Protein AF-A0A7C5HJ88-F1 (afdb_monomer_lite)

Structure (mmCIF, N/CA/C/O backbone):
data_AF-A0A7C5HJ88-F1
#
_entry.id   AF-A0A7C5HJ88-F1
#
loop_
_atom_site.group_PDB
_atom_site.id
_atom_site.type_symbol
_atom_site.label_atom_id
_atom_site.label_alt_id
_atom_site.label_comp_id
_atom_site.label_asym_id
_atom_site.label_entity_id
_atom_site.label_seq_id
_atom_site.pdbx_PDB_ins_code
_atom_site.Cartn_x
_atom_site.Cartn_y
_atom_site.Cartn_z
_atom_site.occupancy
_atom_site.B_iso_or_equiv
_atom_site.auth_seq_id
_atom_site.auth_comp_id
_atom_site.auth_asym_id
_atom_site.auth_atom_id
_atom_site.pdbx_PDB_model_num
ATOM 1 N N . THR A 1 1 ? 49.756 -18.445 -57.996 1.00 42.69 1 THR A N 1
ATOM 2 C CA . THR A 1 1 ? 48.305 -18.191 -57.983 1.00 42.69 1 THR A CA 1
ATOM 3 C C . THR A 1 1 ? 47.811 -18.483 -56.587 1.00 42.69 1 THR A C 1
ATOM 5 O O . THR A 1 1 ? 47.583 -19.640 -56.261 1.00 42.69 1 THR A O 1
ATOM 8 N N . TYR A 1 2 ? 47.780 -17.463 -55.731 1.00 41.66 2 TYR A N 1
ATOM 9 C CA . TYR A 1 2 ? 47.032 -17.558 -54.481 1.00 41.66 2 TYR A CA 1
ATOM 10 C C . TYR A 1 2 ? 45.557 -17.489 -54.871 1.00 41.66 2 TYR A C 1
ATOM 12 O O . TYR A 1 2 ? 45.174 -16.610 -55.636 1.00 41.66 2 TYR A O 1
ATOM 20 N N . ALA A 1 3 ? 44.790 -18.505 -54.487 1.00 47.38 3 ALA A N 1
ATOM 21 C CA . ALA A 1 3 ? 43.349 -18.475 -54.638 1.00 47.38 3 ALA A CA 1
ATOM 22 C C . ALA A 1 3 ? 42.826 -17.505 -53.580 1.00 47.38 3 ALA A C 1
ATOM 24 O O . ALA A 1 3 ? 43.001 -17.764 -52.389 1.00 47.38 3 ALA A O 1
ATOM 25 N N . ASP A 1 4 ? 42.251 -16.389 -54.019 1.00 48.22 4 ASP A N 1
ATOM 26 C CA . ASP A 1 4 ? 41.485 -15.516 -53.141 1.00 48.22 4 ASP A CA 1
ATOM 27 C C . ASP A 1 4 ? 40.337 -16.347 -52.564 1.00 48.22 4 ASP A C 1
ATOM 29 O O . ASP A 1 4 ? 39.472 -16.845 -53.290 1.00 48.22 4 ASP A O 1
ATOM 33 N N . ILE A 1 5 ? 40.377 -16.570 -51.252 1.00 50.59 5 ILE A N 1
ATOM 34 C CA . ILE A 1 5 ? 39.249 -17.129 -50.517 1.00 50.59 5 ILE A CA 1
ATOM 35 C C . ILE A 1 5 ? 38.226 -15.999 -50.448 1.00 50.59 5 ILE A C 1
ATOM 37 O O . ILE A 1 5 ? 38.322 -15.113 -49.605 1.00 50.59 5 ILE A O 1
ATOM 41 N N . VAL A 1 6 ? 37.278 -16.000 -51.383 1.00 57.31 6 VAL A N 1
ATOM 42 C CA . VAL A 1 6 ? 36.135 -15.085 -51.367 1.00 57.31 6 VAL A CA 1
ATOM 43 C C . VAL A 1 6 ? 35.109 -15.664 -50.396 1.00 57.31 6 VAL A C 1
ATOM 45 O O . VAL A 1 6 ? 34.227 -16.427 -50.783 1.00 57.31 6 VAL A O 1
ATOM 48 N N . GLY A 1 7 ? 35.292 -15.387 -49.109 1.00 61.25 7 GLY A N 1
ATOM 49 C CA . GLY A 1 7 ? 34.280 -15.609 -48.083 1.00 61.25 7 GLY A CA 1
ATOM 50 C C . GLY A 1 7 ? 33.864 -14.259 -47.523 1.00 61.25 7 GLY A C 1
ATOM 51 O O . GLY A 1 7 ? 34.720 -13.522 -47.043 1.00 61.25 7 GLY A O 1
ATOM 52 N N . SER A 1 8 ? 32.578 -13.922 -47.601 1.00 67.62 8 SER A N 1
ATOM 53 C CA . SER A 1 8 ? 32.044 -12.785 -46.849 1.00 67.62 8 SER A CA 1
ATOM 54 C C . SER A 1 8 ? 32.028 -13.161 -45.363 1.00 67.62 8 SER A C 1
ATOM 56 O O . SER A 1 8 ? 31.491 -14.225 -45.037 1.00 67.62 8 SER A O 1
ATOM 58 N N . PRO A 1 9 ? 32.636 -12.364 -44.466 1.00 72.75 9 PRO A N 1
ATOM 59 C CA . PRO A 1 9 ? 32.555 -12.624 -43.035 1.00 72.75 9 PRO A CA 1
ATOM 60 C C . PRO A 1 9 ? 31.099 -12.506 -42.565 1.00 72.75 9 PRO A C 1
ATOM 62 O O . PRO A 1 9 ? 30.356 -11.650 -43.037 1.00 72.75 9 PRO A O 1
ATOM 65 N N . CYS A 1 10 ? 30.698 -13.382 -41.644 1.00 76.31 10 CYS A N 1
ATOM 66 C CA . CYS A 1 10 ? 29.481 -13.200 -40.859 1.00 76.31 10 CYS A CA 1
ATOM 67 C C . CYS A 1 10 ? 29.865 -12.312 -39.673 1.00 76.31 10 CYS A C 1
ATOM 69 O O . CYS A 1 10 ? 30.674 -12.736 -38.850 1.00 76.31 10 CYS A O 1
ATOM 71 N N . VAL A 1 11 ? 29.355 -11.083 -39.644 1.00 81.44 11 VAL A N 1
ATOM 72 C CA . VAL A 1 11 ? 29.638 -10.088 -38.602 1.00 81.44 11 VAL A CA 1
ATOM 73 C C . VAL A 1 11 ? 28.361 -9.873 -37.800 1.00 81.44 11 VAL A C 1
ATOM 75 O O . VAL A 1 11 ? 27.284 -9.771 -38.386 1.00 81.44 11 VAL A O 1
ATOM 78 N N . THR A 1 12 ? 28.489 -9.833 -36.481 1.00 83.50 12 THR A N 1
ATOM 79 C CA . THR A 1 12 ? 27.421 -9.553 -35.513 1.00 83.50 12 THR A CA 1
ATOM 80 C C . THR A 1 12 ? 27.977 -8.589 -34.470 1.00 83.50 12 THR A C 1
ATOM 82 O O . THR A 1 12 ? 29.169 -8.686 -34.168 1.00 83.50 12 THR A O 1
ATOM 85 N N . TYR A 1 13 ? 27.134 -7.708 -33.924 1.00 84.12 13 TYR A N 1
ATOM 86 C CA . TYR A 1 13 ? 27.511 -6.704 -32.918 1.00 84.12 13 TYR A CA 1
ATOM 87 C C . TYR A 1 13 ? 28.647 -5.775 -33.386 1.00 84.12 13 TYR A C 1
ATOM 89 O O . TYR A 1 13 ? 29.728 -5.725 -32.801 1.00 84.12 13 TYR A O 1
ATOM 97 N N . SER A 1 14 ? 28.424 -5.086 -34.510 1.00 85.12 14 SER A N 1
ATOM 98 C CA . SER A 1 14 ? 29.393 -4.181 -35.143 1.00 85.12 14 SER A CA 1
ATOM 99 C C . SER A 1 14 ? 28.765 -2.849 -35.549 1.00 85.12 14 SER A C 1
ATOM 101 O O . SER A 1 14 ? 27.718 -2.851 -36.187 1.00 85.12 14 SER A O 1
ATOM 103 N N . CYS A 1 15 ? 29.486 -1.749 -35.308 1.00 85.50 15 CYS A N 1
ATOM 104 C CA . CYS A 1 15 ? 29.158 -0.391 -35.751 1.00 85.50 15 CYS A CA 1
ATOM 105 C C . CYS A 1 15 ? 30.255 0.121 -36.703 1.00 85.50 15 CYS A C 1
ATOM 107 O O . CYS A 1 15 ? 31.157 0.861 -36.307 1.00 85.50 15 CYS A O 1
ATOM 109 N N . ILE A 1 16 ? 30.269 -0.383 -37.943 1.00 80.62 16 ILE A N 1
ATOM 110 C CA . ILE A 1 16 ? 31.296 -0.061 -38.955 1.00 80.62 16 ILE A CA 1
ATOM 111 C C . ILE A 1 16 ? 30.629 0.647 -40.135 1.00 80.62 16 ILE A C 1
ATOM 113 O O . ILE A 1 16 ? 29.628 0.158 -40.647 1.00 80.62 16 ILE A O 1
ATOM 117 N N . GLU A 1 17 ? 31.245 1.742 -40.592 1.00 68.50 17 GLU A N 1
ATOM 118 C CA . GLU A 1 17 ? 30.860 2.507 -41.789 1.00 68.50 17 GLU A CA 1
ATOM 119 C C . GLU A 1 17 ? 30.677 1.594 -43.022 1.00 68.50 17 GLU A C 1
ATOM 121 O O . GLU A 1 17 ? 31.483 0.691 -43.256 1.00 68.50 17 GLU A O 1
ATOM 126 N N . ASP A 1 18 ? 29.624 1.844 -43.809 1.00 71.06 18 ASP A N 1
ATOM 127 C CA . ASP A 1 18 ? 29.118 1.022 -44.929 1.00 71.06 18 ASP A CA 1
ATOM 128 C C . ASP A 1 18 ? 28.396 -0.288 -44.530 1.00 71.06 18 ASP A C 1
ATOM 130 O O . ASP A 1 18 ? 27.930 -1.009 -45.420 1.00 71.06 18 ASP A O 1
ATOM 134 N N . GLY A 1 19 ? 28.268 -0.567 -43.225 1.00 69.25 19 GLY A N 1
ATOM 135 C CA . GLY A 1 19 ? 27.373 -1.559 -42.627 1.00 69.25 19 GLY A CA 1
ATOM 136 C C . GLY A 1 19 ? 27.679 -3.034 -42.933 1.00 69.25 19 GLY A C 1
ATOM 137 O O . GLY A 1 19 ? 27.986 -3.447 -44.053 1.00 69.25 19 GLY A O 1
ATOM 138 N N . TYR A 1 20 ? 27.510 -3.904 -41.934 1.00 78.25 20 TYR A N 1
ATOM 139 C CA . TYR A 1 20 ? 27.379 -5.347 -42.168 1.00 78.25 20 TYR A CA 1
ATOM 140 C C . TYR A 1 20 ? 25.936 -5.778 -41.930 1.00 78.25 20 TYR A C 1
ATOM 142 O O . TYR A 1 20 ? 25.373 -5.540 -40.868 1.00 78.25 20 TYR A O 1
ATOM 150 N N . ALA A 1 21 ? 25.341 -6.495 -42.884 1.00 77.38 21 ALA A N 1
ATOM 151 C CA . ALA A 1 21 ? 24.053 -7.138 -42.645 1.00 77.38 21 ALA A CA 1
ATOM 152 C C . ALA A 1 21 ? 24.216 -8.251 -41.598 1.00 77.38 21 ALA A C 1
ATOM 154 O O . ALA A 1 21 ? 25.069 -9.128 -41.748 1.00 77.38 21 ALA A O 1
ATOM 155 N N . GLY A 1 22 ? 23.391 -8.233 -40.556 1.00 75.62 22 GLY A N 1
ATOM 156 C CA . GLY A 1 22 ? 23.445 -9.218 -39.482 1.00 75.62 22 GLY A CA 1
ATOM 157 C C . GLY A 1 22 ? 22.682 -8.746 -38.252 1.00 75.62 22 GLY A C 1
ATOM 158 O O . GLY A 1 22 ? 22.394 -7.562 -38.109 1.00 75.62 22 GLY A O 1
ATOM 159 N N . THR A 1 23 ? 22.334 -9.684 -37.378 1.00 79.81 23 THR A N 1
ATOM 160 C CA . THR A 1 23 ? 21.707 -9.373 -36.090 1.00 79.81 23 THR A CA 1
ATOM 161 C C . THR A 1 23 ? 22.685 -8.597 -35.206 1.00 79.81 23 THR A C 1
ATOM 163 O O . THR A 1 23 ? 23.856 -8.970 -35.113 1.00 79.81 23 THR A O 1
ATOM 166 N N . GLY A 1 24 ? 22.200 -7.524 -34.576 1.00 80.56 24 GLY A N 1
ATOM 167 C CA . GLY A 1 24 ? 22.977 -6.688 -33.659 1.00 80.56 24 GLY A CA 1
ATOM 168 C C . GLY A 1 24 ? 23.985 -5.751 -34.328 1.00 80.56 24 GLY A C 1
ATOM 169 O O . GLY A 1 24 ? 24.726 -5.091 -33.622 1.00 80.56 24 GLY A O 1
ATOM 170 N N . ASN A 1 25 ? 24.070 -5.686 -35.661 1.00 86.69 25 ASN A N 1
ATOM 171 C CA . ASN A 1 25 ? 24.914 -4.682 -36.314 1.00 86.69 25 ASN A CA 1
ATOM 172 C C . ASN A 1 25 ? 24.175 -3.349 -36.427 1.00 86.69 25 ASN A C 1
ATOM 174 O O . ASN A 1 25 ? 22.986 -3.326 -36.745 1.00 86.69 25 ASN A O 1
ATOM 178 N N . ILE A 1 26 ? 24.920 -2.268 -36.233 1.00 87.00 26 ILE A N 1
ATOM 179 C CA . ILE A 1 26 ? 24.456 -0.886 -36.295 1.00 87.00 26 ILE A CA 1
ATOM 180 C C . ILE A 1 26 ? 25.155 -0.213 -37.482 1.00 87.00 26 ILE A C 1
ATOM 182 O O . ILE A 1 26 ? 26.345 -0.429 -37.721 1.00 87.00 26 ILE A O 1
ATOM 186 N N . ASP A 1 27 ? 24.401 0.563 -38.256 1.00 87.25 27 ASP A N 1
ATOM 187 C CA . ASP A 1 27 ? 24.892 1.336 -39.408 1.00 87.25 27 ASP A CA 1
ATOM 188 C C . ASP A 1 27 ? 24.575 2.824 -39.197 1.00 87.25 27 ASP A C 1
ATOM 190 O O . ASP A 1 27 ? 23.965 3.479 -40.038 1.00 87.25 27 ASP A O 1
ATOM 194 N N . ASP A 1 28 ? 24.956 3.320 -38.019 1.00 86.00 28 ASP A N 1
ATOM 195 C CA . ASP A 1 28 ? 24.787 4.700 -37.568 1.00 86.00 28 ASP A CA 1
ATOM 196 C C . ASP A 1 28 ? 26.120 5.242 -37.023 1.00 86.00 28 ASP A C 1
ATOM 198 O O . ASP A 1 28 ? 27.077 4.498 -36.794 1.00 86.00 28 ASP A O 1
ATOM 202 N N . ASP A 1 29 ? 26.210 6.560 -36.847 1.00 86.44 29 ASP A N 1
ATOM 203 C CA . ASP A 1 29 ? 27.373 7.191 -36.218 1.00 86.44 29 ASP A CA 1
ATOM 204 C C . ASP A 1 29 ? 27.413 6.822 -34.718 1.00 86.44 29 ASP A C 1
ATOM 206 O O . ASP A 1 29 ? 26.423 7.072 -34.025 1.00 86.44 29 ASP A O 1
ATOM 210 N N . PRO A 1 30 ? 28.530 6.266 -34.199 1.00 88.31 30 PRO A N 1
ATOM 211 C CA . PRO A 1 30 ? 28.675 5.910 -32.788 1.00 88.31 30 PRO A CA 1
ATOM 212 C C . PRO A 1 30 ? 28.487 7.055 -31.788 1.00 88.31 30 PRO A C 1
ATOM 214 O O . PRO A 1 30 ? 28.396 6.767 -30.603 1.00 88.31 30 PRO A O 1
ATOM 217 N N . GLN A 1 31 ? 28.491 8.325 -32.209 1.0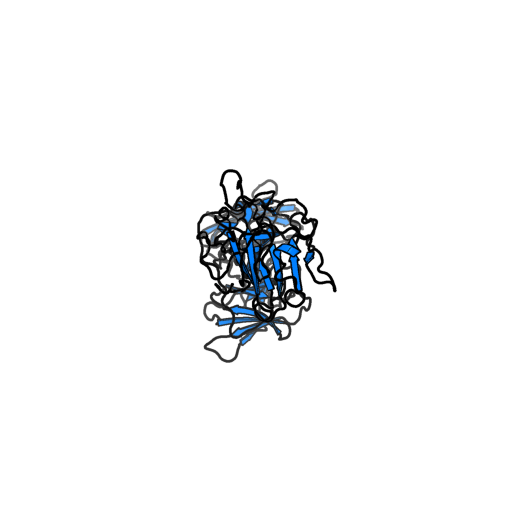0 88.81 31 GLN A N 1
ATOM 218 C CA . GLN A 1 31 ? 28.375 9.494 -31.320 1.00 88.81 31 GLN A CA 1
ATOM 219 C C . GLN A 1 31 ? 29.406 9.482 -30.179 1.00 88.81 31 GLN A C 1
ATOM 221 O O . GLN A 1 31 ? 29.086 9.292 -29.010 1.00 88.81 31 GLN A O 1
ATOM 226 N N . PHE A 1 32 ? 30.683 9.664 -30.517 1.00 90.06 32 PHE A N 1
ATOM 227 C CA . PHE A 1 32 ? 31.738 9.817 -29.509 1.00 90.06 32 PHE A CA 1
ATOM 228 C C . PHE A 1 32 ? 31.807 11.247 -28.959 1.00 90.06 32 PHE A C 1
ATOM 230 O O . PHE A 1 32 ? 31.622 12.209 -29.707 1.00 90.06 32 PHE A O 1
ATOM 237 N N . GLU A 1 33 ? 32.213 11.392 -27.696 1.00 88.44 33 GLU A N 1
ATOM 238 C CA . GLU A 1 33 ? 32.352 12.689 -27.018 1.00 88.44 33 GLU A CA 1
ATOM 239 C C . GLU A 1 33 ? 33.226 13.701 -27.780 1.00 88.44 33 GLU A C 1
ATOM 241 O O . GLU A 1 33 ? 32.788 14.815 -28.076 1.00 88.44 33 GLU A O 1
ATOM 246 N N . ASP A 1 34 ? 34.449 13.319 -28.165 1.00 89.25 34 ASP A N 1
ATOM 247 C CA . ASP A 1 34 ? 35.358 14.175 -28.938 1.00 89.25 34 ASP A CA 1
ATOM 248 C C . ASP A 1 34 ? 36.374 13.339 -29.732 1.00 89.25 34 ASP A C 1
ATOM 250 O O . ASP A 1 34 ? 37.594 13.366 -29.509 1.00 89.25 34 ASP A O 1
ATOM 254 N N . ALA A 1 35 ? 35.868 12.588 -30.716 1.00 88.88 35 ALA A N 1
ATOM 255 C CA . ALA A 1 35 ? 36.697 11.729 -31.565 1.00 88.88 35 ALA A CA 1
ATOM 256 C C . ALA A 1 35 ? 37.823 12.501 -32.281 1.00 88.88 35 ALA A C 1
ATOM 258 O O . ALA A 1 35 ? 38.890 11.943 -32.556 1.00 88.88 35 ALA A O 1
ATOM 259 N N . ALA A 1 36 ? 37.618 13.794 -32.563 1.00 91.44 36 ALA A N 1
ATOM 260 C CA . ALA A 1 36 ? 38.605 14.647 -33.221 1.00 91.44 36 ALA A CA 1
ATOM 261 C C . ALA A 1 36 ? 39.844 14.894 -32.346 1.00 91.44 36 ALA A C 1
ATOM 263 O O . ALA A 1 36 ? 40.956 14.989 -32.877 1.00 91.44 36 ALA A O 1
ATOM 264 N N . ASN A 1 37 ? 39.669 14.961 -31.023 1.00 92.81 37 ASN A N 1
ATOM 265 C CA . ASN A 1 37 ? 40.763 15.101 -30.060 1.00 92.81 37 ASN A CA 1
ATOM 266 C C . ASN A 1 37 ? 41.149 13.779 -29.373 1.00 92.81 37 ASN A C 1
ATOM 268 O O . ASN A 1 37 ? 42.068 13.758 -28.550 1.00 92.81 37 ASN A O 1
ATOM 272 N N . GLY A 1 38 ? 40.538 12.666 -29.787 1.00 89.19 38 GLY A N 1
ATOM 273 C CA . GLY A 1 38 ? 40.873 11.313 -29.348 1.00 89.19 38 GLY A CA 1
ATOM 274 C C . GLY A 1 38 ? 40.101 10.832 -28.122 1.00 89.19 38 GLY A C 1
ATOM 275 O O . GLY A 1 38 ? 40.517 9.837 -27.523 1.00 89.19 38 GLY A O 1
ATOM 276 N N . ASP A 1 39 ? 39.018 11.519 -27.763 1.00 89.12 39 ASP A N 1
ATOM 277 C CA . ASP A 1 39 ? 38.052 11.045 -26.781 1.00 89.12 39 ASP A CA 1
ATOM 278 C C . ASP A 1 39 ? 37.000 10.172 -27.478 1.00 89.12 39 ASP A C 1
ATOM 280 O O . ASP A 1 39 ? 36.247 10.639 -28.329 1.00 89.12 39 ASP A O 1
ATOM 284 N N . PHE A 1 40 ? 37.013 8.879 -27.166 1.00 89.56 40 PHE A N 1
ATOM 285 C CA . PHE A 1 40 ? 36.158 7.869 -27.796 1.00 89.56 40 PHE A CA 1
ATOM 286 C C . PHE A 1 40 ? 35.176 7.244 -26.800 1.00 89.56 40 PHE A C 1
ATOM 288 O O . PHE A 1 40 ? 34.743 6.117 -27.035 1.00 89.56 40 PHE A O 1
ATOM 295 N N . HIS A 1 41 ? 34.889 7.914 -25.678 1.00 90.38 41 HIS A N 1
ATOM 296 C CA . HIS A 1 41 ? 33.740 7.534 -24.855 1.00 90.38 41 HIS A CA 1
ATOM 297 C C . HIS A 1 41 ? 32.463 7.773 -25.662 1.00 90.38 41 HIS A C 1
ATOM 299 O O . HIS A 1 41 ? 32.392 8.727 -26.446 1.00 90.38 41 HIS A O 1
ATOM 305 N N . LEU A 1 42 ? 31.501 6.866 -25.514 1.00 89.38 42 LEU A N 1
ATOM 306 C CA . LEU A 1 42 ? 30.175 7.017 -26.101 1.00 89.38 42 LEU A CA 1
ATOM 307 C C . LEU A 1 42 ? 29.454 8.168 -25.400 1.00 89.38 42 LEU A C 1
ATOM 309 O O . LEU A 1 42 ? 29.475 8.248 -24.171 1.00 89.38 42 LEU A O 1
ATOM 313 N N . ARG A 1 43 ? 28.856 9.062 -26.186 1.00 86.25 43 ARG A N 1
ATOM 314 C CA . ARG A 1 43 ? 28.120 10.217 -25.678 1.00 86.25 43 ARG A CA 1
ATOM 315 C C . ARG A 1 43 ? 26.756 9.778 -25.155 1.00 86.25 43 ARG A C 1
ATOM 317 O O . ARG A 1 43 ? 26.024 9.056 -25.837 1.00 86.25 43 ARG A O 1
ATOM 324 N N . TRP A 1 44 ? 26.436 10.244 -23.954 1.00 84.19 44 TRP A N 1
ATOM 325 C CA . TRP A 1 44 ? 25.107 10.171 -23.356 1.00 84.19 44 TRP A CA 1
ATOM 326 C C . TRP A 1 44 ? 24.835 11.497 -22.652 1.00 84.19 44 TRP A C 1
ATOM 328 O O . TRP A 1 44 ? 25.127 11.678 -21.470 1.00 84.19 44 TRP A O 1
ATOM 338 N N . ASP A 1 45 ? 24.328 12.461 -23.412 1.00 74.62 45 ASP A N 1
ATOM 339 C CA . ASP A 1 45 ? 24.054 13.808 -22.927 1.00 74.62 45 ASP A CA 1
ATOM 340 C C . ASP A 1 45 ? 22.664 14.291 -23.344 1.00 74.62 45 ASP A C 1
ATOM 342 O O . ASP A 1 45 ? 21.899 13.577 -23.994 1.00 74.62 45 ASP A O 1
ATOM 346 N N . THR A 1 46 ? 22.324 15.520 -22.942 1.00 64.19 46 THR A N 1
ATOM 347 C CA . THR A 1 46 ? 20.999 16.092 -23.195 1.00 64.19 46 THR A CA 1
ATOM 348 C C . THR A 1 46 ? 20.630 16.171 -24.667 1.00 64.19 46 THR A C 1
ATOM 350 O O . THR A 1 46 ? 19.463 16.415 -24.944 1.00 64.19 46 THR A O 1
ATOM 353 N N . ASP A 1 47 ? 21.591 16.044 -25.582 1.00 66.00 47 ASP A N 1
ATOM 354 C CA . ASP A 1 47 ? 21.433 16.180 -27.022 1.00 66.00 47 ASP A CA 1
ATOM 355 C C . ASP A 1 47 ? 21.661 14.862 -27.800 1.00 66.00 47 ASP A C 1
ATOM 357 O O . ASP A 1 47 ? 21.170 14.717 -28.922 1.00 66.00 47 ASP A O 1
ATOM 361 N N . GLU A 1 48 ? 22.367 13.876 -27.259 1.00 73.25 48 GLU A N 1
ATOM 362 C CA . GLU A 1 48 ? 22.692 12.648 -27.991 1.00 73.25 48 GLU A CA 1
ATOM 363 C C . GLU A 1 48 ? 22.844 11.441 -27.049 1.00 73.25 48 GLU A C 1
ATOM 365 O O . GLU A 1 48 ? 23.630 11.466 -26.103 1.00 73.25 48 GLU A O 1
ATOM 370 N N . LEU A 1 49 ? 22.117 10.359 -27.358 1.00 81.75 49 LEU A N 1
ATOM 371 C CA . LEU A 1 49 ? 22.355 9.012 -26.836 1.00 81.75 49 LEU A CA 1
ATOM 372 C C . LEU A 1 49 ? 23.012 8.192 -27.945 1.00 81.75 49 LEU A C 1
ATOM 374 O O . LEU A 1 49 ? 22.434 8.016 -29.022 1.00 81.75 49 LEU A O 1
ATOM 378 N N . SER A 1 50 ? 24.221 7.703 -27.692 1.00 87.19 50 SER A N 1
ATOM 379 C CA . SER A 1 50 ? 24.921 6.845 -28.639 1.00 87.19 50 SER A CA 1
ATOM 380 C C . SER A 1 50 ? 24.141 5.546 -28.904 1.00 87.19 50 SER A C 1
ATOM 382 O O . SER A 1 50 ? 23.771 4.855 -27.954 1.00 87.19 50 SER A O 1
ATOM 384 N N . PRO A 1 51 ? 23.961 5.131 -30.177 1.00 86.00 51 PRO A N 1
ATOM 385 C CA . PRO A 1 51 ? 23.317 3.855 -30.508 1.00 86.00 51 PRO A CA 1
ATOM 386 C C . PRO A 1 51 ? 24.156 2.641 -30.076 1.00 86.00 51 PRO A C 1
ATOM 388 O O . PRO A 1 51 ? 23.678 1.508 -30.079 1.00 86.00 51 PRO A O 1
ATOM 391 N N . CYS A 1 52 ? 25.423 2.864 -29.725 1.00 89.44 52 CYS A N 1
ATOM 392 C CA . CYS A 1 52 ? 26.352 1.828 -29.309 1.00 89.44 52 CYS A CA 1
ATOM 393 C C . CYS A 1 52 ? 26.245 1.459 -27.823 1.00 89.44 52 CYS A C 1
ATOM 395 O O . CYS A 1 52 ? 26.912 0.512 -27.412 1.00 89.44 52 CYS A O 1
ATOM 397 N N . ILE A 1 53 ? 25.476 2.200 -27.025 1.00 88.38 53 ILE A N 1
ATOM 398 C CA . ILE A 1 53 ? 25.342 1.931 -25.589 1.00 88.38 53 ILE A CA 1
ATOM 399 C C . ILE A 1 53 ? 24.472 0.693 -25.379 1.00 88.38 53 ILE A C 1
ATOM 401 O O . ILE A 1 53 ? 23.437 0.565 -26.027 1.00 88.38 53 ILE A O 1
ATOM 405 N N . ASP A 1 54 ? 24.913 -0.229 -24.524 1.00 87.81 54 ASP A N 1
ATOM 406 C CA . ASP A 1 54 ? 24.249 -1.498 -24.185 1.00 87.81 54 ASP A CA 1
ATOM 407 C C . ASP A 1 54 ? 23.980 -2.459 -25.368 1.00 87.81 54 ASP A C 1
ATOM 409 O O . ASP A 1 54 ? 23.203 -3.411 -25.251 1.00 87.81 54 ASP A O 1
ATOM 413 N N . THR A 1 55 ? 24.607 -2.249 -26.533 1.00 88.44 55 THR A N 1
ATOM 414 C CA . THR A 1 55 ? 24.292 -2.992 -27.772 1.00 88.44 55 THR A CA 1
ATOM 415 C C . THR A 1 55 ? 25.378 -3.955 -28.255 1.00 88.44 55 THR A C 1
ATOM 417 O O . THR A 1 55 ? 25.230 -4.547 -29.333 1.00 88.44 55 THR A O 1
ATOM 420 N N . ALA A 1 56 ? 26.470 -4.161 -27.509 1.00 87.62 56 ALA A N 1
ATOM 421 C CA . ALA A 1 56 ? 27.476 -5.153 -27.894 1.00 87.62 56 ALA A CA 1
ATOM 422 C C . ALA A 1 56 ? 26.988 -6.599 -27.702 1.00 87.62 56 ALA A C 1
ATOM 424 O O . ALA A 1 56 ? 25.831 -6.871 -27.390 1.00 87.62 56 ALA A O 1
ATOM 425 N N . ASP A 1 57 ? 27.879 -7.560 -27.956 1.00 89.12 57 ASP A N 1
ATOM 426 C CA . ASP A 1 57 ? 27.567 -8.980 -27.815 1.00 89.12 57 ASP A CA 1
ATOM 427 C C . ASP A 1 57 ? 27.176 -9.290 -26.357 1.00 89.12 57 ASP A C 1
ATOM 429 O O . ASP A 1 57 ? 28.037 -9.264 -25.478 1.00 89.12 57 ASP A O 1
ATOM 433 N N . PRO A 1 58 ? 25.914 -9.657 -26.070 1.00 86.50 58 PRO A N 1
ATOM 434 C CA . PRO A 1 58 ? 25.446 -9.862 -24.700 1.00 86.50 58 PRO A CA 1
ATOM 435 C C . PRO A 1 58 ? 26.097 -11.080 -24.024 1.00 86.50 58 PRO A C 1
ATOM 437 O O . PRO A 1 58 ? 25.895 -11.312 -22.833 1.00 86.50 58 PRO A O 1
ATOM 440 N N . SER A 1 59 ? 26.856 -11.896 -24.768 1.00 87.62 59 SER A N 1
ATOM 441 C CA . SER A 1 59 ? 27.644 -12.998 -24.214 1.00 87.62 59 SER A CA 1
ATOM 442 C C . SER A 1 59 ? 29.016 -12.578 -23.675 1.00 87.62 59 SER A C 1
ATOM 444 O O . SER A 1 59 ? 29.718 -13.419 -23.099 1.00 87.62 59 SER A O 1
ATOM 446 N N . THR A 1 60 ? 29.419 -11.315 -23.849 1.00 86.75 60 THR A N 1
ATOM 447 C CA . THR A 1 60 ? 30.682 -10.795 -23.310 1.00 86.75 60 THR A CA 1
ATOM 448 C C . THR A 1 60 ? 30.559 -10.349 -21.855 1.00 86.75 60 THR A C 1
ATOM 450 O O . THR A 1 60 ? 29.482 -10.332 -21.264 1.00 86.75 60 THR A O 1
ATOM 453 N N . GLU A 1 61 ? 31.705 -10.039 -21.243 1.00 87.62 61 GLU A N 1
ATOM 454 C CA . GLU A 1 61 ? 31.732 -9.457 -19.902 1.00 87.62 61 GLU A CA 1
ATOM 455 C C . GLU A 1 61 ? 31.047 -8.086 -19.916 1.00 87.62 61 GLU A C 1
ATOM 457 O O . GLU A 1 61 ? 31.192 -7.338 -20.879 1.00 87.62 61 GLU A O 1
ATOM 462 N N . TRP A 1 62 ? 30.308 -7.796 -18.847 1.00 89.44 62 TRP A N 1
ATOM 463 C CA . TRP A 1 62 ? 29.674 -6.503 -18.598 1.00 89.44 62 TRP A CA 1
ATOM 464 C C . TRP A 1 62 ? 30.741 -5.417 -18.429 1.00 89.44 62 TRP A C 1
ATOM 466 O O . TRP A 1 62 ? 31.887 -5.719 -18.074 1.00 89.44 62 TRP A O 1
ATOM 476 N N . ASP A 1 63 ? 30.362 -4.152 -18.592 1.00 84.62 63 ASP A N 1
ATOM 477 C CA . ASP A 1 63 ? 31.302 -3.025 -18.664 1.00 84.62 63 ASP A CA 1
ATOM 478 C C . ASP A 1 63 ? 31.983 -2.656 -17.326 1.00 84.62 63 ASP A C 1
ATOM 480 O O . ASP A 1 63 ? 32.811 -1.740 -17.231 1.00 84.62 63 ASP A O 1
ATOM 484 N N . GLY A 1 64 ? 31.744 -3.452 -16.279 1.00 80.00 64 GLY A N 1
ATOM 485 C CA . GLY A 1 64 ? 32.395 -3.365 -14.968 1.00 80.00 64 GLY A CA 1
ATOM 486 C C . GLY A 1 64 ? 31.759 -2.351 -14.014 1.00 80.00 64 GLY A C 1
ATOM 487 O O . GLY A 1 64 ? 32.262 -2.155 -12.908 1.00 80.00 64 GLY A O 1
ATOM 488 N N . ASP A 1 65 ? 30.680 -1.713 -14.443 1.00 76.56 65 ASP A N 1
ATOM 489 C CA . ASP A 1 65 ? 29.763 -0.834 -13.711 1.00 76.56 65 ASP A CA 1
ATOM 490 C C . ASP A 1 65 ? 28.353 -1.424 -13.599 1.00 76.56 65 ASP A C 1
ATOM 492 O O . ASP A 1 65 ? 27.411 -0.697 -13.312 1.00 76.56 65 ASP A O 1
ATOM 496 N N . ASP A 1 66 ? 28.244 -2.746 -13.755 1.00 83.56 66 ASP A N 1
ATOM 497 C CA . ASP A 1 66 ? 26.987 -3.491 -13.687 1.00 83.56 66 ASP A CA 1
ATOM 498 C C . ASP A 1 66 ? 25.965 -3.039 -14.750 1.00 83.56 66 ASP A C 1
ATOM 500 O O . ASP A 1 66 ? 24.761 -3.109 -14.527 1.00 83.56 66 ASP A O 1
ATOM 504 N N . THR A 1 67 ? 26.457 -2.652 -15.933 1.00 88.06 67 THR A N 1
ATOM 505 C CA . THR A 1 67 ? 25.660 -2.404 -17.145 1.00 88.06 67 THR A CA 1
ATOM 506 C C . THR A 1 67 ? 26.034 -3.389 -18.267 1.00 88.06 67 THR A C 1
ATOM 508 O O . THR A 1 67 ? 27.144 -3.952 -18.250 1.00 88.06 67 THR A O 1
ATOM 511 N N . PRO A 1 68 ? 25.120 -3.661 -19.219 1.00 89.62 68 PRO A N 1
ATOM 512 C CA . PRO A 1 68 ? 25.419 -4.429 -20.424 1.00 89.62 68 PRO A CA 1
ATOM 513 C C . PRO A 1 68 ? 26.647 -3.894 -21.184 1.00 89.62 68 PRO A C 1
ATOM 515 O O . PRO A 1 68 ? 27.068 -2.761 -20.977 1.00 89.62 68 PRO A O 1
ATOM 518 N N . PRO A 1 69 ? 27.278 -4.722 -22.034 1.00 90.25 69 PRO A N 1
ATOM 519 C CA . PRO A 1 69 ? 28.462 -4.297 -22.764 1.00 90.25 69 PRO A CA 1
ATOM 520 C C . PRO A 1 69 ? 28.125 -3.313 -23.896 1.00 90.25 69 PRO A C 1
ATOM 522 O O . PRO A 1 69 ? 27.251 -3.573 -24.730 1.00 90.25 69 PRO A O 1
ATOM 525 N N . ASP A 1 70 ? 28.910 -2.245 -23.987 1.00 90.75 70 ASP A N 1
ATOM 526 C CA . ASP A 1 70 ? 28.846 -1.236 -25.040 1.00 90.75 70 ASP A CA 1
ATOM 527 C C . ASP A 1 70 ? 29.604 -1.630 -26.315 1.00 90.75 70 ASP A C 1
ATOM 529 O O . ASP A 1 70 ? 30.686 -2.235 -26.309 1.00 90.75 70 ASP A O 1
ATOM 533 N N . MET A 1 71 ? 29.086 -1.203 -27.465 1.00 88.81 71 MET A N 1
ATOM 534 C CA . MET A 1 71 ? 29.717 -1.394 -28.766 1.00 88.81 71 MET A CA 1
ATOM 535 C C . MET A 1 71 ? 30.699 -0.262 -29.086 1.00 88.81 71 MET A C 1
ATOM 537 O O . MET A 1 71 ? 30.433 0.650 -29.865 1.00 88.81 71 MET A O 1
ATOM 541 N N . GLY A 1 72 ? 31.900 -0.324 -28.523 1.00 78.44 72 GLY A N 1
ATOM 542 C CA . GLY A 1 72 ? 32.871 0.752 -28.700 1.00 78.44 72 GLY A CA 1
ATOM 543 C C . GLY A 1 72 ? 34.273 0.399 -28.241 1.00 78.44 72 GLY A C 1
ATOM 544 O O . GLY A 1 72 ? 34.579 -0.722 -27.842 1.00 78.44 72 GLY A O 1
ATOM 545 N N . ARG A 1 73 ? 35.180 1.377 -28.332 1.00 76.44 73 ARG A N 1
ATOM 546 C CA . ARG A 1 73 ? 36.529 1.238 -27.766 1.00 76.44 73 ARG A CA 1
ATOM 547 C C . ARG A 1 73 ? 36.549 1.571 -26.276 1.00 76.44 73 ARG A C 1
ATOM 549 O O . ARG A 1 73 ? 37.325 0.964 -25.538 1.00 76.44 73 ARG A O 1
ATOM 556 N N . LEU A 1 74 ? 35.798 2.595 -25.889 1.00 82.38 74 LEU A N 1
ATOM 557 C CA . LEU A 1 74 ? 35.609 3.037 -24.516 1.00 82.38 74 LEU A CA 1
ATOM 558 C C . LEU A 1 74 ? 34.102 3.045 -24.271 1.00 82.38 74 LEU A C 1
ATOM 560 O O . LEU A 1 74 ? 33.359 3.496 -25.141 1.00 82.38 74 LEU A O 1
ATOM 564 N N . LYS A 1 75 ? 33.698 2.521 -23.118 1.00 81.31 75 LYS A N 1
ATOM 565 C CA . LYS A 1 75 ? 32.314 2.521 -22.656 1.00 81.31 75 LYS A CA 1
ATOM 566 C C . LYS A 1 75 ? 31.797 3.934 -22.373 1.00 81.31 75 LYS A C 1
ATOM 568 O O . LYS A 1 75 ? 32.601 4.872 -22.285 1.00 81.31 75 LYS A O 1
ATOM 573 N N . ALA A 1 76 ? 30.490 4.078 -22.231 1.00 80.38 76 ALA A N 1
ATOM 574 C CA . ALA A 1 76 ? 29.837 5.298 -21.785 1.00 80.38 76 ALA A CA 1
ATOM 575 C C . ALA A 1 76 ? 30.253 5.693 -20.357 1.00 80.38 76 ALA A C 1
ATOM 577 O O . ALA A 1 76 ? 30.909 4.944 -19.620 1.00 80.38 76 ALA A O 1
ATOM 578 N N . GLU A 1 77 ? 29.880 6.910 -19.957 1.00 78.50 77 GLU A N 1
ATOM 579 C CA . GLU A 1 77 ? 29.921 7.280 -18.545 1.00 78.50 77 GLU A CA 1
ATOM 580 C C . GLU A 1 77 ? 29.004 6.366 -17.711 1.00 78.50 77 GLU A C 1
ATOM 582 O O . GLU A 1 77 ? 28.066 5.750 -18.218 1.00 78.50 77 GLU A O 1
ATOM 587 N N . LYS A 1 78 ? 29.298 6.265 -16.406 1.00 80.38 78 LYS A N 1
ATOM 588 C CA . LYS A 1 78 ? 28.567 5.374 -15.499 1.00 80.38 78 LYS A CA 1
ATOM 589 C C . LYS A 1 78 ? 27.077 5.737 -15.486 1.00 80.38 78 LYS A C 1
ATOM 591 O O . LYS A 1 78 ? 26.718 6.829 -15.044 1.00 80.38 78 LYS A O 1
ATOM 596 N N . HIS A 1 79 ? 26.247 4.769 -15.842 1.00 85.75 79 HIS A N 1
ATOM 597 C CA . HIS A 1 79 ? 24.792 4.825 -15.780 1.00 85.75 79 HIS A CA 1
ATOM 598 C C . HIS A 1 79 ? 24.257 3.637 -14.960 1.00 85.75 79 HIS A C 1
ATOM 600 O O . HIS A 1 79 ? 25.028 2.927 -14.306 1.00 85.75 79 HIS A O 1
ATOM 606 N N . TRP A 1 80 ? 22.939 3.474 -14.923 1.00 89.81 80 TRP A N 1
ATOM 607 C CA . TRP A 1 80 ? 22.248 2.377 -14.252 1.00 89.81 80 TRP A CA 1
ATOM 608 C C . TRP A 1 80 ? 21.473 1.534 -15.255 1.00 89.81 80 TRP A C 1
ATOM 610 O O . TRP A 1 80 ? 20.958 2.058 -16.241 1.00 89.81 80 TRP A O 1
ATOM 620 N N . TYR A 1 81 ? 21.350 0.247 -14.947 1.00 90.69 81 TYR A N 1
ATOM 621 C CA . TYR A 1 81 ? 20.610 -0.724 -15.736 1.00 90.69 81 TYR A CA 1
ATOM 622 C C . TYR A 1 81 ? 19.696 -1.542 -14.823 1.00 90.69 81 TYR A C 1
ATOM 624 O O . TYR A 1 81 ? 20.168 -2.254 -13.934 1.00 90.69 81 TYR A O 1
ATOM 632 N N . ASP A 1 82 ? 18.393 -1.462 -15.068 1.00 93.06 82 ASP A N 1
ATOM 633 C CA . ASP A 1 82 ? 17.389 -2.311 -14.442 1.00 93.06 82 ASP A CA 1
ATOM 634 C C . ASP A 1 82 ? 16.860 -3.328 -15.453 1.00 93.06 82 ASP A C 1
ATOM 636 O O . ASP A 1 82 ? 16.659 -3.024 -16.625 1.00 93.06 82 ASP A O 1
ATOM 640 N N . ASN A 1 83 ? 16.569 -4.544 -14.990 1.00 92.62 83 ASN A N 1
ATOM 641 C CA . ASN A 1 83 ? 15.884 -5.546 -15.799 1.00 92.62 83 ASN A CA 1
ATOM 642 C C . ASN A 1 83 ? 14.666 -6.080 -15.049 1.00 92.62 83 ASN A C 1
ATOM 644 O O . ASN A 1 83 ? 14.769 -6.957 -14.185 1.00 92.62 83 ASN A O 1
ATOM 648 N N . TRP A 1 84 ? 13.508 -5.505 -15.348 1.00 94.69 84 TRP A N 1
ATOM 649 C CA . TRP A 1 84 ? 12.290 -5.711 -14.583 1.00 94.69 84 TRP A CA 1
ATOM 650 C C . TRP A 1 84 ? 11.586 -7.004 -14.978 1.00 94.69 84 TRP A C 1
ATOM 652 O O . TRP A 1 84 ? 11.098 -7.142 -16.093 1.00 94.69 84 TRP A O 1
ATOM 662 N N . GLU A 1 85 ? 11.444 -7.919 -14.023 1.00 94.44 85 GLU A N 1
ATOM 663 C CA . GLU A 1 85 ? 10.657 -9.143 -14.198 1.00 94.44 85 GLU A CA 1
ATOM 664 C C . GLU A 1 85 ? 9.151 -8.828 -14.205 1.00 94.44 85 GLU A C 1
ATOM 666 O O . GLU A 1 85 ? 8.607 -8.358 -13.202 1.00 94.44 85 GLU A O 1
ATOM 671 N N . MET A 1 86 ? 8.480 -9.044 -15.330 1.00 94.25 86 MET A N 1
ATOM 672 C CA . MET A 1 86 ? 7.039 -8.879 -15.515 1.00 94.25 86 MET A CA 1
ATOM 673 C C . MET A 1 86 ? 6.339 -10.236 -15.344 1.00 94.25 86 MET A C 1
ATOM 675 O O . MET A 1 86 ? 6.697 -11.190 -16.041 1.00 94.25 86 MET A O 1
ATOM 679 N N . PRO A 1 87 ? 5.369 -10.353 -14.418 1.00 92.81 87 PRO A N 1
ATOM 680 C CA . PRO A 1 87 ? 4.766 -11.635 -14.073 1.00 92.81 87 PRO A CA 1
ATOM 681 C C . PRO A 1 87 ? 3.932 -12.201 -15.223 1.00 92.81 87 PRO A C 1
ATOM 683 O O . PRO A 1 87 ? 3.296 -11.459 -15.970 1.00 92.81 87 PRO A O 1
ATOM 686 N N . ASP A 1 88 ? 3.892 -13.528 -15.317 1.00 90.69 88 ASP A N 1
ATOM 687 C CA . ASP A 1 88 ? 2.985 -14.231 -16.220 1.00 90.69 88 ASP A CA 1
ATOM 688 C C . ASP A 1 88 ? 1.536 -14.214 -15.698 1.00 90.69 88 ASP A C 1
ATOM 690 O O . ASP A 1 88 ? 1.276 -13.969 -14.522 1.00 90.69 88 ASP A O 1
ATOM 694 N N . ILE A 1 89 ? 0.563 -14.549 -16.542 1.00 87.88 89 ILE A N 1
ATOM 695 C CA . ILE A 1 89 ? -0.871 -14.522 -16.212 1.00 87.88 89 ILE A CA 1
ATOM 696 C C . ILE A 1 89 ? -1.286 -15.504 -15.098 1.00 87.88 89 ILE A C 1
ATOM 698 O O . ILE A 1 89 ? -2.380 -15.389 -14.536 1.00 87.88 89 ILE A O 1
ATOM 702 N N . ASN A 1 90 ? -0.464 -16.497 -14.763 1.00 85.50 90 ASN A N 1
ATOM 703 C CA . ASN A 1 90 ? -0.707 -17.422 -13.655 1.00 85.50 90 ASN A CA 1
ATOM 704 C C . ASN A 1 90 ? -0.098 -16.926 -12.335 1.00 85.50 90 ASN A C 1
ATOM 706 O O . ASN A 1 90 ? -0.519 -17.402 -11.278 1.00 85.50 90 ASN A O 1
ATOM 710 N N . THR A 1 91 ? 0.826 -15.966 -12.387 1.00 83.00 91 THR A N 1
ATOM 711 C CA . THR A 1 91 ? 1.454 -15.316 -11.231 1.00 83.00 91 THR A CA 1
ATOM 712 C C . THR A 1 91 ? 0.821 -13.944 -11.024 1.00 83.00 91 THR A C 1
ATOM 714 O O . THR A 1 91 ? 0.883 -13.088 -11.896 1.00 83.00 91 THR A O 1
ATOM 717 N N . ASP A 1 92 ? 0.140 -13.723 -9.897 1.00 79.88 92 ASP A N 1
ATOM 718 C CA . ASP A 1 92 ? -0.548 -12.451 -9.601 1.00 79.88 92 ASP A CA 1
ATOM 719 C C . ASP A 1 92 ? -1.494 -11.968 -10.734 1.00 79.88 92 ASP A C 1
ATOM 721 O O . ASP A 1 92 ? -1.807 -10.787 -10.846 1.00 79.88 92 ASP A O 1
ATOM 725 N N . ARG A 1 93 ? -1.975 -12.878 -11.600 1.00 83.56 93 ARG A N 1
ATOM 726 C CA . ARG A 1 93 ? -2.783 -12.559 -12.798 1.00 83.56 93 ARG A CA 1
ATOM 727 C C . ARG A 1 93 ? -2.118 -11.573 -13.761 1.00 83.56 93 ARG A C 1
ATOM 729 O O . ARG A 1 93 ? -2.815 -10.826 -14.445 1.00 83.56 93 ARG A O 1
ATOM 736 N N . GLY A 1 94 ? -0.789 -11.584 -13.805 1.00 90.19 94 GLY A N 1
ATOM 737 C CA . GLY A 1 94 ? -0.014 -10.639 -14.593 1.00 90.19 94 GLY A CA 1
ATOM 738 C C . GLY A 1 94 ? -0.011 -9.221 -14.016 1.00 90.19 94 GLY A C 1
ATOM 739 O O . GLY A 1 94 ? 0.489 -8.316 -14.677 1.00 90.19 94 GLY A O 1
ATOM 740 N N . TRP A 1 95 ? -0.558 -8.985 -12.816 1.00 95.44 95 TRP A N 1
ATOM 741 C CA . TRP A 1 95 ? -0.539 -7.657 -12.207 1.00 95.44 95 TRP A CA 1
ATOM 742 C C . TRP A 1 95 ? 0.818 -7.338 -11.592 1.00 95.44 95 TRP A C 1
ATOM 744 O O . TRP A 1 95 ? 1.342 -8.086 -10.765 1.00 95.44 95 TRP A O 1
ATOM 754 N N . LYS A 1 96 ? 1.345 -6.158 -11.917 1.00 96.00 96 LYS A N 1
ATOM 755 C CA . LYS A 1 96 ? 2.548 -5.610 -11.287 1.00 96.00 96 LYS A CA 1
ATOM 756 C C . LYS A 1 96 ? 2.396 -4.124 -11.020 1.00 96.00 96 LYS A C 1
ATOM 758 O O . LYS A 1 96 ? 2.082 -3.362 -11.928 1.00 96.00 96 LYS A O 1
ATOM 763 N N . TRP A 1 97 ? 2.611 -3.707 -9.778 1.00 97.38 97 TRP A N 1
ATOM 764 C CA . TRP A 1 97 ? 2.559 -2.301 -9.384 1.00 97.38 97 TRP A CA 1
ATOM 765 C C . TRP A 1 97 ? 3.984 -1.815 -9.154 1.00 97.38 97 TRP A C 1
ATOM 767 O O . TRP A 1 97 ? 4.661 -2.300 -8.248 1.00 97.38 97 TRP A O 1
ATOM 777 N N . MET A 1 98 ? 4.451 -0.878 -9.969 1.00 96.88 98 MET A N 1
ATOM 778 C CA . MET A 1 98 ? 5.848 -0.454 -9.933 1.00 96.88 98 MET A CA 1
ATOM 779 C C . MET A 1 98 ? 6.045 0.986 -10.400 1.00 96.88 98 MET A C 1
ATOM 781 O O . MET A 1 98 ? 5.164 1.585 -11.014 1.00 96.88 98 MET A O 1
ATOM 785 N N . CYS A 1 99 ? 7.226 1.531 -10.146 1.00 96.38 99 CYS A N 1
ATOM 786 C CA . CYS A 1 99 ? 7.757 2.697 -10.839 1.00 96.38 99 CYS A CA 1
ATOM 787 C C . CYS A 1 99 ? 9.062 2.341 -11.561 1.00 96.38 99 CYS A C 1
ATOM 789 O O . CYS A 1 99 ? 9.521 1.201 -11.511 1.00 96.38 99 CYS A O 1
ATOM 791 N N . PHE A 1 100 ? 9.656 3.333 -12.221 1.00 95.06 100 PHE A N 1
ATOM 792 C CA . PHE A 1 100 ? 10.969 3.224 -12.854 1.00 95.06 100 PHE A CA 1
ATOM 793 C C . PHE A 1 100 ? 11.945 4.167 -12.143 1.00 95.06 100 PHE A C 1
ATOM 795 O O . PHE A 1 100 ? 11.994 5.343 -12.487 1.00 95.06 100 PHE A O 1
ATOM 802 N N . PRO A 1 101 ? 12.685 3.713 -11.119 1.00 95.19 101 PRO A N 1
ATOM 803 C CA . PRO A 1 101 ? 13.673 4.541 -10.430 1.00 95.19 101 PRO A CA 1
ATOM 804 C C . PRO A 1 101 ? 14.760 5.075 -11.366 1.00 95.19 101 PRO A C 1
ATOM 806 O O . PRO A 1 101 ? 15.150 6.240 -11.260 1.00 95.19 101 PRO A O 1
ATOM 809 N N . VAL A 1 102 ? 15.189 4.228 -12.303 1.00 90.88 102 VAL A N 1
ATOM 810 C CA . VAL A 1 102 ? 16.144 4.533 -13.365 1.00 90.88 102 VAL A CA 1
ATOM 811 C C . VAL A 1 102 ? 15.378 4.848 -14.639 1.00 90.88 102 VAL A C 1
ATOM 813 O O . VAL A 1 102 ? 14.609 4.025 -15.134 1.00 90.88 102 VAL A O 1
ATOM 816 N N . ILE A 1 103 ? 15.590 6.049 -15.167 1.00 85.94 103 ILE A N 1
ATOM 817 C CA . ILE A 1 103 ? 15.056 6.472 -16.462 1.00 85.94 103 ILE A CA 1
ATOM 818 C C . ILE A 1 103 ? 16.147 7.235 -17.194 1.00 85.94 103 ILE A C 1
ATOM 820 O O . ILE A 1 103 ? 16.909 8.001 -16.593 1.00 85.94 103 ILE A O 1
ATOM 824 N N . ASP A 1 104 ? 16.198 7.072 -18.509 1.00 78.50 104 ASP A N 1
ATOM 825 C CA . ASP A 1 104 ? 16.954 7.969 -19.365 1.00 78.50 104 ASP A CA 1
ATOM 826 C C . ASP A 1 104 ? 16.288 9.355 -19.417 1.00 78.50 104 ASP A C 1
ATOM 828 O O . ASP A 1 104 ? 15.492 9.694 -20.292 1.00 78.50 104 ASP A O 1
ATOM 832 N N . THR A 1 105 ? 16.581 10.170 -18.407 1.00 65.12 105 THR A N 1
ATOM 833 C CA . THR A 1 105 ? 16.126 11.567 -18.327 1.00 65.12 105 THR A CA 1
ATOM 834 C C . THR A 1 105 ? 16.976 12.506 -19.184 1.00 65.12 105 THR A C 1
ATOM 836 O O . THR A 1 105 ? 16.656 13.690 -19.314 1.00 65.12 105 THR A O 1
ATOM 839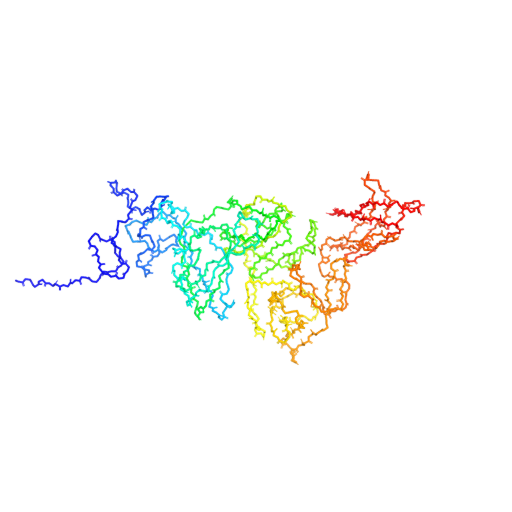 N N . VAL A 1 106 ? 18.057 11.979 -19.762 1.00 59.34 106 VAL A N 1
ATOM 840 C CA . VAL A 1 106 ? 19.070 12.713 -20.512 1.00 59.34 106 VAL A CA 1
ATOM 841 C C . VAL A 1 106 ? 18.780 12.646 -22.015 1.00 59.34 106 VAL A C 1
ATOM 843 O O . VAL A 1 106 ? 19.257 13.492 -22.756 1.00 59.34 106 VAL A O 1
ATOM 846 N N . THR A 1 107 ? 17.855 11.805 -22.484 1.00 53.03 107 THR A N 1
ATOM 847 C CA . THR A 1 107 ? 17.362 11.883 -23.869 1.00 53.03 107 THR A CA 1
ATOM 848 C C . THR A 1 107 ? 16.441 13.075 -24.130 1.00 53.03 107 THR A C 1
ATOM 850 O O . THR A 1 107 ? 15.215 13.021 -24.100 1.00 53.03 107 THR A O 1
ATOM 853 N N . ASN A 1 108 ? 17.082 14.194 -24.413 1.00 44.97 108 ASN A N 1
ATOM 854 C CA . ASN A 1 108 ? 16.815 15.068 -25.532 1.00 44.97 108 ASN A CA 1
ATOM 855 C C . ASN A 1 108 ? 15.373 15.249 -26.039 1.00 44.97 108 ASN A C 1
ATOM 857 O O . ASN A 1 108 ? 14.858 14.537 -26.901 1.00 44.97 108 ASN A O 1
ATOM 861 N N . SER A 1 109 ? 14.823 16.408 -25.691 1.00 44.72 109 SER A N 1
ATOM 862 C CA . SER A 1 109 ? 13.761 17.126 -26.407 1.00 44.72 109 SER A CA 1
ATOM 863 C C . SER A 1 109 ? 13.981 17.349 -27.927 1.00 44.72 109 SER A C 1
ATOM 865 O O . SER A 1 109 ? 13.224 18.103 -28.546 1.00 44.72 109 SER A O 1
ATOM 867 N N . GLN A 1 110 ? 14.938 16.680 -28.579 1.00 42.69 110 GLN A N 1
ATOM 868 C CA . GLN A 1 110 ? 14.918 16.432 -30.019 1.00 42.69 110 GLN A CA 1
ATOM 869 C C . GLN A 1 110 ? 13.952 15.287 -30.347 1.00 42.69 110 GLN A C 1
ATOM 871 O O . GLN A 1 110 ? 14.317 14.196 -30.752 1.00 42.69 110 GLN A O 1
ATOM 876 N N . THR A 1 111 ? 12.666 15.615 -30.326 1.00 41.12 111 THR A N 1
ATOM 877 C CA . THR A 1 111 ? 11.696 14.973 -31.220 1.00 41.12 111 THR A CA 1
ATOM 878 C C . THR A 1 111 ? 11.440 13.465 -31.034 1.00 41.12 111 THR A C 1
ATOM 880 O O . THR A 1 111 ? 11.187 12.792 -32.026 1.00 41.12 111 THR A O 1
ATOM 883 N N . TYR A 1 112 ? 11.294 12.945 -29.813 1.00 47.22 112 TYR A N 1
ATOM 884 C CA . TYR A 1 112 ? 10.212 11.965 -29.609 1.00 47.22 112 TYR A CA 1
ATOM 885 C C . TYR A 1 112 ? 8.922 12.768 -29.444 1.00 47.22 112 TYR A C 1
ATOM 887 O O . TYR A 1 112 ? 8.460 13.035 -28.337 1.00 47.22 112 TYR A O 1
ATOM 895 N N . VAL A 1 113 ? 8.388 13.293 -30.554 1.00 39.28 113 VAL A N 1
ATOM 896 C CA . VAL A 1 113 ? 7.103 14.009 -30.548 1.00 39.28 113 VAL A CA 1
ATOM 897 C C . VAL A 1 113 ? 6.015 12.971 -30.322 1.00 39.28 113 VAL A C 1
ATOM 899 O O . VAL A 1 113 ? 5.367 12.529 -31.258 1.00 39.28 113 VAL A O 1
ATOM 902 N N . GLY A 1 114 ? 5.830 12.625 -29.053 1.00 48.25 114 GLY A N 1
ATOM 903 C CA . GLY A 1 114 ? 4.648 11.958 -28.559 1.00 48.25 114 GLY A CA 1
ATOM 904 C C . GLY A 1 114 ? 4.680 10.441 -28.508 1.00 48.25 114 GLY A C 1
ATOM 905 O O . GLY A 1 114 ? 3.601 9.908 -28.659 1.00 48.25 114 GLY A O 1
ATOM 906 N N . ASP A 1 115 ? 5.805 9.769 -28.221 1.00 59.12 115 ASP A N 1
ATOM 907 C CA . ASP A 1 115 ? 5.815 8.296 -28.079 1.00 59.12 115 ASP A CA 1
ATOM 908 C C . ASP A 1 115 ? 6.873 7.748 -27.068 1.00 59.12 115 ASP A C 1
ATOM 910 O O . ASP A 1 115 ? 7.480 6.706 -27.293 1.00 59.12 115 ASP A O 1
ATOM 914 N N . MET A 1 116 ? 7.157 8.426 -25.936 1.00 72.56 116 MET A N 1
ATOM 915 C CA . MET A 1 116 ? 8.159 7.926 -24.954 1.00 72.56 116 MET A CA 1
ATOM 916 C C . MET A 1 116 ? 7.771 6.564 -24.357 1.00 72.56 116 MET A C 1
ATOM 918 O O . MET A 1 116 ? 8.643 5.730 -24.111 1.00 72.56 116 MET A O 1
ATOM 922 N N . ALA A 1 117 ? 6.475 6.309 -24.162 1.00 83.00 117 ALA A N 1
ATOM 923 C CA . ALA A 1 117 ? 6.008 4.990 -23.760 1.00 83.00 117 ALA A CA 1
ATOM 924 C C . ALA A 1 117 ? 6.258 3.936 -24.845 1.00 83.00 117 ALA A C 1
ATOM 926 O O . ALA A 1 117 ? 6.563 2.801 -24.501 1.00 83.00 117 ALA A O 1
ATOM 927 N N . GLU A 1 118 ? 6.163 4.300 -26.132 1.00 83.56 118 GLU A N 1
ATOM 928 C CA . GLU A 1 118 ? 6.462 3.380 -27.239 1.00 83.56 118 GLU A CA 1
ATOM 929 C C . GLU A 1 118 ? 7.908 2.896 -27.181 1.00 83.56 118 GLU A C 1
ATOM 931 O O . GLU A 1 118 ? 8.165 1.710 -27.353 1.00 83.56 118 GLU A O 1
ATOM 936 N N . TYR A 1 119 ? 8.836 3.804 -26.876 1.00 80.06 119 TYR A N 1
ATOM 937 C CA . TYR A 1 119 ? 10.243 3.468 -26.703 1.00 80.06 119 TYR A CA 1
ATOM 938 C C . TYR A 1 119 ? 10.482 2.631 -25.444 1.00 80.06 119 TYR A C 1
ATOM 940 O O . TYR A 1 119 ? 11.009 1.525 -25.532 1.00 80.06 119 TYR A O 1
ATOM 948 N N . MET A 1 120 ? 10.072 3.128 -24.270 1.00 85.06 120 MET A N 1
ATOM 949 C CA . MET A 1 120 ? 10.387 2.444 -23.012 1.00 85.06 120 MET A CA 1
ATOM 950 C C . MET A 1 120 ? 9.703 1.087 -22.872 1.00 85.06 120 MET A C 1
ATOM 952 O O . MET A 1 120 ? 10.208 0.230 -22.159 1.00 85.06 120 MET A O 1
ATOM 956 N N . LEU A 1 121 ? 8.542 0.902 -23.498 1.00 91.19 121 LEU A N 1
ATOM 957 C CA . LEU A 1 121 ? 7.768 -0.333 -23.415 1.00 91.19 121 LEU A CA 1
ATOM 958 C C . LEU A 1 121 ? 7.837 -1.149 -24.712 1.00 91.19 121 LEU A C 1
ATOM 960 O O . LEU A 1 121 ? 7.027 -2.057 -24.883 1.00 91.19 121 LEU A O 1
ATOM 964 N N . ALA A 1 122 ? 8.771 -0.850 -25.622 1.00 87.81 122 ALA A N 1
ATOM 965 C CA . ALA A 1 122 ? 8.848 -1.469 -26.949 1.00 87.81 122 ALA A CA 1
ATOM 966 C C . ALA A 1 122 ? 8.827 -3.007 -26.902 1.00 87.81 122 ALA A C 1
ATOM 968 O O . ALA A 1 122 ? 8.160 -3.642 -27.718 1.00 87.81 122 ALA A O 1
ATOM 969 N N . ASP A 1 123 ? 9.498 -3.598 -25.909 1.00 89.12 123 ASP A N 1
ATOM 970 C CA . ASP A 1 123 ? 9.587 -5.051 -25.729 1.00 89.12 123 ASP A CA 1
ATOM 971 C C . ASP A 1 123 ? 8.274 -5.700 -25.263 1.00 89.12 123 ASP A C 1
ATOM 973 O O . ASP A 1 123 ? 8.110 -6.915 -25.384 1.00 89.12 123 ASP A O 1
ATOM 977 N N . ILE A 1 124 ? 7.333 -4.909 -24.735 1.00 93.44 124 ILE A N 1
ATOM 978 C CA . ILE A 1 124 ? 6.077 -5.409 -24.162 1.00 93.44 124 ILE A CA 1
ATOM 979 C C . ILE A 1 124 ? 4.811 -4.795 -24.770 1.00 93.44 124 ILE A C 1
ATOM 981 O O . ILE A 1 124 ? 3.724 -5.268 -24.447 1.00 93.44 124 ILE A O 1
ATOM 985 N N . LEU A 1 125 ? 4.901 -3.800 -25.662 1.00 93.00 125 LEU A N 1
ATOM 986 C CA . LEU A 1 125 ? 3.758 -3.235 -26.404 1.00 93.00 125 LEU A CA 1
ATOM 987 C C . LEU A 1 125 ? 3.248 -4.180 -27.505 1.00 93.00 125 LEU A C 1
ATOM 989 O O . LEU A 1 125 ? 3.116 -3.832 -28.682 1.00 93.00 125 LEU A O 1
ATOM 993 N N . ASP A 1 126 ? 2.899 -5.391 -27.099 1.00 93.94 126 ASP A N 1
ATOM 994 C CA . ASP A 1 126 ? 2.295 -6.439 -27.905 1.00 93.94 126 ASP A CA 1
ATOM 995 C C . ASP A 1 126 ? 0.941 -6.811 -27.270 1.00 93.94 126 ASP A C 1
ATOM 997 O O . ASP A 1 126 ? 0.910 -7.155 -26.086 1.00 93.94 126 ASP A O 1
ATOM 1001 N N . PRO A 1 127 ? -0.186 -6.765 -28.010 1.00 94.81 127 PRO A N 1
ATOM 1002 C CA . PRO A 1 127 ? -1.512 -7.094 -27.474 1.00 94.81 127 PRO A CA 1
ATOM 1003 C C . PRO A 1 127 ? -1.672 -8.559 -27.030 1.00 94.81 127 PRO A C 1
ATOM 1005 O O . PRO A 1 127 ? -2.724 -8.939 -26.514 1.00 94.81 127 PRO A O 1
ATOM 1008 N N . TYR A 1 128 ? -0.672 -9.411 -27.265 1.00 93.31 128 TYR A N 1
ATOM 1009 C CA . TYR A 1 128 ? -0.589 -10.759 -26.709 1.00 93.31 128 TYR A CA 1
ATOM 1010 C C . TYR A 1 128 ? 0.218 -10.831 -25.403 1.00 93.31 128 TYR A C 1
ATOM 1012 O O . TYR A 1 128 ? 0.076 -11.820 -24.686 1.00 93.31 128 TYR A O 1
ATOM 1020 N N . LEU A 1 129 ? 1.034 -9.817 -25.092 1.00 95.19 129 LEU A N 1
ATOM 1021 C CA . LEU A 1 129 ? 1.876 -9.756 -23.891 1.00 95.19 129 LEU A CA 1
ATOM 1022 C C . LEU A 1 129 ? 1.313 -8.818 -22.822 1.00 95.19 129 LEU A C 1
ATOM 1024 O O . LEU A 1 129 ? 1.340 -9.161 -21.642 1.00 95.19 129 LEU A O 1
ATOM 1028 N N . LEU A 1 130 ? 0.791 -7.660 -23.220 1.00 96.19 130 LEU A N 1
ATOM 1029 C CA . LEU A 1 130 ? 0.321 -6.597 -22.337 1.00 96.19 130 LEU A CA 1
ATOM 1030 C C . LEU A 1 130 ? -1.152 -6.299 -22.628 1.00 96.19 130 LEU A C 1
ATOM 1032 O O . LEU A 1 130 ? -1.533 -6.108 -23.780 1.00 96.19 130 LEU A O 1
ATOM 1036 N N . ASP A 1 131 ? -1.973 -6.248 -21.581 1.00 96.06 131 ASP A N 1
ATOM 1037 C CA . ASP A 1 131 ? -3.353 -5.770 -21.685 1.00 96.06 131 ASP A CA 1
ATOM 1038 C C . ASP A 1 131 ? -3.357 -4.241 -21.674 1.00 96.06 131 ASP A C 1
ATOM 1040 O O . ASP A 1 131 ? -3.741 -3.596 -22.652 1.00 96.06 131 ASP A O 1
ATOM 1044 N N . HIS A 1 132 ? -2.862 -3.659 -20.578 1.00 97.12 132 HIS A N 1
ATOM 1045 C CA . HIS A 1 132 ? -2.748 -2.218 -20.417 1.00 97.12 132 HIS A CA 1
ATOM 1046 C C . HIS A 1 132 ? -1.786 -1.813 -19.286 1.00 97.12 132 HIS A C 1
ATOM 1048 O O . HIS A 1 132 ? -1.382 -2.629 -18.449 1.00 97.12 132 HIS A O 1
ATOM 1054 N N . VAL A 1 133 ? -1.446 -0.521 -19.255 1.00 97.62 133 VAL A N 1
ATOM 1055 C CA . VAL A 1 133 ? -0.730 0.149 -18.156 1.00 97.62 133 VAL A CA 1
ATOM 1056 C C . VAL A 1 133 ? -1.588 1.280 -17.605 1.00 97.62 133 VAL A C 1
ATOM 1058 O O . VAL A 1 133 ? -1.950 2.173 -18.365 1.00 97.62 133 VAL A O 1
ATOM 1061 N N . GLU A 1 134 ? -1.868 1.277 -16.305 1.00 97.50 134 GLU A N 1
ATOM 1062 C CA . GLU A 1 134 ? -2.646 2.302 -15.599 1.00 97.50 134 GLU A CA 1
ATOM 1063 C C . GLU A 1 134 ? -1.736 3.309 -14.876 1.00 97.50 134 GLU A C 1
ATOM 1065 O O . GLU A 1 134 ? -0.754 2.921 -14.230 1.00 97.50 134 GLU A O 1
ATOM 1070 N N . TRP A 1 135 ? -2.106 4.594 -14.887 1.00 95.44 135 TRP A N 1
ATOM 1071 C CA . TRP A 1 135 ? -1.559 5.609 -13.975 1.00 95.44 135 TRP A CA 1
ATOM 1072 C C . TRP A 1 135 ? -2.553 6.739 -13.683 1.00 95.44 135 TRP A C 1
ATOM 1074 O O . TRP A 1 135 ? -3.529 6.951 -14.404 1.00 95.44 135 TRP A O 1
ATOM 1084 N N . ILE A 1 136 ? -2.267 7.507 -12.629 1.00 93.12 136 ILE A N 1
ATOM 1085 C CA . ILE A 1 136 ? -2.938 8.775 -12.318 1.00 93.12 136 ILE A CA 1
ATOM 1086 C C . ILE A 1 136 ? -1.911 9.900 -12.490 1.00 93.12 136 ILE A C 1
ATOM 1088 O O . ILE A 1 136 ? -0.873 9.835 -11.831 1.00 93.12 136 ILE A O 1
ATOM 1092 N N . PRO A 1 137 ? -2.159 10.927 -13.330 1.00 88.12 137 PRO A N 1
ATOM 1093 C CA . PRO A 1 137 ? -1.199 12.013 -13.524 1.00 88.12 137 PRO A CA 1
ATOM 1094 C C . PRO A 1 137 ? -0.900 12.762 -12.221 1.00 88.12 137 PRO A C 1
ATOM 1096 O O . PRO A 1 137 ? -1.829 13.151 -11.523 1.00 88.12 137 PRO A O 1
ATOM 1099 N N . ILE A 1 138 ? 0.376 13.035 -11.936 1.00 79.62 138 ILE A N 1
ATOM 1100 C CA . ILE A 1 138 ? 0.807 13.698 -10.685 1.00 79.62 138 ILE A CA 1
ATOM 1101 C C . ILE A 1 138 ? 0.177 15.087 -10.498 1.00 79.62 138 ILE A C 1
ATOM 1103 O O . ILE A 1 138 ? -0.251 15.425 -9.403 1.00 79.62 138 ILE A O 1
ATOM 1107 N N . GLU A 1 139 ? 0.078 15.895 -11.558 1.00 76.06 139 GLU A N 1
ATOM 1108 C CA . GLU A 1 139 ? -0.457 17.269 -11.494 1.00 76.06 139 GLU A CA 1
ATOM 1109 C C . GLU A 1 139 ? -1.953 17.352 -11.868 1.00 76.06 139 GLU A C 1
ATOM 1111 O O . GLU A 1 139 ? -2.402 18.288 -12.538 1.00 76.06 139 GLU A O 1
ATOM 1116 N N . THR A 1 140 ? -2.740 16.338 -11.503 1.00 76.44 140 THR A N 1
ATOM 1117 C CA . THR A 1 140 ? -4.186 16.302 -11.770 1.00 76.44 140 THR A CA 1
ATOM 1118 C C . THR A 1 140 ? -5.004 16.923 -10.634 1.00 76.44 140 THR A C 1
ATOM 1120 O O . THR A 1 140 ? -4.492 17.308 -9.595 1.00 76.44 140 THR A O 1
ATOM 1123 N N . THR A 1 141 ? -6.310 17.057 -10.858 1.00 73.81 141 THR A N 1
ATOM 1124 C CA . THR A 1 141 ? -7.309 17.393 -9.817 1.00 73.81 141 THR A CA 1
ATOM 1125 C C . THR A 1 141 ? -8.391 16.314 -9.731 1.00 73.81 141 THR A C 1
ATOM 1127 O O . THR A 1 141 ? -9.485 16.529 -9.215 1.00 73.81 141 THR A O 1
ATOM 1130 N N . SER A 1 142 ? -8.139 15.149 -10.332 1.00 79.50 142 SER A N 1
ATOM 1131 C CA . SER A 1 142 ? -9.109 14.062 -10.422 1.00 79.50 142 SER A CA 1
ATOM 1132 C C . SER A 1 142 ? -8.433 12.707 -10.309 1.00 79.50 142 SER A C 1
ATOM 1134 O O . SER A 1 142 ? -7.400 12.487 -10.931 1.00 79.50 142 SER A O 1
ATOM 1136 N N . ASN A 1 143 ? -9.108 11.770 -9.649 1.00 81.75 143 ASN A N 1
ATOM 1137 C CA . ASN A 1 143 ? -8.752 10.349 -9.570 1.00 81.75 143 ASN A CA 1
ATOM 1138 C C . ASN A 1 143 ? -8.994 9.571 -10.884 1.00 81.75 143 ASN A C 1
ATOM 1140 O O . ASN A 1 143 ? -9.353 8.396 -10.872 1.00 81.75 143 ASN A O 1
ATOM 1144 N N . ASN A 1 144 ? -8.875 10.235 -12.034 1.00 89.50 144 ASN A N 1
ATOM 1145 C CA . ASN A 1 144 ? -9.077 9.585 -13.321 1.00 89.50 144 ASN A CA 1
ATOM 1146 C C . ASN A 1 144 ? -7.828 8.785 -13.680 1.00 89.50 144 ASN A C 1
ATOM 1148 O O . ASN A 1 144 ? -6.773 9.364 -13.938 1.00 89.50 144 ASN A O 1
ATOM 1152 N N . ILE A 1 145 ? -7.991 7.467 -13.725 1.00 92.81 145 ILE A N 1
ATOM 1153 C CA . ILE A 1 145 ? -6.995 6.554 -14.273 1.00 92.81 145 ILE A CA 1
ATOM 1154 C C . ILE A 1 145 ? -6.918 6.770 -15.789 1.00 92.81 145 ILE A C 1
ATOM 1156 O O . ILE A 1 145 ? -7.948 6.872 -16.464 1.00 92.81 145 ILE A O 1
ATOM 1160 N N . ILE A 1 146 ? -5.696 6.871 -16.302 1.00 94.56 146 ILE A N 1
ATOM 1161 C CA . ILE A 1 146 ? -5.374 6.875 -17.730 1.00 94.56 146 ILE A CA 1
ATOM 1162 C C . ILE A 1 146 ? -4.674 5.557 -18.050 1.00 94.56 146 ILE A C 1
ATOM 1164 O O . ILE A 1 146 ? -3.893 5.067 -17.234 1.00 94.56 146 ILE A O 1
ATOM 1168 N N . ASN A 1 147 ? -4.960 5.013 -19.235 1.00 96.12 147 ASN A N 1
ATOM 1169 C CA . ASN A 1 147 ? -4.410 3.745 -19.693 1.00 96.12 147 ASN A CA 1
ATOM 1170 C C . ASN A 1 147 ? -3.577 3.914 -20.961 1.00 96.12 147 ASN A C 1
ATOM 1172 O O . ASN A 1 147 ? -3.979 4.643 -21.868 1.00 96.12 147 ASN A O 1
ATOM 1176 N N . ILE A 1 148 ? -2.467 3.190 -21.055 1.00 95.81 148 ILE A N 1
ATOM 1177 C CA . ILE A 1 148 ? -1.888 2.780 -22.337 1.00 95.81 148 ILE A CA 1
ATOM 1178 C C . ILE A 1 148 ? -2.509 1.422 -22.629 1.00 95.81 148 ILE A C 1
ATOM 1180 O O . ILE A 1 148 ? -2.273 0.482 -21.877 1.00 95.81 148 ILE A O 1
ATOM 1184 N N . GLU A 1 149 ? -3.330 1.327 -23.670 1.00 96.44 149 GLU A N 1
ATOM 1185 C CA . GLU A 1 149 ? -4.052 0.100 -24.025 1.00 96.44 149 GLU A CA 1
ATOM 1186 C C . GLU A 1 149 ? -4.135 -0.077 -25.543 1.00 96.44 149 GLU A C 1
ATOM 1188 O O . GLU A 1 149 ? -4.031 0.891 -26.308 1.00 96.44 149 GLU A O 1
ATOM 1193 N N . PHE A 1 150 ? -4.313 -1.320 -25.988 1.00 95.62 150 PHE A N 1
ATOM 1194 C CA . PHE A 1 150 ? -4.453 -1.629 -27.405 1.00 95.62 150 PHE A CA 1
ATOM 1195 C C . PHE A 1 150 ? -5.909 -1.480 -27.868 1.00 95.62 150 PHE A C 1
ATOM 1197 O O . PHE A 1 150 ? -6.771 -2.321 -27.604 1.00 95.62 150 PHE A O 1
ATOM 1204 N N . GLU A 1 151 ? -6.175 -0.433 -28.642 1.00 95.31 151 GLU A N 1
ATOM 1205 C CA . GLU A 1 151 ? -7.414 -0.242 -29.388 1.00 95.31 151 GLU A CA 1
ATOM 1206 C C . GLU A 1 151 ? -7.184 -0.601 -30.863 1.00 95.31 151 GLU A C 1
ATOM 1208 O O . GLU A 1 151 ? -6.744 0.236 -31.652 1.00 95.31 151 GLU A O 1
ATOM 1213 N N . ASP A 1 152 ? -7.489 -1.850 -31.243 1.00 90.69 152 ASP A N 1
ATOM 1214 C CA . ASP A 1 152 ? -7.222 -2.400 -32.585 1.00 90.69 152 ASP A CA 1
ATOM 1215 C C . ASP A 1 152 ? -7.450 -1.371 -33.721 1.00 90.69 152 ASP A C 1
ATOM 1217 O O . ASP A 1 152 ? -8.589 -0.920 -33.924 1.00 90.69 152 ASP A O 1
ATOM 1221 N N . PRO A 1 153 ? -6.402 -0.988 -34.486 1.00 92.94 153 PRO A N 1
ATOM 1222 C CA . PRO A 1 153 ? -5.070 -1.609 -34.579 1.00 92.94 153 PRO A CA 1
ATOM 1223 C C . PRO A 1 153 ? -3.929 -0.829 -33.896 1.00 92.94 153 PRO A C 1
ATOM 1225 O O . PRO A 1 153 ? -2.775 -0.999 -34.293 1.00 92.94 153 PRO A O 1
ATOM 1228 N N . ILE A 1 154 ? -4.221 0.080 -32.965 1.00 93.19 154 ILE A N 1
ATOM 1229 C CA . ILE A 1 154 ? -3.237 1.009 -32.389 1.00 93.19 154 ILE A CA 1
ATOM 1230 C C . ILE A 1 154 ? -3.148 0.890 -30.869 1.00 93.19 154 ILE A C 1
ATOM 1232 O O . ILE A 1 154 ? -4.126 0.584 -30.201 1.00 93.19 154 ILE A O 1
ATOM 1236 N N . TRP A 1 155 ? -1.983 1.211 -30.318 1.00 94.44 155 TRP A N 1
ATOM 1237 C CA . TRP A 1 155 ? -1.860 1.539 -28.902 1.00 94.44 155 TRP A CA 1
ATOM 1238 C C . TRP A 1 155 ? -2.254 2.999 -28.669 1.00 94.44 155 TRP A C 1
ATOM 1240 O O . TRP A 1 155 ? -1.969 3.869 -29.497 1.00 94.44 155 TRP A O 1
ATOM 1250 N N . THR A 1 156 ? -2.939 3.273 -27.564 1.00 94.50 156 THR A N 1
ATOM 1251 C CA . THR A 1 156 ? -3.345 4.627 -27.170 1.00 94.50 156 THR A CA 1
ATOM 1252 C C . THR A 1 156 ? -2.438 5.182 -26.073 1.00 94.50 156 THR A C 1
ATOM 1254 O O . THR A 1 156 ? -1.774 4.438 -25.358 1.00 94.50 156 THR A O 1
ATOM 1257 N N . ASN A 1 157 ? -2.391 6.516 -25.954 1.00 91.88 157 ASN A N 1
ATOM 1258 C CA . ASN A 1 157 ? -1.614 7.250 -24.942 1.00 91.88 157 ASN A CA 1
ATOM 1259 C C . ASN A 1 157 ? -0.116 6.888 -24.871 1.00 91.88 157 ASN A C 1
ATOM 1261 O O . ASN A 1 157 ? 0.535 7.106 -23.849 1.00 91.88 157 ASN A O 1
ATOM 1265 N N . THR A 1 158 ? 0.459 6.408 -25.978 1.00 88.88 158 THR A N 1
ATOM 1266 C CA . THR A 1 158 ? 1.893 6.100 -26.111 1.00 88.88 158 THR A CA 1
ATOM 1267 C C . THR A 1 158 ? 2.784 7.340 -25.977 1.00 88.88 158 THR A C 1
ATOM 1269 O O . THR A 1 158 ? 3.975 7.243 -25.686 1.00 88.88 158 THR A O 1
ATOM 1272 N N . ASN A 1 159 ? 2.186 8.527 -26.078 1.00 84.69 159 ASN A N 1
ATOM 1273 C CA . ASN A 1 159 ? 2.820 9.816 -25.835 1.00 84.69 159 ASN A CA 1
ATOM 1274 C C . ASN A 1 159 ? 3.105 10.145 -24.372 1.00 84.69 159 ASN A C 1
ATOM 1276 O O . ASN A 1 159 ? 3.679 11.205 -24.106 1.00 84.69 159 ASN A O 1
ATOM 1280 N N . HIS A 1 160 ? 2.686 9.291 -23.437 1.00 87.94 160 HIS A N 1
ATOM 1281 C CA . HIS A 1 160 ? 2.982 9.467 -22.023 1.00 87.94 160 HIS A CA 1
ATOM 1282 C C . HIS A 1 160 ? 4.494 9.483 -21.767 1.00 87.94 160 HIS A C 1
ATOM 1284 O O . HIS A 1 160 ? 5.242 8.684 -22.327 1.00 87.94 160 HIS A O 1
ATOM 1290 N N . ILE A 1 161 ? 4.929 10.408 -20.911 1.00 85.62 161 ILE A N 1
ATOM 1291 C CA . ILE A 1 161 ? 6.327 10.584 -20.512 1.00 85.62 161 ILE A CA 1
ATOM 1292 C C . ILE A 1 161 ? 6.499 9.934 -19.146 1.00 85.62 161 ILE A C 1
ATOM 1294 O O . ILE A 1 161 ? 5.939 10.402 -18.150 1.00 85.62 161 ILE A O 1
ATOM 1298 N N . PHE A 1 162 ? 7.285 8.865 -19.096 1.00 88.19 162 PHE A N 1
ATOM 1299 C CA . PHE A 1 162 ? 7.603 8.208 -17.840 1.00 88.19 162 PHE A CA 1
ATOM 1300 C C . PHE A 1 162 ? 8.567 9.052 -17.003 1.00 88.19 162 PHE A C 1
ATOM 1302 O O . PHE A 1 162 ? 9.480 9.694 -17.514 1.00 88.19 162 PHE A O 1
ATOM 1309 N N . THR A 1 163 ? 8.351 9.046 -15.690 1.00 90.50 163 THR A N 1
ATOM 1310 C CA . THR A 1 163 ? 9.199 9.716 -14.698 1.00 90.50 163 THR A CA 1
ATOM 1311 C C . THR A 1 163 ? 9.326 8.819 -13.471 1.00 90.50 163 THR A C 1
ATOM 1313 O O . THR A 1 163 ? 8.392 8.071 -13.170 1.00 90.50 163 THR A O 1
ATOM 1316 N N . SER A 1 164 ? 10.439 8.916 -12.742 1.00 93.38 164 SER A N 1
ATOM 1317 C CA . SER A 1 164 ? 10.698 8.059 -11.577 1.00 93.38 164 SER A CA 1
ATOM 1318 C C . SER A 1 164 ? 9.766 8.337 -10.399 1.00 93.38 164 SER A C 1
ATOM 1320 O O . SER A 1 164 ? 9.524 7.464 -9.569 1.00 93.38 164 SER A O 1
ATOM 1322 N N . ILE A 1 165 ? 9.198 9.546 -10.349 1.00 93.56 165 ILE A N 1
ATOM 1323 C CA . ILE A 1 165 ? 8.245 9.965 -9.317 1.00 93.56 165 ILE A CA 1
ATOM 1324 C C . ILE A 1 165 ? 6.836 9.390 -9.521 1.00 93.56 165 ILE A C 1
ATOM 1326 O O . ILE A 1 165 ? 6.054 9.376 -8.574 1.00 93.56 165 ILE A O 1
ATOM 1330 N N . GLN A 1 166 ? 6.500 8.910 -10.722 1.00 94.44 166 GLN A N 1
ATOM 1331 C CA . GLN A 1 166 ? 5.189 8.342 -11.046 1.00 94.44 166 GLN A CA 1
ATOM 1332 C C . GLN A 1 166 ? 5.206 6.825 -10.841 1.00 94.44 166 GLN A C 1
ATOM 1334 O O . GLN A 1 166 ? 6.117 6.140 -11.306 1.00 94.44 166 GLN A O 1
ATOM 1339 N N . GLY A 1 167 ? 4.172 6.292 -10.195 1.00 96.81 167 GLY A N 1
ATOM 1340 C CA . GLY A 1 167 ? 3.927 4.851 -10.161 1.00 96.81 167 GLY A CA 1
ATOM 1341 C C . GLY A 1 167 ? 2.837 4.410 -11.144 1.00 96.81 167 GLY A C 1
ATOM 1342 O O . GLY A 1 167 ? 1.964 5.199 -11.521 1.00 96.81 167 GLY A O 1
ATOM 1343 N N . TYR A 1 168 ? 2.905 3.139 -11.532 1.00 97.50 168 TYR A N 1
ATOM 1344 C CA . TYR A 1 168 ? 2.134 2.508 -12.601 1.00 97.50 168 TYR A CA 1
ATOM 1345 C C . TYR A 1 168 ? 1.641 1.126 -12.176 1.00 97.50 168 TYR A C 1
ATOM 1347 O O . TYR A 1 168 ? 2.279 0.448 -11.363 1.00 97.50 168 TYR A O 1
ATOM 1355 N N . LYS A 1 169 ? 0.535 0.676 -12.768 1.00 98.00 169 LYS A N 1
ATOM 1356 C CA . LYS A 1 169 ? 0.090 -0.720 -12.683 1.00 98.00 169 LYS A CA 1
ATOM 1357 C C . LYS A 1 169 ? 0.083 -1.329 -14.074 1.00 98.00 169 LYS A C 1
ATOM 1359 O O . LYS A 1 169 ? -0.525 -0.776 -14.978 1.00 98.00 169 LYS A O 1
ATOM 1364 N N . PHE A 1 170 ? 0.748 -2.459 -14.233 1.00 97.44 170 PHE A N 1
ATOM 1365 C CA . PHE A 1 170 ? 0.782 -3.236 -15.465 1.00 97.44 170 PHE A CA 1
ATOM 1366 C C . PHE A 1 170 ? -0.134 -4.441 -15.314 1.00 97.44 170 PHE A C 1
ATOM 1368 O O . PHE A 1 170 ? -0.087 -5.099 -14.270 1.00 97.44 170 PHE A O 1
ATOM 1375 N N . GLN A 1 171 ? -0.908 -4.750 -16.353 1.00 97.00 171 GLN A N 1
ATOM 1376 C CA . GLN A 1 171 ? -1.599 -6.028 -16.479 1.00 97.00 171 GLN A CA 1
ATOM 1377 C C . GLN A 1 171 ? -1.047 -6.812 -17.671 1.00 97.00 171 GLN A C 1
ATOM 1379 O O . GLN A 1 171 ? -1.304 -6.475 -18.826 1.00 97.00 171 GLN A O 1
ATOM 1384 N N . MET A 1 172 ? -0.308 -7.879 -17.384 1.00 96.00 172 MET A N 1
ATOM 1385 C CA . MET A 1 172 ? 0.262 -8.778 -18.387 1.00 96.00 172 MET A CA 1
ATOM 1386 C C . MET A 1 172 ? -0.737 -9.871 -18.802 1.00 96.00 172 MET A C 1
ATOM 1388 O O . MET A 1 172 ? -1.572 -10.317 -18.012 1.00 96.00 172 MET A O 1
ATOM 1392 N N . LEU A 1 173 ? -0.628 -10.326 -20.050 1.00 93.94 173 LEU A N 1
ATOM 1393 C CA . LEU A 1 173 ? -1.438 -11.392 -20.652 1.00 93.94 173 LEU A CA 1
ATOM 1394 C C . LEU A 1 173 ? -0.636 -12.659 -20.978 1.00 93.94 173 LEU A C 1
ATOM 1396 O O . LEU A 1 173 ? -1.243 -13.702 -21.247 1.00 93.94 173 LEU A O 1
ATOM 1400 N N . ASP A 1 174 ? 0.697 -12.580 -20.967 1.00 88.00 174 ASP A N 1
ATOM 1401 C CA . ASP A 1 174 ? 1.558 -13.686 -21.386 1.00 88.00 174 ASP A CA 1
ATOM 1402 C C . ASP A 1 174 ? 1.487 -14.885 -20.425 1.00 88.00 174 ASP A C 1
ATOM 1404 O O . ASP A 1 174 ? 1.212 -14.755 -19.233 1.00 88.00 174 ASP A O 1
ATOM 1408 N N . GLN A 1 175 ? 1.719 -16.086 -20.950 1.00 88.19 175 GLN A N 1
ATOM 1409 C CA . GLN A 1 175 ? 1.808 -17.318 -20.164 1.00 88.19 175 GLN A CA 1
ATOM 1410 C C . GLN A 1 175 ? 3.179 -17.520 -19.525 1.00 88.19 175 GLN A C 1
ATOM 1412 O O . GLN A 1 175 ? 3.283 -18.333 -18.605 1.00 88.19 175 GLN A O 1
ATOM 1417 N N . ASP A 1 176 ? 4.190 -16.802 -20.009 1.00 90.69 176 ASP A N 1
ATOM 1418 C CA . ASP A 1 176 ? 5.555 -16.834 -19.509 1.00 90.69 176 ASP A CA 1
ATOM 1419 C C . ASP A 1 176 ? 5.946 -15.471 -18.911 1.00 90.69 176 ASP A C 1
ATOM 1421 O O . ASP A 1 176 ? 5.379 -14.428 -19.230 1.00 90.69 176 ASP A O 1
ATOM 1425 N N . THR A 1 177 ? 6.916 -15.490 -18.000 1.00 91.75 177 THR A N 1
ATOM 1426 C CA . THR A 1 177 ? 7.512 -14.281 -17.425 1.00 91.75 177 THR A CA 1
ATOM 1427 C C . THR A 1 177 ? 8.293 -13.524 -18.498 1.00 91.75 177 THR A C 1
ATOM 1429 O O . THR A 1 177 ? 9.145 -14.109 -19.174 1.00 91.75 177 THR A O 1
ATOM 1432 N N . VAL A 1 178 ? 8.058 -12.216 -18.609 1.00 92.75 178 VAL A N 1
ATOM 1433 C CA . VAL A 1 178 ? 8.752 -11.324 -19.553 1.00 92.75 178 VAL A CA 1
ATOM 1434 C C . VAL A 1 178 ? 9.718 -10.420 -18.788 1.00 92.75 178 VAL A C 1
ATOM 1436 O O . VAL A 1 178 ? 9.507 -10.134 -17.615 1.00 92.75 178 VAL A O 1
ATOM 1439 N N . TYR A 1 179 ? 10.792 -9.968 -19.425 1.00 92.75 179 TYR A N 1
ATOM 1440 C CA . TYR A 1 179 ? 11.766 -9.059 -18.823 1.00 92.75 179 TYR A CA 1
ATOM 1441 C C . TYR A 1 179 ? 11.774 -7.736 -19.583 1.00 92.75 179 TYR A C 1
ATOM 1443 O O . TYR A 1 179 ? 11.809 -7.750 -20.811 1.00 92.75 179 TYR A O 1
ATOM 1451 N N . LEU A 1 180 ? 11.726 -6.620 -18.855 1.00 92.75 180 LEU A N 1
ATOM 1452 C CA . LEU A 1 180 ? 11.763 -5.270 -19.412 1.00 92.75 180 LEU A CA 1
ATOM 1453 C C . LEU A 1 180 ? 13.069 -4.569 -18.995 1.00 92.75 180 LEU A C 1
ATOM 1455 O O . LEU A 1 180 ? 13.163 -4.120 -17.845 1.00 92.75 180 LEU A O 1
ATOM 1459 N N . PRO A 1 181 ? 14.068 -4.486 -19.889 1.00 90.12 181 PRO A N 1
ATOM 1460 C CA . PRO A 1 181 ? 15.309 -3.773 -19.624 1.00 90.12 181 PRO A CA 1
ATOM 1461 C C . PRO A 1 181 ? 15.102 -2.256 -19.700 1.00 90.12 181 PRO A C 1
ATOM 1463 O O . PRO A 1 181 ? 14.419 -1.755 -20.591 1.00 90.12 181 PRO A O 1
ATOM 1466 N N . VAL A 1 182 ? 15.699 -1.517 -18.767 1.00 88.94 182 VAL A N 1
ATOM 1467 C CA . VAL A 1 182 ? 15.668 -0.052 -18.723 1.00 88.94 182 VAL A CA 1
ATOM 1468 C C . VAL A 1 182 ? 17.038 0.461 -18.296 1.00 88.94 182 VAL A C 1
ATOM 1470 O O . VAL A 1 182 ? 17.490 0.180 -17.187 1.00 88.94 182 VAL A O 1
ATOM 1473 N N . SER A 1 183 ? 17.668 1.254 -19.157 1.00 86.69 183 SER A N 1
ATOM 1474 C CA . SER A 1 183 ? 18.923 1.947 -18.859 1.00 86.69 183 SER A CA 1
ATOM 1475 C C . SER A 1 183 ? 18.672 3.433 -18.620 1.00 86.69 183 SER A C 1
ATOM 1477 O O . SER A 1 183 ? 17.744 4.021 -19.180 1.00 86.69 183 SER A O 1
ATOM 1479 N N . GLY A 1 184 ? 19.499 4.062 -17.790 1.00 86.69 184 GLY A N 1
ATOM 1480 C CA . GLY A 1 184 ? 19.410 5.498 -17.553 1.00 86.69 184 GLY A CA 1
ATOM 1481 C C . GLY A 1 184 ? 20.111 5.954 -16.288 1.00 86.69 184 GLY A C 1
ATOM 1482 O O . GLY A 1 184 ? 21.099 5.372 -15.846 1.00 86.69 184 GLY A O 1
ATOM 1483 N N . PHE A 1 185 ? 19.572 7.003 -15.675 1.00 86.62 185 PHE A N 1
ATOM 1484 C CA . PHE A 1 185 ? 20.111 7.574 -14.448 1.00 86.62 185 PHE A CA 1
ATOM 1485 C C . PHE A 1 185 ? 19.126 7.373 -13.302 1.00 86.62 185 PHE A C 1
ATOM 1487 O O . PHE A 1 185 ? 17.924 7.597 -13.456 1.00 86.62 185 PHE A O 1
ATOM 1494 N N . LEU A 1 186 ? 19.649 6.949 -12.151 1.00 90.81 186 LEU A N 1
ATOM 1495 C CA . LEU A 1 186 ? 18.887 6.875 -10.911 1.00 90.81 186 LEU A CA 1
ATOM 1496 C C . LEU A 1 186 ? 18.460 8.287 -10.489 1.00 90.81 186 LEU A C 1
ATOM 1498 O O . LEU A 1 186 ? 19.294 9.195 -10.433 1.00 90.81 186 LEU A O 1
ATOM 1502 N N . GLU A 1 187 ? 17.174 8.467 -10.199 1.00 92.31 187 GLU A N 1
ATOM 1503 C CA . GLU A 1 187 ? 16.641 9.754 -9.746 1.00 92.31 187 GLU A CA 1
ATOM 1504 C C . GLU A 1 187 ? 17.156 10.126 -8.345 1.00 92.31 187 GLU A C 1
ATOM 1506 O O . GLU A 1 187 ? 17.337 9.278 -7.470 1.00 92.31 187 GLU A O 1
ATOM 1511 N N . ASP A 1 188 ? 17.396 11.420 -8.130 1.00 91.38 188 ASP A N 1
ATOM 1512 C CA . ASP A 1 188 ? 17.944 11.931 -6.873 1.00 91.38 188 ASP A CA 1
ATOM 1513 C C . ASP A 1 188 ? 16.888 11.876 -5.758 1.00 91.38 188 ASP A C 1
ATOM 1515 O O . ASP A 1 188 ? 15.752 12.309 -5.952 1.00 91.38 188 ASP A O 1
ATOM 1519 N N . SER A 1 189 ? 17.254 11.399 -4.562 1.00 90.88 189 SER A N 1
ATOM 1520 C CA . SER A 1 189 ? 16.340 11.279 -3.412 1.00 90.88 189 SER A CA 1
ATOM 1521 C C . SER A 1 189 ? 15.677 12.601 -3.005 1.00 90.88 189 SER A C 1
ATOM 1523 O O . SER A 1 189 ? 14.573 12.603 -2.460 1.00 90.88 189 SER A O 1
ATOM 1525 N N . THR A 1 190 ? 16.294 13.741 -3.330 1.00 91.56 190 THR A N 1
ATOM 1526 C CA . THR A 1 190 ? 15.748 15.084 -3.090 1.00 91.56 190 THR A CA 1
ATOM 1527 C C . THR A 1 190 ? 14.715 15.527 -4.129 1.00 91.56 190 THR A C 1
ATOM 1529 O O . THR A 1 190 ? 14.132 16.610 -3.990 1.00 91.56 190 THR A O 1
ATOM 1532 N N . LYS A 1 191 ? 14.460 14.717 -5.165 1.00 94.44 191 LYS A N 1
ATOM 1533 C CA . LYS A 1 191 ? 13.425 14.976 -6.163 1.00 94.44 191 LYS A CA 1
ATOM 1534 C C . LYS A 1 191 ? 12.065 15.092 -5.485 1.00 94.44 191 LYS A C 1
ATOM 1536 O O . LYS A 1 191 ? 11.595 14.182 -4.807 1.00 94.44 191 LYS A O 1
ATOM 1541 N N . THR A 1 192 ? 11.417 16.231 -5.706 1.00 94.69 192 THR A N 1
ATOM 1542 C CA . THR A 1 192 ? 10.147 16.542 -5.059 1.00 94.69 192 THR A CA 1
ATOM 1543 C C . THR A 1 192 ? 8.946 15.960 -5.800 1.00 94.69 192 THR A C 1
ATOM 1545 O O . THR A 1 192 ? 8.877 16.051 -7.027 1.00 94.69 192 THR A O 1
ATOM 1548 N N . ILE A 1 193 ? 7.960 15.481 -5.046 1.00 94.38 193 ILE A N 1
ATOM 1549 C CA . ILE A 1 193 ? 6.660 14.990 -5.504 1.00 94.38 193 ILE A CA 1
ATOM 1550 C C . ILE A 1 193 ? 5.575 15.870 -4.878 1.00 94.38 193 ILE A C 1
ATOM 1552 O O . ILE A 1 193 ? 5.609 16.149 -3.679 1.00 94.38 193 ILE A O 1
ATOM 1556 N N . GLN A 1 194 ? 4.618 16.327 -5.683 1.00 93.81 194 GLN A N 1
ATOM 1557 C CA . GLN A 1 194 ? 3.461 17.062 -5.176 1.00 93.81 194 GLN A CA 1
ATOM 1558 C C . GLN A 1 194 ? 2.407 16.068 -4.679 1.00 93.81 194 GLN A C 1
ATOM 1560 O O . GLN A 1 194 ? 1.853 15.317 -5.476 1.00 93.81 194 GLN A O 1
ATOM 1565 N N . LEU A 1 195 ? 2.122 16.089 -3.377 1.00 94.06 195 LEU A N 1
ATOM 1566 C CA . LEU A 1 195 ? 0.984 15.393 -2.783 1.00 94.06 195 LEU A CA 1
ATOM 1567 C C . LEU A 1 195 ? -0.266 16.266 -2.887 1.00 94.06 195 LEU A C 1
ATOM 1569 O O . LEU A 1 195 ? -0.195 17.471 -2.618 1.00 94.06 195 LEU A O 1
ATOM 1573 N N . ASN A 1 196 ? -1.392 15.655 -3.245 1.00 92.75 196 ASN A N 1
ATOM 1574 C CA . ASN A 1 196 ? -2.699 16.296 -3.304 1.00 92.75 196 ASN A CA 1
ATOM 1575 C C . ASN A 1 196 ? -3.706 15.646 -2.345 1.00 92.75 196 ASN A C 1
ATOM 1577 O O . ASN A 1 196 ? -3.786 14.416 -2.265 1.00 92.75 196 ASN A O 1
ATOM 1581 N N . ASP A 1 197 ? -4.484 16.471 -1.643 1.00 92.81 197 ASP A N 1
ATOM 1582 C CA . ASP A 1 197 ? -5.458 16.024 -0.635 1.00 92.81 197 ASP A CA 1
ATOM 1583 C C . ASP A 1 197 ? -6.833 15.606 -1.202 1.00 92.81 197 ASP A C 1
ATOM 1585 O O . ASP A 1 197 ? -7.640 14.987 -0.498 1.00 92.81 197 ASP A O 1
ATOM 1589 N N . GLU A 1 198 ? -7.111 15.892 -2.478 1.00 89.88 198 GLU A N 1
ATOM 1590 C CA . GLU A 1 198 ? -8.399 15.607 -3.121 1.00 89.88 198 GLU A CA 1
ATOM 1591 C C . GLU A 1 198 ? -8.433 14.244 -3.836 1.00 89.88 198 GLU A C 1
ATOM 1593 O O . GLU A 1 198 ? -9.515 13.780 -4.221 1.00 89.88 198 GLU A O 1
ATOM 1598 N N . HIS A 1 199 ? -7.281 13.590 -4.031 1.00 89.12 199 HIS A N 1
ATOM 1599 C CA . HIS A 1 199 ? -7.172 12.354 -4.807 1.00 89.12 199 HIS A CA 1
ATOM 1600 C C . HIS A 1 199 ? -6.024 11.431 -4.349 1.00 89.12 199 HIS A C 1
ATOM 1602 O O . HIS A 1 199 ? -5.242 11.756 -3.459 1.00 89.12 199 HIS A O 1
ATOM 1608 N N . ASP A 1 200 ? -5.946 10.237 -4.934 1.00 94.19 200 ASP A N 1
ATOM 1609 C CA . ASP A 1 200 ? -4.900 9.257 -4.650 1.00 94.19 200 ASP A CA 1
ATOM 1610 C C . ASP A 1 200 ? -3.605 9.702 -5.333 1.00 94.19 200 ASP A C 1
ATOM 1612 O O . ASP A 1 200 ? -3.609 10.116 -6.495 1.00 94.19 200 ASP A O 1
ATOM 1616 N N . ASN A 1 201 ? -2.487 9.599 -4.620 1.00 95.88 201 ASN A N 1
ATOM 1617 C CA . ASN A 1 201 ? -1.170 9.960 -5.133 1.00 95.88 201 ASN A CA 1
ATOM 1618 C C . ASN A 1 201 ? -0.410 8.673 -5.460 1.00 95.88 201 ASN A C 1
ATOM 1620 O O . ASN A 1 201 ? -0.005 7.956 -4.547 1.00 95.88 201 ASN A O 1
ATOM 1624 N N . TRP A 1 202 ? -0.263 8.353 -6.749 1.00 97.12 202 TRP A N 1
ATOM 1625 C CA . TRP A 1 202 ? 0.446 7.159 -7.229 1.00 97.12 202 TRP A CA 1
ATOM 1626 C C . TRP A 1 202 ? 1.921 7.482 -7.463 1.00 97.12 202 TRP A C 1
ATOM 1628 O O . TRP A 1 202 ? 2.300 7.968 -8.529 1.00 97.12 202 TRP A O 1
ATOM 1638 N N . MET A 1 203 ? 2.754 7.222 -6.461 1.00 96.38 203 MET A N 1
ATOM 1639 C CA . MET A 1 203 ? 4.148 7.659 -6.447 1.00 96.38 203 MET A CA 1
ATOM 1640 C C . MET A 1 203 ? 5.118 6.500 -6.620 1.00 96.38 203 MET A C 1
ATOM 1642 O O . MET A 1 203 ? 4.853 5.387 -6.171 1.00 96.38 203 MET A O 1
ATOM 1646 N N . GLY A 1 204 ? 6.268 6.777 -7.221 1.00 97.25 204 GLY A N 1
ATOM 1647 C CA . GLY A 1 204 ? 7.377 5.835 -7.270 1.00 97.25 204 GLY A CA 1
ATOM 1648 C C . GLY A 1 204 ? 8.299 5.934 -6.058 1.00 97.25 204 GLY A C 1
ATOM 1649 O O . GLY A 1 204 ? 8.667 7.036 -5.646 1.00 97.25 204 GLY A O 1
ATOM 1650 N N . TYR A 1 205 ? 8.710 4.787 -5.513 1.00 97.56 205 TYR A N 1
ATOM 1651 C CA . TYR A 1 205 ? 9.808 4.696 -4.551 1.00 97.56 205 TYR A CA 1
ATOM 1652 C C . TYR A 1 205 ? 11.116 4.342 -5.273 1.00 97.56 205 TYR A C 1
ATOM 1654 O O . TYR A 1 205 ? 11.290 3.229 -5.770 1.00 97.56 205 TYR A O 1
ATOM 1662 N N . PHE A 1 206 ? 12.036 5.306 -5.336 1.00 95.62 206 PHE A N 1
ATOM 1663 C CA . PHE A 1 206 ? 13.255 5.232 -6.154 1.00 95.62 206 PHE A CA 1
ATOM 1664 C C . PHE A 1 206 ? 14.563 5.281 -5.352 1.00 95.62 206 PHE A C 1
ATOM 1666 O O . PHE A 1 206 ? 15.631 5.424 -5.933 1.00 95.62 206 PHE A O 1
ATOM 1673 N N . ILE A 1 207 ? 14.500 5.126 -4.027 1.00 95.69 207 ILE A N 1
ATOM 1674 C CA . ILE A 1 207 ? 15.701 4.890 -3.213 1.00 95.69 207 ILE A CA 1
ATOM 1675 C C . ILE A 1 207 ? 16.176 3.454 -3.460 1.00 95.69 207 ILE A C 1
ATOM 1677 O O . ILE A 1 207 ? 15.375 2.522 -3.364 1.00 95.69 207 ILE A O 1
ATOM 1681 N N . ASP A 1 208 ? 17.466 3.268 -3.748 1.00 93.75 208 ASP A N 1
ATOM 1682 C CA . ASP A 1 208 ? 18.094 2.009 -4.195 1.00 93.75 208 ASP A CA 1
ATOM 1683 C C . ASP A 1 208 ? 18.228 0.922 -3.110 1.00 93.75 208 ASP A C 1
ATOM 1685 O O . ASP A 1 208 ? 18.943 -0.067 -3.275 1.00 93.75 208 ASP A O 1
ATOM 1689 N N . TYR A 1 209 ? 17.500 1.068 -2.000 1.00 93.38 209 TYR A N 1
ATOM 1690 C CA . TYR A 1 209 ? 17.414 0.084 -0.928 1.00 93.38 209 TYR A CA 1
ATOM 1691 C C . TYR A 1 209 ? 16.098 0.190 -0.139 1.00 93.38 209 TYR A C 1
ATOM 1693 O O . TYR A 1 209 ? 15.397 1.208 -0.134 1.00 93.38 209 TYR A O 1
ATOM 1701 N N . GLU A 1 210 ? 15.753 -0.891 0.563 1.00 94.44 210 GLU A N 1
ATOM 1702 C CA . GLU A 1 210 ? 14.536 -0.975 1.368 1.00 94.44 210 GLU A CA 1
ATOM 1703 C C . GLU A 1 210 ? 14.610 -0.153 2.658 1.00 94.44 210 GLU A C 1
ATOM 1705 O O . GLU A 1 210 ? 15.575 -0.246 3.424 1.00 94.44 210 GLU A O 1
ATOM 1710 N N . GLN A 1 211 ? 13.532 0.571 2.959 1.00 93.94 211 GLN A N 1
ATOM 1711 C CA . GLN A 1 211 ? 13.373 1.340 4.196 1.00 93.94 211 GLN A CA 1
ATOM 1712 C C . GLN A 1 211 ? 12.044 1.022 4.870 1.00 93.94 211 GLN A C 1
ATOM 1714 O O . GLN A 1 211 ? 11.071 0.644 4.212 1.00 93.94 211 GLN A O 1
ATOM 1719 N N . LYS A 1 212 ? 11.977 1.200 6.194 1.00 92.94 212 LYS A N 1
ATOM 1720 C CA . LYS A 1 212 ? 10.683 1.189 6.884 1.00 92.94 212 LYS A CA 1
ATOM 1721 C C . LYS A 1 212 ? 9.850 2.371 6.420 1.00 92.94 212 LYS A C 1
ATOM 1723 O O . LYS A 1 212 ? 10.396 3.413 6.063 1.00 92.94 212 LYS A O 1
ATOM 1728 N N . VAL A 1 213 ? 8.532 2.226 6.486 1.00 93.50 213 VAL A N 1
ATOM 1729 C CA . VAL A 1 213 ? 7.595 3.301 6.130 1.00 93.50 213 VAL A CA 1
ATOM 1730 C C . VAL A 1 213 ? 7.901 4.585 6.910 1.00 93.50 213 VAL A C 1
ATOM 1732 O O . VAL A 1 213 ? 7.935 5.664 6.324 1.00 93.50 213 VAL A O 1
ATOM 1735 N N . GLU A 1 214 ? 8.174 4.482 8.211 1.00 90.94 214 GLU A N 1
ATOM 1736 C CA . GLU A 1 214 ? 8.461 5.641 9.061 1.00 90.94 214 GLU A CA 1
ATOM 1737 C C . GLU A 1 214 ? 9.775 6.340 8.697 1.00 90.94 214 GLU A C 1
ATOM 1739 O O . GLU A 1 214 ? 9.854 7.565 8.766 1.00 90.94 214 GLU A O 1
ATOM 1744 N N . ASP A 1 215 ? 10.782 5.565 8.289 1.00 92.25 215 ASP A N 1
ATOM 1745 C CA . ASP A 1 215 ? 12.091 6.084 7.892 1.00 92.25 215 ASP A CA 1
ATOM 1746 C C . ASP A 1 215 ? 12.021 6.747 6.509 1.00 92.25 215 ASP A C 1
ATOM 1748 O O . ASP A 1 215 ? 12.577 7.824 6.327 1.00 92.25 215 ASP A O 1
ATOM 1752 N N . ALA A 1 216 ? 11.290 6.148 5.562 1.00 95.19 216 ALA A N 1
ATOM 1753 C CA . ALA A 1 216 ? 11.173 6.634 4.188 1.00 95.19 216 ALA A CA 1
ATOM 1754 C C . ALA A 1 216 ? 10.361 7.934 4.060 1.00 95.19 216 ALA A C 1
ATOM 1756 O O . ALA A 1 216 ? 10.736 8.822 3.293 1.00 95.19 216 ALA A O 1
ATOM 1757 N N . PHE A 1 217 ? 9.247 8.053 4.792 1.00 94.88 217 PHE A N 1
ATOM 1758 C CA . PHE A 1 217 ? 8.414 9.262 4.764 1.00 94.88 217 PHE A CA 1
ATOM 1759 C C . PHE A 1 217 ? 8.910 10.354 5.719 1.00 94.88 217 PHE A C 1
ATOM 1761 O O . PHE A 1 217 ? 8.665 11.532 5.475 1.00 94.88 217 PHE A O 1
ATOM 1768 N N . GLY A 1 218 ? 9.590 9.986 6.807 1.00 90.25 218 GLY A N 1
ATOM 1769 C CA . GLY A 1 218 ? 9.906 10.914 7.889 1.00 90.25 218 GLY A CA 1
ATOM 1770 C C . GLY A 1 218 ? 8.675 11.311 8.719 1.00 90.25 218 GLY A C 1
ATOM 1771 O O . GLY A 1 218 ? 7.524 11.098 8.340 1.00 90.25 218 GLY A O 1
ATOM 1772 N N . GLU A 1 219 ? 8.918 11.884 9.901 1.00 86.12 219 GLU A N 1
ATOM 1773 C CA . GLU A 1 219 ? 7.863 12.176 10.887 1.00 86.12 219 GLU A CA 1
ATOM 1774 C C . GLU A 1 219 ? 6.840 13.206 10.376 1.00 86.12 219 GLU A C 1
ATOM 1776 O O . GLU A 1 219 ? 5.642 13.004 10.549 1.00 86.12 219 GLU A O 1
ATOM 1781 N N . GLU A 1 220 ? 7.299 14.277 9.720 1.00 86.88 220 GLU A N 1
ATOM 1782 C CA . GLU A 1 220 ? 6.446 15.388 9.270 1.00 86.88 220 GLU A CA 1
ATOM 1783 C C . GLU A 1 220 ? 5.437 14.941 8.204 1.00 86.88 220 GLU A C 1
ATOM 1785 O O . GLU A 1 220 ? 4.229 15.065 8.411 1.00 86.88 220 GLU A O 1
ATOM 1790 N N . THR A 1 221 ? 5.908 14.334 7.113 1.00 93.38 221 THR A N 1
ATOM 1791 C CA . THR A 1 221 ? 5.020 13.844 6.054 1.00 93.38 221 THR A CA 1
ATOM 1792 C C . THR A 1 221 ? 4.129 12.714 6.563 1.00 93.38 221 THR A C 1
ATOM 1794 O O . THR A 1 221 ? 2.932 12.700 6.286 1.00 93.38 221 THR A O 1
ATOM 1797 N N . LEU A 1 222 ? 4.642 11.786 7.382 1.00 92.25 222 LEU A N 1
ATOM 1798 C CA . LEU A 1 222 ? 3.814 10.707 7.932 1.00 92.25 222 LEU A CA 1
ATOM 1799 C C . LEU A 1 222 ? 2.671 11.233 8.825 1.00 92.25 222 LEU A C 1
ATOM 1801 O O . LEU A 1 222 ? 1.605 10.608 8.896 1.00 92.25 222 LEU A O 1
ATOM 1805 N N . GLU A 1 223 ? 2.841 12.378 9.497 1.00 89.62 223 GLU A N 1
ATOM 1806 C CA . GLU A 1 223 ? 1.748 13.062 10.204 1.00 89.62 223 GLU A CA 1
ATOM 1807 C C . GLU A 1 223 ? 0.671 13.616 9.256 1.00 89.62 223 GLU A C 1
ATOM 1809 O O . GLU A 1 223 ? -0.503 13.629 9.643 1.00 89.62 223 GLU A O 1
ATOM 1814 N N . ASN A 1 224 ? 1.039 13.986 8.026 1.00 94.88 224 ASN A N 1
ATOM 1815 C CA . ASN A 1 224 ? 0.119 14.426 6.975 1.00 94.88 224 ASN A CA 1
ATOM 1816 C C . ASN A 1 224 ? -0.576 13.261 6.234 1.00 94.88 224 ASN A C 1
ATOM 1818 O O . ASN A 1 224 ? -1.625 13.451 5.625 1.00 94.88 224 ASN A O 1
ATOM 1822 N N . LEU A 1 225 ? -0.058 12.031 6.298 1.00 96.50 225 LEU A N 1
ATOM 1823 C CA . LEU A 1 225 ? -0.676 10.871 5.640 1.00 96.50 225 LEU A CA 1
ATOM 1824 C C . LEU A 1 225 ? -1.722 10.170 6.516 1.00 96.50 225 LEU A C 1
ATOM 1826 O O . LEU A 1 225 ? -1.587 10.090 7.741 1.00 96.50 225 LEU A O 1
ATOM 1830 N N . TYR A 1 226 ? -2.737 9.574 5.882 1.00 95.81 226 TYR A N 1
ATOM 1831 C CA . TYR A 1 226 ? -3.706 8.687 6.551 1.00 95.81 226 TYR A CA 1
ATOM 1832 C C . TYR A 1 226 ? -3.926 7.332 5.877 1.00 95.81 226 TYR A C 1
ATOM 1834 O O . TYR A 1 226 ? -4.588 6.460 6.449 1.00 95.81 226 TYR A O 1
ATOM 1842 N N . TYR A 1 227 ? -3.374 7.137 4.685 1.00 97.25 227 TYR A N 1
ATOM 1843 C CA . TYR A 1 227 ? -3.487 5.905 3.917 1.00 97.25 227 TYR A CA 1
ATOM 1844 C C . TYR A 1 227 ? -2.217 5.707 3.096 1.00 97.25 227 TYR A C 1
ATOM 1846 O O . TYR A 1 227 ? -1.766 6.649 2.446 1.00 97.25 227 TYR A O 1
ATOM 1854 N N . ILE A 1 228 ? -1.649 4.502 3.149 1.00 97.69 228 ILE A N 1
ATOM 1855 C CA . ILE A 1 228 ? -0.480 4.086 2.371 1.00 97.69 228 ILE A CA 1
ATOM 1856 C C . ILE A 1 228 ? -0.733 2.653 1.902 1.00 97.69 228 ILE A C 1
ATOM 1858 O O . ILE A 1 228 ? -0.974 1.761 2.720 1.00 97.69 228 ILE A O 1
ATOM 1862 N N . GLN A 1 229 ? -0.663 2.422 0.599 1.00 97.50 229 GLN A N 1
ATOM 1863 C CA . GLN A 1 229 ? -0.910 1.125 -0.021 1.00 97.50 229 GLN A CA 1
ATOM 1864 C C . GLN A 1 229 ? 0.161 0.814 -1.062 1.00 97.50 229 GLN A C 1
ATOM 1866 O O . GLN A 1 229 ? 0.553 1.664 -1.856 1.00 97.50 229 GLN A O 1
ATOM 1871 N N . THR A 1 230 ? 0.590 -0.440 -1.080 1.00 96.69 230 THR A N 1
ATOM 1872 C CA . THR A 1 230 ? 1.412 -1.043 -2.135 1.00 96.69 230 THR A CA 1
ATOM 1873 C C . THR A 1 230 ? 0.661 -2.242 -2.714 1.00 96.69 230 THR A C 1
ATOM 1875 O O . THR A 1 230 ? -0.416 -2.598 -2.227 1.00 96.69 230 THR A O 1
ATOM 1878 N N . GLN A 1 231 ? 1.224 -2.949 -3.695 1.00 94.94 231 GLN A N 1
ATOM 1879 C CA . GLN A 1 231 ? 0.633 -4.218 -4.150 1.00 94.94 231 GLN A CA 1
ATOM 1880 C C . GLN A 1 231 ? 0.543 -5.261 -3.026 1.00 94.94 231 GLN A C 1
ATOM 1882 O O . GLN A 1 231 ? -0.321 -6.138 -3.048 1.00 94.94 231 GLN A O 1
ATOM 1887 N N . ARG A 1 232 ? 1.440 -5.188 -2.035 1.00 91.81 232 ARG A N 1
ATOM 1888 C CA . ARG A 1 232 ? 1.653 -6.258 -1.052 1.00 91.81 232 ARG A CA 1
ATOM 1889 C C . ARG A 1 232 ? 1.003 -5.982 0.298 1.00 91.81 232 ARG A C 1
ATOM 1891 O O . ARG A 1 232 ? 0.683 -6.936 1.007 1.00 91.81 232 ARG A O 1
ATOM 1898 N N . TRP A 1 233 ? 0.780 -4.729 0.675 1.00 93.75 233 TRP A N 1
ATOM 1899 C CA . TRP A 1 233 ? 0.188 -4.397 1.971 1.00 93.75 233 TRP A CA 1
ATOM 1900 C C . TRP A 1 233 ? -0.435 -3.002 1.988 1.00 93.75 233 TRP A C 1
ATOM 1902 O O . TRP A 1 233 ? -0.146 -2.144 1.156 1.00 93.75 233 TRP A O 1
ATOM 1912 N N . THR A 1 234 ? -1.287 -2.770 2.983 1.00 94.94 234 THR A N 1
ATOM 1913 C CA . THR A 1 234 ? -1.855 -1.451 3.274 1.00 94.94 234 THR A CA 1
ATOM 1914 C C . THR A 1 234 ? -1.662 -1.125 4.747 1.00 94.94 234 THR A C 1
ATOM 1916 O O . THR A 1 234 ? -1.867 -1.980 5.617 1.00 94.94 234 THR A O 1
ATOM 1919 N N . VAL A 1 235 ? -1.311 0.124 5.033 1.00 93.06 235 VAL A N 1
ATOM 1920 C CA . VAL A 1 235 ? -1.437 0.716 6.364 1.00 93.06 235 VAL A CA 1
ATOM 1921 C C . VAL A 1 235 ? -2.353 1.926 6.276 1.00 93.06 235 VAL A C 1
ATOM 1923 O O . VAL A 1 235 ? -2.292 2.725 5.344 1.00 93.06 235 VAL A O 1
ATOM 1926 N N . THR A 1 236 ? -3.251 2.058 7.240 1.00 93.31 236 THR A N 1
ATOM 1927 C CA . THR A 1 236 ? -4.258 3.124 7.232 1.00 93.31 236 THR A CA 1
ATOM 1928 C C . THR A 1 236 ? -4.553 3.577 8.644 1.00 93.31 236 THR A C 1
ATOM 1930 O O . THR A 1 236 ? -4.466 2.790 9.587 1.00 93.31 236 THR A O 1
ATOM 1933 N N . ARG A 1 237 ? -4.896 4.848 8.828 1.00 90.12 237 ARG A N 1
ATOM 1934 C CA . ARG A 1 237 ? -5.347 5.325 10.130 1.00 90.12 237 ARG A CA 1
ATOM 1935 C C . ARG A 1 237 ? -6.746 4.797 10.444 1.00 90.12 237 ARG A C 1
ATOM 1937 O O . ARG A 1 237 ? -7.611 4.695 9.581 1.00 90.12 237 ARG A O 1
ATOM 1944 N N . GLU A 1 238 ? -6.992 4.493 11.718 1.00 87.62 238 GLU A N 1
ATOM 1945 C CA . GLU A 1 238 ? -8.290 3.969 12.177 1.00 87.62 238 GLU A CA 1
ATOM 1946 C C . GLU A 1 238 ? -9.473 4.885 11.813 1.00 87.62 238 GLU A C 1
ATOM 1948 O O . GLU A 1 238 ? -10.558 4.391 11.489 1.00 87.62 238 GLU A O 1
ATOM 1953 N N . GLU A 1 239 ? -9.246 6.198 11.830 1.00 86.31 239 GLU A N 1
ATOM 1954 C CA . GLU A 1 239 ? -10.043 7.225 11.165 1.00 86.31 239 GLU A CA 1
ATOM 1955 C C . GLU A 1 239 ? -9.112 8.096 10.307 1.00 86.31 239 GLU A C 1
ATOM 1957 O O . GLU A 1 239 ? -7.973 8.342 10.719 1.00 86.31 239 GLU A O 1
ATOM 1962 N N . PRO A 1 240 ? -9.600 8.651 9.187 1.00 89.12 240 PRO A N 1
ATOM 1963 C CA . PRO A 1 240 ? -8.884 9.655 8.408 1.00 89.12 240 PRO A CA 1
ATOM 1964 C C . PRO A 1 240 ? -8.913 11.004 9.150 1.00 89.12 240 PRO A C 1
ATOM 1966 O O . PRO A 1 240 ? -9.524 11.978 8.718 1.00 89.12 240 PRO A O 1
ATOM 1969 N N . GLU A 1 241 ? -8.276 11.056 10.320 1.00 86.88 241 GLU A N 1
ATOM 1970 C CA . GLU A 1 241 ? -8.051 12.261 11.117 1.00 86.88 241 GLU A CA 1
ATOM 1971 C C . GLU A 1 241 ? -6.597 12.291 11.620 1.00 86.88 241 GLU A C 1
ATOM 1973 O O . GLU A 1 241 ? -6.067 11.241 12.008 1.00 86.88 241 GLU A O 1
ATOM 1978 N N . PRO A 1 242 ? -5.971 13.478 11.725 1.00 82.81 242 PRO A N 1
ATOM 1979 C CA . PRO A 1 242 ? -4.658 13.611 12.345 1.00 82.81 242 PRO A CA 1
ATOM 1980 C C . PRO A 1 242 ? -4.619 13.008 13.755 1.00 82.81 242 PRO A C 1
ATOM 1982 O O . PRO A 1 242 ? -5.612 13.033 14.498 1.00 82.81 242 PRO A O 1
ATOM 1985 N N . GLU A 1 243 ? -3.459 12.463 14.126 1.00 78.38 243 GLU A N 1
ATOM 1986 C CA . GLU A 1 243 ? -3.207 11.732 15.381 1.00 78.38 243 GLU A CA 1
ATOM 1987 C C . GLU A 1 243 ? -4.024 10.438 15.573 1.00 78.38 243 GLU A C 1
ATOM 1989 O O . GLU A 1 243 ? -3.903 9.800 16.624 1.00 78.38 243 GLU A O 1
ATOM 1994 N N . SER A 1 244 ? -4.863 10.033 14.609 1.00 82.81 244 SER A N 1
ATOM 1995 C CA . SER A 1 244 ? -5.514 8.721 14.649 1.00 82.81 244 SER A CA 1
ATOM 1996 C C . SER A 1 244 ? -4.458 7.618 14.520 1.00 82.81 244 SER A C 1
ATOM 1998 O O . SER A 1 244 ? -3.574 7.742 13.674 1.00 82.81 244 SER A O 1
ATOM 2000 N N . PRO A 1 245 ? -4.525 6.544 15.320 1.00 81.12 245 PRO A N 1
ATOM 2001 C CA . PRO A 1 245 ? -3.548 5.466 15.274 1.00 81.12 245 PRO A CA 1
ATOM 2002 C C . PRO A 1 245 ? -3.514 4.776 13.918 1.00 81.12 245 PRO A C 1
ATOM 2004 O O . PRO A 1 245 ? -4.542 4.706 13.233 1.00 81.12 245 PRO A O 1
ATOM 2007 N N . TRP A 1 246 ? -2.353 4.231 13.575 1.00 86.44 246 TRP A N 1
ATOM 2008 C CA . TRP A 1 246 ? -2.169 3.447 12.361 1.00 86.44 246 TRP A CA 1
ATOM 2009 C C . TRP A 1 246 ? -2.569 1.986 12.588 1.00 86.44 246 TRP A C 1
ATOM 2011 O O . TRP A 1 246 ? -2.241 1.364 13.595 1.00 86.44 246 TRP A O 1
ATOM 2021 N N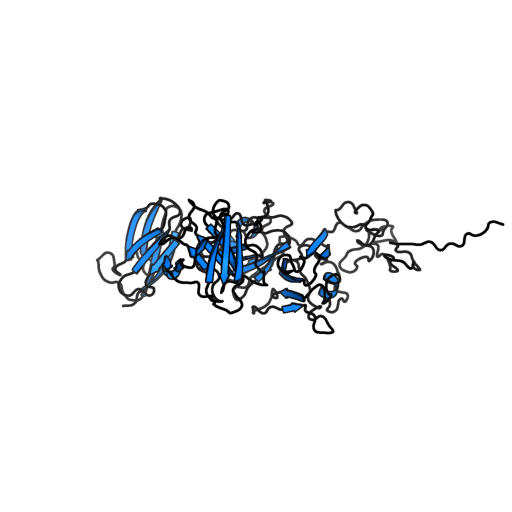 . LEU A 1 247 ? -3.266 1.415 11.616 1.00 85.88 247 LEU A N 1
ATOM 2022 C CA . LEU A 1 247 ? -3.525 -0.011 11.494 1.00 85.88 247 LEU A CA 1
ATOM 2023 C C . LEU A 1 247 ? -2.487 -0.604 10.543 1.00 85.88 247 LEU A C 1
ATOM 2025 O O . LEU A 1 247 ? -2.281 -0.088 9.448 1.00 85.88 247 LEU A O 1
ATOM 2029 N N . GLY A 1 248 ? -1.821 -1.676 10.972 1.00 80.12 248 GLY A N 1
ATOM 2030 C CA . GLY A 1 248 ? -0.834 -2.399 10.167 1.00 80.12 248 GLY A CA 1
ATOM 2031 C C . GLY A 1 248 ? 0.588 -1.828 10.183 1.00 80.12 248 GLY A C 1
ATOM 2032 O O . GLY A 1 248 ? 1.498 -2.550 9.796 1.00 80.12 248 GLY A O 1
ATOM 2033 N N . LEU A 1 249 ? 0.802 -0.593 10.659 1.00 79.38 249 LEU A N 1
ATOM 2034 C CA . LEU A 1 249 ? 2.138 0.023 10.712 1.00 79.38 249 LEU A CA 1
ATOM 2035 C C . LEU A 1 249 ? 2.970 -0.479 11.901 1.00 79.38 249 LEU A C 1
ATOM 2037 O O . LEU A 1 249 ? 4.096 -0.918 11.736 1.00 79.38 249 LEU A O 1
ATOM 2041 N N . SER A 1 250 ? 2.405 -0.467 13.112 1.00 63.91 250 SER A N 1
ATOM 2042 C CA . SER A 1 250 ? 3.131 -0.842 14.334 1.00 63.91 250 SER A CA 1
ATOM 2043 C C . SER A 1 250 ? 3.225 -2.357 14.565 1.00 63.91 250 SER A C 1
ATOM 2045 O O . SER A 1 250 ? 4.061 -2.810 15.347 1.00 63.91 250 SER A O 1
ATOM 2047 N N . SER A 1 251 ? 2.368 -3.143 13.903 1.00 60.69 251 SER A N 1
ATOM 2048 C CA . SER A 1 251 ? 2.303 -4.604 14.035 1.00 60.69 251 SER A CA 1
ATOM 2049 C C . SER A 1 251 ? 3.107 -5.356 12.978 1.00 60.69 251 SER A C 1
ATOM 2051 O O . SER A 1 251 ? 3.485 -6.491 13.219 1.00 60.69 251 SER A O 1
ATOM 2053 N N . ALA A 1 252 ? 3.377 -4.755 11.820 1.00 62.78 252 ALA A N 1
ATOM 2054 C CA . ALA A 1 252 ? 4.127 -5.396 10.750 1.00 62.78 252 ALA A CA 1
ATOM 2055 C C . ALA A 1 252 ? 5.332 -4.524 10.404 1.00 62.78 252 ALA A C 1
ATOM 2057 O O . ALA A 1 252 ? 5.202 -3.313 10.270 1.00 62.78 252 ALA A O 1
ATOM 2058 N N . ASN A 1 253 ? 6.514 -5.123 10.275 1.00 74.12 253 ASN A N 1
ATOM 2059 C CA . ASN A 1 253 ? 7.742 -4.421 9.896 1.00 74.12 253 ASN A CA 1
ATOM 2060 C C . ASN A 1 253 ? 7.707 -4.052 8.398 1.00 74.12 253 ASN A C 1
ATOM 2062 O O . ASN A 1 253 ? 8.528 -4.547 7.630 1.00 74.12 253 ASN A O 1
ATOM 2066 N N . ARG A 1 254 ? 6.713 -3.248 7.991 1.00 89.12 254 ARG A N 1
ATOM 2067 C CA . ARG A 1 254 ? 6.418 -2.899 6.599 1.00 89.12 254 ARG A CA 1
ATOM 2068 C C . ARG A 1 254 ? 7.564 -2.083 6.016 1.00 89.12 254 ARG A C 1
ATOM 2070 O O . ARG A 1 254 ? 7.982 -1.085 6.606 1.00 89.12 254 ARG A O 1
ATOM 2077 N N . THR A 1 255 ? 8.040 -2.496 4.847 1.00 93.31 255 THR A N 1
ATOM 2078 C CA . THR A 1 255 ? 9.071 -1.777 4.096 1.00 93.31 255 THR A CA 1
ATOM 2079 C C . THR A 1 255 ? 8.551 -1.320 2.745 1.00 93.31 255 THR A C 1
ATOM 2081 O O . THR A 1 255 ? 7.759 -2.021 2.108 1.00 93.31 255 THR A O 1
ATOM 2084 N N . LEU A 1 256 ? 9.026 -0.155 2.315 1.00 95.50 256 LEU A N 1
ATOM 2085 C CA . LEU A 1 256 ? 9.003 0.262 0.917 1.00 95.50 256 LEU A CA 1
ATOM 2086 C C . LEU A 1 256 ? 10.246 -0.293 0.229 1.00 95.50 256 LEU A C 1
ATOM 2088 O O . LEU A 1 256 ? 11.321 -0.326 0.838 1.00 95.50 256 LEU A O 1
ATOM 2092 N N . ASN A 1 257 ? 10.096 -0.748 -1.010 1.00 95.06 257 ASN A N 1
ATOM 2093 C CA . ASN A 1 257 ? 11.157 -1.419 -1.747 1.00 95.06 257 ASN A CA 1
ATOM 2094 C C . ASN A 1 257 ? 11.426 -0.719 -3.074 1.00 95.06 257 ASN A C 1
ATOM 2096 O O . ASN A 1 257 ? 10.520 -0.146 -3.676 1.00 95.06 257 ASN A O 1
ATOM 2100 N N . TYR A 1 258 ? 12.682 -0.776 -3.520 1.00 95.81 258 TYR A N 1
ATOM 2101 C CA . TYR A 1 258 ? 13.120 -0.186 -4.782 1.00 95.81 258 TYR A CA 1
ATOM 2102 C C . TYR A 1 258 ? 12.200 -0.592 -5.942 1.00 95.81 258 TYR A C 1
ATOM 2104 O O . TYR A 1 258 ? 12.009 -1.786 -6.197 1.00 95.81 258 TYR A O 1
ATOM 2112 N N . GLY A 1 259 ? 11.631 0.406 -6.622 1.00 96.62 259 GLY A N 1
ATOM 2113 C CA . GLY A 1 259 ? 10.716 0.211 -7.743 1.00 96.62 259 GLY A CA 1
ATOM 2114 C C . GLY A 1 259 ? 9.251 0.010 -7.363 1.00 96.62 259 GLY A C 1
ATOM 2115 O O . GLY A 1 259 ? 8.444 -0.220 -8.259 1.00 96.62 259 GLY A O 1
ATOM 2116 N N . ASP A 1 260 ? 8.869 0.093 -6.086 1.00 97.31 260 ASP A N 1
ATOM 2117 C CA . ASP A 1 260 ? 7.463 -0.019 -5.685 1.00 97.31 260 ASP A CA 1
ATOM 2118 C C . ASP A 1 260 ? 6.642 1.194 -6.170 1.00 97.31 260 ASP A C 1
ATOM 2120 O O . ASP A 1 260 ? 7.039 2.353 -6.008 1.00 97.31 260 ASP A O 1
ATOM 2124 N N . LEU A 1 261 ? 5.431 0.931 -6.679 1.00 98.19 261 LEU A N 1
ATOM 2125 C CA . LEU A 1 261 ? 4.350 1.922 -6.657 1.00 98.19 261 LEU A CA 1
ATOM 2126 C C . LEU A 1 261 ? 3.812 2.021 -5.222 1.00 98.19 261 LEU A C 1
ATOM 2128 O O . LEU A 1 261 ? 3.364 1.030 -4.635 1.00 98.19 261 LEU A O 1
ATOM 2132 N N . VAL A 1 262 ? 3.791 3.243 -4.697 1.00 98.12 262 VAL A N 1
ATOM 2133 C CA . VAL A 1 262 ? 3.254 3.598 -3.385 1.00 98.12 262 VAL A CA 1
ATOM 2134 C C . VAL A 1 262 ? 2.085 4.556 -3.572 1.00 98.12 262 VAL A C 1
ATOM 2136 O O . VAL A 1 262 ? 2.249 5.682 -4.041 1.00 98.12 262 VAL A O 1
ATOM 2139 N N . ILE A 1 263 ? 0.889 4.109 -3.202 1.00 97.94 263 ILE A N 1
ATOM 2140 C CA . ILE A 1 263 ? -0.334 4.908 -3.248 1.00 97.94 263 ILE A CA 1
ATOM 2141 C C . ILE A 1 263 ? -0.542 5.547 -1.880 1.00 97.94 263 ILE A C 1
ATOM 2143 O O . ILE A 1 263 ? -0.670 4.831 -0.884 1.00 97.94 263 ILE A O 1
ATOM 2147 N N . VAL A 1 264 ? -0.611 6.877 -1.820 1.00 97.62 264 VAL A N 1
ATOM 2148 C CA . VAL A 1 264 ? -0.860 7.601 -0.563 1.00 97.62 264 VAL A CA 1
ATOM 2149 C C . VAL A 1 264 ? -2.044 8.557 -0.647 1.00 97.62 264 VAL A C 1
ATOM 2151 O O . VAL A 1 264 ? -2.355 9.104 -1.708 1.00 97.62 264 VAL A O 1
ATOM 2154 N N . ARG A 1 265 ? -2.684 8.790 0.503 1.00 96.62 265 ARG A N 1
ATOM 2155 C CA . ARG A 1 265 ? -3.662 9.870 0.705 1.00 96.62 265 ARG A CA 1
ATOM 2156 C C . ARG A 1 265 ? -3.244 10.735 1.894 1.00 96.62 265 ARG A C 1
ATOM 2158 O O . ARG A 1 265 ? -2.868 10.195 2.945 1.00 96.62 265 ARG A O 1
ATOM 2165 N N . CYS A 1 266 ? -3.324 12.052 1.725 1.00 95.50 266 CYS A N 1
ATOM 2166 C CA . CYS A 1 266 ? -2.864 13.053 2.690 1.00 95.50 266 CYS A CA 1
ATOM 2167 C C . CYS A 1 266 ? -3.989 13.994 3.151 1.00 95.50 266 CYS A C 1
ATOM 2169 O O . CYS A 1 266 ? -5.041 14.072 2.518 1.00 95.50 266 CYS A O 1
ATOM 2171 N N . PHE A 1 267 ? -3.800 14.660 4.293 1.00 95.19 267 PHE A N 1
ATOM 2172 C CA . PHE A 1 267 ? -4.776 15.595 4.862 1.00 95.19 267 PHE A CA 1
ATOM 2173 C C . PHE A 1 267 ? -4.758 16.967 4.199 1.00 95.19 267 PHE A C 1
ATOM 2175 O O . PHE A 1 267 ? -5.808 17.601 4.129 1.00 95.19 267 PHE A O 1
ATOM 2182 N N . ASP A 1 268 ? -3.577 17.407 3.780 1.00 94.12 268 ASP A N 1
ATOM 2183 C CA . ASP A 1 268 ? -3.329 18.691 3.140 1.00 94.12 268 ASP A CA 1
ATOM 2184 C C . ASP A 1 268 ? -2.317 18.497 1.991 1.00 94.12 268 ASP A C 1
ATOM 2186 O O . ASP A 1 268 ? -1.463 17.601 2.046 1.00 94.12 268 ASP A O 1
ATOM 2190 N N . ASP A 1 269 ? -2.387 19.349 0.965 1.00 94.06 269 ASP A N 1
ATOM 2191 C CA . ASP A 1 269 ? -1.374 19.419 -0.097 1.00 94.06 269 ASP A CA 1
ATOM 2192 C C . ASP A 1 269 ? 0.033 19.652 0.490 1.00 94.06 269 ASP A C 1
ATOM 2194 O O . ASP A 1 269 ? 0.245 20.547 1.315 1.00 94.06 269 ASP A O 1
ATOM 2198 N N . GLU A 1 270 ? 1.027 18.902 0.014 1.00 93.44 270 GLU A N 1
ATOM 2199 C CA . GLU A 1 270 ? 2.410 18.969 0.504 1.00 93.44 270 GLU A CA 1
ATOM 2200 C C . GLU A 1 270 ? 3.404 18.734 -0.636 1.00 93.44 270 GLU A C 1
ATOM 2202 O O . GLU A 1 270 ? 3.156 17.942 -1.541 1.00 93.44 270 GLU A O 1
ATOM 2207 N N . LEU A 1 271 ? 4.548 19.419 -0.592 1.00 94.81 271 LEU A N 1
ATOM 2208 C CA . LEU A 1 271 ? 5.685 19.084 -1.442 1.00 94.81 271 LEU A CA 1
ATOM 2209 C C . LEU A 1 271 ? 6.601 18.136 -0.667 1.00 94.81 271 LEU A C 1
ATOM 2211 O O . LEU A 1 271 ? 7.224 18.543 0.312 1.00 94.81 271 LEU A O 1
ATOM 2215 N N . PHE A 1 272 ? 6.673 16.893 -1.120 1.00 94.44 272 PHE A N 1
ATOM 2216 C CA . PHE A 1 272 ? 7.357 15.794 -0.452 1.00 94.44 272 PHE A CA 1
ATOM 2217 C C . PHE A 1 272 ? 8.647 15.409 -1.187 1.00 94.44 272 PHE A C 1
ATOM 2219 O O . PHE A 1 272 ? 8.716 15.540 -2.403 1.00 94.44 272 PHE A O 1
ATOM 2226 N N . ALA A 1 273 ? 9.654 14.905 -0.476 1.00 95.81 273 ALA A N 1
ATOM 2227 C CA . ALA A 1 273 ? 10.791 14.185 -1.053 1.00 95.81 273 ALA A CA 1
ATOM 2228 C C . ALA A 1 273 ? 11.142 13.003 -0.140 1.00 95.81 273 ALA A C 1
ATOM 2230 O O . ALA A 1 273 ? 10.983 13.106 1.080 1.00 95.81 273 ALA A O 1
ATOM 2231 N N . TRP A 1 274 ? 11.613 11.894 -0.715 1.00 96.44 274 TRP A N 1
ATOM 2232 C CA . TRP A 1 274 ? 11.953 10.704 0.066 1.00 96.44 274 TRP A CA 1
ATOM 2233 C C . TRP A 1 274 ? 13.083 10.997 1.056 1.00 96.44 274 TRP A C 1
ATOM 2235 O O . TRP A 1 274 ? 14.074 11.654 0.733 1.00 96.44 274 TRP A O 1
ATOM 2245 N N . CYS A 1 275 ? 12.955 10.468 2.271 1.00 93.81 275 CYS A N 1
ATOM 2246 C CA . CYS A 1 275 ? 14.050 10.462 3.227 1.00 93.81 275 CYS A CA 1
ATOM 2247 C C . CYS A 1 275 ? 15.024 9.331 2.872 1.00 93.81 275 CYS A C 1
ATOM 2249 O O . CYS A 1 275 ? 14.658 8.158 2.855 1.00 93.81 275 CYS A O 1
ATOM 2251 N N . ASP A 1 276 ? 16.276 9.691 2.611 1.00 91.88 276 ASP A N 1
ATOM 2252 C CA . ASP A 1 276 ? 17.385 8.765 2.389 1.00 91.88 276 ASP A CA 1
ATOM 2253 C C . ASP A 1 276 ? 18.181 8.641 3.696 1.00 91.88 276 ASP A C 1
ATOM 2255 O O . ASP A 1 276 ? 18.986 9.507 4.047 1.00 91.88 276 ASP A O 1
ATOM 2259 N N . THR A 1 277 ? 17.862 7.623 4.498 1.00 88.44 277 THR A N 1
ATOM 2260 C CA . THR A 1 277 ? 18.441 7.468 5.846 1.00 88.44 277 THR A CA 1
ATOM 2261 C C . THR A 1 277 ? 19.751 6.677 5.869 1.00 88.44 277 THR A C 1
ATOM 2263 O O . THR A 1 277 ? 20.405 6.605 6.912 1.00 88.44 277 THR A O 1
ATOM 2266 N N . GLU A 1 278 ? 20.115 6.057 4.748 1.00 88.12 278 GLU A N 1
ATOM 2267 C CA . GLU A 1 278 ? 21.151 5.028 4.588 1.00 88.12 278 GLU A CA 1
ATOM 2268 C C . GLU A 1 278 ? 20.936 3.786 5.491 1.00 88.12 278 GLU A C 1
ATOM 2270 O O . GLU A 1 278 ? 21.842 2.968 5.687 1.00 88.12 278 GLU A O 1
ATOM 2275 N N . LEU A 1 279 ? 19.736 3.614 6.067 1.00 84.94 279 LEU A N 1
ATOM 2276 C CA . LEU A 1 279 ? 19.393 2.506 6.967 1.00 84.94 279 LEU A CA 1
ATOM 2277 C C . LEU A 1 279 ? 18.695 1.367 6.224 1.00 84.94 279 LEU A C 1
ATOM 2279 O O . LEU A 1 279 ? 17.487 1.162 6.358 1.00 84.94 279 LEU A O 1
ATOM 2283 N N . GLN A 1 280 ? 19.479 0.560 5.515 1.00 87.12 280 GLN A N 1
ATOM 2284 C CA . GLN A 1 280 ? 18.957 -0.592 4.784 1.00 87.12 280 GLN A CA 1
ATOM 2285 C C . GLN A 1 280 ? 18.197 -1.576 5.688 1.00 87.12 280 GLN A C 1
ATOM 2287 O O . GLN A 1 280 ? 18.710 -2.063 6.703 1.00 87.12 280 GLN A O 1
ATOM 2292 N N . GLN A 1 281 ? 16.971 -1.892 5.282 1.00 88.56 281 GLN A N 1
ATOM 2293 C CA . GLN A 1 281 ? 16.124 -2.907 5.891 1.00 88.56 281 GLN A CA 1
ATOM 2294 C C . GLN A 1 281 ? 16.076 -4.174 5.039 1.00 88.56 281 GLN A C 1
ATOM 2296 O O . GLN A 1 281 ? 16.468 -4.200 3.878 1.00 88.56 281 GLN A O 1
ATOM 2301 N N . GLN A 1 282 ? 15.582 -5.257 5.632 1.00 88.12 282 GLN A N 1
ATOM 2302 C CA . GLN A 1 282 ? 15.177 -6.421 4.857 1.00 88.12 282 GLN A CA 1
ATOM 2303 C C . GLN A 1 282 ? 13.772 -6.179 4.307 1.00 88.12 282 GLN A C 1
ATOM 2305 O O . GLN A 1 282 ? 12.887 -5.806 5.078 1.00 88.12 282 GLN A O 1
ATOM 2310 N N . ARG A 1 283 ? 13.572 -6.467 3.015 1.00 87.44 283 ARG A N 1
ATOM 2311 C CA . ARG A 1 283 ? 12.252 -6.487 2.377 1.00 87.44 283 ARG A CA 1
ATOM 2312 C C . ARG A 1 283 ? 11.243 -7.270 3.214 1.00 87.44 283 ARG A C 1
ATOM 2314 O O . ARG A 1 283 ? 11.481 -8.430 3.563 1.00 87.44 283 ARG A O 1
ATOM 2321 N N . ASP A 1 284 ? 10.105 -6.645 3.473 1.00 83.44 284 ASP A N 1
ATOM 2322 C CA . ASP A 1 284 ? 8.927 -7.293 4.029 1.00 83.44 284 ASP A CA 1
ATOM 2323 C C . ASP A 1 284 ? 8.335 -8.259 2.994 1.00 83.44 284 ASP A C 1
ATOM 2325 O O . ASP A 1 284 ? 7.621 -7.870 2.068 1.00 83.44 284 ASP A O 1
ATOM 2329 N N . TYR A 1 285 ? 8.705 -9.533 3.112 1.00 81.81 285 TYR A N 1
ATOM 2330 C CA . TYR A 1 285 ? 8.226 -10.589 2.232 1.00 81.81 285 TYR A CA 1
ATOM 2331 C C . TYR A 1 285 ? 6.996 -11.268 2.832 1.00 81.81 285 TYR A C 1
ATOM 2333 O O . TYR A 1 285 ? 7.055 -11.826 3.931 1.00 81.81 285 TYR A O 1
ATOM 2341 N N . ARG A 1 286 ? 5.896 -11.272 2.073 1.00 84.19 286 ARG A N 1
ATOM 2342 C CA . ARG A 1 286 ? 4.698 -12.054 2.392 1.00 84.19 286 ARG A CA 1
ATOM 2343 C C . ARG A 1 286 ? 4.796 -13.405 1.707 1.00 84.19 286 ARG A C 1
ATOM 2345 O O . ARG A 1 286 ? 4.986 -13.472 0.499 1.00 84.19 286 ARG A O 1
ATOM 2352 N N . GLU A 1 287 ? 4.691 -14.467 2.493 1.00 85.69 287 GLU A N 1
ATOM 2353 C CA . GLU A 1 287 ? 4.733 -15.825 1.963 1.00 85.69 287 GLU A CA 1
ATOM 2354 C C . GLU A 1 287 ? 3.412 -16.193 1.282 1.00 85.69 287 GLU A C 1
ATOM 2356 O O . GLU A 1 287 ? 2.336 -15.977 1.847 1.00 85.69 287 GLU A O 1
ATOM 2361 N N . ASP A 1 288 ? 3.509 -16.828 0.115 1.00 86.62 288 ASP A N 1
ATOM 2362 C CA . ASP A 1 288 ? 2.343 -17.317 -0.615 1.00 86.62 288 ASP A CA 1
ATOM 2363 C C . ASP A 1 288 ? 1.577 -18.387 0.172 1.00 86.62 288 ASP A C 1
ATOM 2365 O O . ASP A 1 288 ? 2.146 -19.241 0.867 1.00 86.62 288 ASP A O 1
ATOM 2369 N N . THR A 1 289 ? 0.255 -18.373 0.016 1.00 91.88 289 THR A N 1
ATOM 2370 C CA . THR A 1 289 ? -0.623 -19.413 0.548 1.00 91.88 289 THR A CA 1
ATOM 2371 C C . THR A 1 289 ? -0.531 -20.683 -0.293 1.00 91.88 289 THR A C 1
ATOM 2373 O O . THR A 1 289 ? -0.506 -20.647 -1.520 1.00 91.88 289 THR A O 1
ATOM 2376 N N . GLN A 1 290 ? -0.512 -21.838 0.366 1.00 91.81 290 GLN A N 1
ATOM 2377 C CA . GLN A 1 290 ? -0.459 -23.153 -0.273 1.00 91.81 290 GLN A CA 1
ATOM 2378 C C . GLN A 1 290 ? -1.835 -23.814 -0.352 1.00 91.81 290 GLN A C 1
ATOM 2380 O O . GLN A 1 290 ? -2.066 -24.650 -1.230 1.00 91.81 290 GLN A O 1
ATOM 2385 N N . TYR A 1 291 ? -2.739 -23.498 0.580 1.00 93.06 291 TYR A N 1
ATOM 2386 C CA . TYR A 1 291 ? -4.055 -24.130 0.659 1.00 93.06 291 TYR A CA 1
ATOM 2387 C C . TYR A 1 291 ? -5.129 -23.336 -0.082 1.00 93.06 291 TYR A C 1
ATOM 2389 O O . TYR A 1 291 ? -6.021 -23.915 -0.709 1.00 93.06 291 TYR A O 1
ATOM 2397 N N . PHE A 1 292 ? -5.053 -22.012 -0.001 1.00 94.62 292 PHE A N 1
ATOM 2398 C CA . PHE A 1 292 ? -5.981 -21.119 -0.677 1.00 94.62 292 PHE A CA 1
ATOM 2399 C C . PHE A 1 292 ? -5.323 -20.468 -1.893 1.00 94.62 292 PHE A C 1
ATOM 2401 O O . PHE A 1 292 ? -4.163 -20.077 -1.854 1.00 94.62 292 PHE A O 1
ATOM 2408 N N . SER A 1 293 ? -6.093 -20.329 -2.969 1.00 91.88 293 SER A N 1
ATOM 2409 C CA . SER A 1 293 ? -5.703 -19.608 -4.182 1.00 91.88 293 SER A CA 1
ATOM 2410 C C . SER A 1 293 ? -6.778 -18.585 -4.521 1.00 91.88 293 SER A C 1
ATOM 2412 O O . SER A 1 293 ? -7.967 -18.864 -4.339 1.00 91.88 293 SER A O 1
ATOM 2414 N N . TYR A 1 294 ? -6.378 -17.431 -5.032 1.00 91.56 294 TYR A N 1
ATOM 2415 C CA . TYR A 1 294 ? -7.267 -16.353 -5.456 1.00 91.56 294 TYR A CA 1
ATOM 2416 C C . TYR A 1 294 ? -6.685 -15.655 -6.687 1.00 91.56 294 TYR A C 1
ATOM 2418 O O . TYR A 1 294 ? -5.556 -15.922 -7.087 1.00 91.56 294 TYR A O 1
ATOM 2426 N N . GLU A 1 295 ? -7.486 -14.798 -7.309 1.00 88.31 295 GLU A N 1
ATOM 2427 C CA . GLU A 1 295 ? -7.077 -13.989 -8.455 1.00 88.31 295 GLU A CA 1
ATOM 2428 C C . GLU A 1 295 ? -6.851 -12.548 -7.983 1.00 88.31 295 GLU A C 1
ATOM 2430 O O . GLU A 1 295 ? -7.774 -11.946 -7.424 1.00 88.31 295 GLU A O 1
ATOM 2435 N N . GLU A 1 296 ? -5.637 -12.016 -8.174 1.00 90.19 296 GLU A N 1
ATOM 2436 C CA . GLU A 1 296 ? -5.361 -10.592 -7.944 1.00 90.19 296 GLU A CA 1
ATOM 2437 C C . GLU A 1 296 ? -6.078 -9.718 -8.993 1.00 90.19 296 GLU A C 1
ATOM 2439 O O . GLU A 1 296 ? -6.423 -10.170 -10.088 1.00 90.19 296 GLU A O 1
ATOM 2444 N N . GLN A 1 297 ? -6.337 -8.461 -8.635 1.00 91.88 297 GLN A N 1
ATOM 2445 C CA . GLN A 1 297 ? -6.941 -7.430 -9.488 1.00 91.88 297 GLN A CA 1
ATOM 2446 C C . GLN A 1 297 ? -6.171 -6.112 -9.325 1.00 91.88 297 GLN A C 1
ATOM 2448 O O . GLN A 1 297 ? -5.299 -5.998 -8.461 1.00 91.88 297 GLN A O 1
ATOM 2453 N N . SER A 1 298 ? -6.548 -5.095 -10.103 1.00 92.31 298 SER A N 1
ATOM 2454 C CA . SER A 1 298 ? -5.935 -3.762 -10.073 1.00 92.31 298 SER A CA 1
ATOM 2455 C C . SER A 1 298 ? -6.061 -3.033 -8.735 1.00 92.31 298 SER A C 1
ATOM 2457 O O . SER A 1 298 ? -5.337 -2.067 -8.508 1.00 92.31 298 SER A O 1
ATOM 2459 N N . ASP A 1 299 ? -6.942 -3.466 -7.829 1.00 94.06 299 ASP A N 1
ATOM 2460 C CA . ASP A 1 299 ? -7.075 -2.889 -6.492 1.00 94.06 299 ASP A CA 1
ATOM 2461 C C . ASP A 1 299 ? -7.670 -3.882 -5.481 1.00 94.06 299 ASP A C 1
ATOM 2463 O O . ASP A 1 299 ? -8.384 -4.827 -5.837 1.00 94.06 299 ASP A O 1
ATOM 2467 N N . TYR A 1 300 ? -7.395 -3.656 -4.200 1.00 95.19 300 TYR A N 1
ATOM 2468 C CA . TYR A 1 300 ? -7.888 -4.459 -3.087 1.00 95.19 300 TYR A CA 1
ATOM 2469 C C . TYR A 1 300 ? -8.196 -3.586 -1.871 1.00 95.19 300 TYR A C 1
ATOM 2471 O O . TYR A 1 300 ? -7.654 -2.501 -1.703 1.00 95.19 300 TYR A O 1
ATOM 2479 N N . ILE A 1 301 ? -9.028 -4.105 -0.967 1.00 95.69 301 ILE A N 1
ATOM 2480 C CA . ILE A 1 301 ? -9.245 -3.508 0.356 1.00 95.69 301 ILE A CA 1
ATOM 2481 C C . ILE A 1 301 ? -8.636 -4.408 1.440 1.00 95.69 301 ILE A C 1
ATOM 2483 O O . ILE A 1 301 ? -8.905 -5.615 1.440 1.00 95.69 301 ILE A O 1
ATOM 2487 N N . PRO A 1 302 ? -7.823 -3.883 2.377 1.00 95.62 302 PRO A N 1
ATOM 2488 C CA . PRO A 1 302 ? -7.302 -4.681 3.478 1.00 95.62 302 PRO A CA 1
ATOM 2489 C C . PRO A 1 302 ? -8.425 -5.086 4.442 1.00 95.62 302 PRO A C 1
ATOM 2491 O O . PRO A 1 302 ? -9.176 -4.259 4.975 1.00 95.62 302 PRO A O 1
ATOM 2494 N N . ILE A 1 303 ? -8.517 -6.385 4.717 1.00 96.06 303 ILE A N 1
ATOM 2495 C CA . ILE A 1 303 ? -9.293 -6.914 5.838 1.00 96.06 303 ILE A CA 1
ATOM 2496 C C . ILE A 1 303 ? -8.313 -7.301 6.938 1.00 96.06 303 ILE A C 1
ATOM 2498 O O . ILE A 1 303 ? -7.726 -8.379 6.896 1.00 96.06 303 ILE A O 1
ATOM 2502 N N . TYR A 1 304 ? -8.172 -6.445 7.946 1.00 94.62 304 TYR A N 1
ATOM 2503 C CA . TYR A 1 304 ? -7.469 -6.780 9.177 1.00 94.62 304 TYR A CA 1
ATOM 2504 C C . TYR A 1 304 ? -8.280 -7.809 9.968 1.00 94.62 304 TYR A C 1
ATOM 2506 O O . TYR A 1 304 ? -9.481 -7.649 10.204 1.00 94.62 304 TYR A O 1
ATOM 2514 N N . VAL A 1 305 ? -7.623 -8.868 10.411 1.00 94.19 305 VAL A N 1
ATOM 2515 C CA . VAL A 1 305 ? -8.218 -9.989 11.121 1.00 94.19 305 VAL A CA 1
ATOM 2516 C C . VAL A 1 305 ? -7.517 -10.157 12.460 1.00 94.19 305 VAL A C 1
ATOM 2518 O O . VAL A 1 305 ? -6.357 -10.549 12.528 1.00 94.19 305 VAL A O 1
ATOM 2521 N N . GLN A 1 306 ? -8.264 -9.908 13.531 1.00 92.56 306 GLN A N 1
ATOM 2522 C CA . GLN A 1 306 ? -7.851 -10.174 14.901 1.00 92.56 306 GLN A CA 1
ATOM 2523 C C . GLN A 1 306 ? -8.213 -11.614 15.288 1.00 92.56 306 GLN A C 1
ATOM 2525 O O . GLN A 1 306 ? -9.391 -11.971 15.463 1.00 92.56 306 GLN A O 1
ATOM 2530 N N . LEU A 1 307 ? -7.176 -12.426 15.442 1.00 91.62 307 LEU A N 1
ATOM 2531 C CA . LEU A 1 307 ? -7.208 -13.855 15.712 1.00 91.62 307 LEU A CA 1
ATOM 2532 C C . LEU A 1 307 ? -6.957 -14.165 17.193 1.00 91.62 307 LEU A C 1
ATOM 2534 O O . LEU A 1 307 ? -6.625 -13.315 18.015 1.00 91.62 307 LEU A O 1
ATOM 2538 N N . ASP A 1 308 ? -7.181 -15.426 17.556 1.00 89.31 308 ASP A N 1
ATOM 2539 C CA . ASP A 1 308 ? -6.852 -15.938 18.881 1.00 89.31 308 ASP A CA 1
ATOM 2540 C C . ASP A 1 308 ? -5.371 -16.339 18.944 1.00 89.31 308 ASP A C 1
ATOM 2542 O O . ASP A 1 308 ? -5.027 -17.366 18.352 1.00 89.31 308 ASP A O 1
ATOM 2546 N N . PRO A 1 309 ? -4.511 -15.644 19.714 1.00 88.50 309 PRO A N 1
ATOM 2547 C CA . PRO A 1 309 ? -3.087 -15.979 19.795 1.00 88.50 309 PRO A CA 1
ATOM 2548 C C . PRO A 1 309 ? -2.833 -17.388 20.349 1.00 88.50 309 PRO A C 1
ATOM 2550 O O . PRO A 1 309 ? -1.757 -17.950 20.168 1.00 88.50 309 PRO A O 1
ATOM 2553 N N . THR A 1 310 ? -3.815 -17.997 21.024 1.00 89.81 310 THR A N 1
ATOM 2554 C CA . THR A 1 310 ? -3.691 -19.369 21.543 1.00 89.81 310 THR A CA 1
ATOM 2555 C C . THR A 1 310 ? -4.003 -20.450 20.505 1.00 89.81 310 THR A C 1
ATOM 2557 O O . THR A 1 310 ? -3.786 -21.634 20.775 1.00 89.81 310 THR A O 1
ATOM 2560 N N . ASN A 1 311 ? -4.524 -20.071 19.334 1.00 90.12 311 ASN A N 1
ATOM 2561 C CA . ASN A 1 311 ? -4.965 -20.993 18.293 1.00 90.12 311 ASN A CA 1
ATOM 2562 C C . ASN A 1 311 ? -4.966 -20.325 16.903 1.00 90.12 311 ASN A C 1
ATOM 2564 O O . ASN A 1 311 ? -6.006 -20.241 16.238 1.00 90.12 311 ASN A O 1
ATOM 2568 N N . LEU A 1 312 ? -3.796 -19.865 16.464 1.00 93.69 312 LEU A N 1
ATOM 2569 C CA . LEU A 1 312 ? -3.625 -19.284 15.134 1.00 93.69 312 LEU A CA 1
ATOM 2570 C C . LEU A 1 312 ? -3.758 -20.361 14.040 1.00 93.69 312 LEU A C 1
ATOM 2572 O O . LEU A 1 312 ? -3.198 -21.452 14.202 1.00 93.69 312 LEU A O 1
ATOM 2576 N N . PRO A 1 313 ? -4.531 -20.109 12.966 1.00 95.50 313 PRO A N 1
ATOM 2577 C CA . PRO A 1 313 ? -4.477 -20.924 11.756 1.00 95.50 313 PRO A CA 1
ATOM 2578 C C . PRO A 1 313 ? -3.120 -20.780 11.059 1.00 95.50 313 PRO A C 1
ATOM 2580 O O . PRO A 1 313 ? -2.377 -19.853 11.349 1.00 95.50 313 PRO A O 1
ATOM 2583 N N . THR A 1 314 ? -2.800 -21.706 10.157 1.00 95.88 314 THR A N 1
ATOM 2584 C CA . THR A 1 314 ? -1.643 -21.589 9.257 1.00 95.88 314 THR A CA 1
ATOM 2585 C C . THR A 1 314 ? -1.956 -20.598 8.131 1.00 95.88 314 THR A C 1
ATOM 2587 O O . THR A 1 314 ? -1.129 -19.757 7.793 1.00 95.88 314 THR A O 1
ATOM 2590 N N . GLU A 1 315 ? -3.171 -20.666 7.579 1.00 96.69 315 GLU A N 1
ATOM 2591 C CA . GLU A 1 315 ? -3.658 -19.761 6.533 1.00 96.69 315 GLU A CA 1
ATOM 2592 C C . GLU A 1 315 ? -5.103 -19.356 6.805 1.00 96.69 315 GLU A C 1
ATOM 2594 O O . GLU A 1 315 ? -5.898 -20.127 7.363 1.00 96.69 315 GLU A O 1
ATOM 2599 N N . ILE A 1 316 ? -5.459 -18.160 6.357 1.00 97.44 316 ILE A N 1
ATOM 2600 C CA . ILE A 1 316 ? -6.824 -17.654 6.382 1.00 97.44 316 ILE A CA 1
ATOM 2601 C C . ILE A 1 316 ? -7.193 -17.072 5.024 1.00 97.44 316 ILE A C 1
ATOM 2603 O O . ILE A 1 316 ? -6.384 -16.411 4.385 1.00 97.44 316 ILE A O 1
ATOM 2607 N N . ALA A 1 317 ? -8.432 -17.294 4.599 1.00 97.75 317 ALA A N 1
ATOM 2608 C CA . ALA A 1 317 ? -8.947 -16.775 3.344 1.00 97.75 317 ALA A CA 1
ATOM 2609 C C . ALA A 1 317 ? -10.322 -16.134 3.510 1.00 97.75 317 ALA A C 1
ATOM 2611 O O . ALA A 1 317 ? -11.141 -16.570 4.328 1.00 97.75 317 ALA A O 1
ATOM 2612 N N . VAL A 1 318 ? -10.576 -15.103 2.706 1.00 97.00 318 VAL A N 1
ATOM 2613 C CA . VAL A 1 318 ? -11.882 -14.461 2.562 1.00 97.00 318 VAL A CA 1
ATOM 2614 C C . VAL A 1 318 ? -12.565 -14.970 1.298 1.00 97.00 318 VAL A C 1
ATOM 2616 O O . VAL A 1 318 ? -11.960 -15.082 0.234 1.00 97.00 318 VAL A O 1
ATOM 2619 N N . PHE A 1 319 ? -13.852 -15.269 1.419 1.00 95.81 319 PHE A N 1
ATOM 2620 C CA . PHE A 1 319 ? -14.682 -15.770 0.335 1.00 95.81 319 PHE A CA 1
ATOM 2621 C C . PHE A 1 319 ? -15.884 -14.863 0.117 1.00 95.81 319 PHE A C 1
ATOM 2623 O O . PHE A 1 319 ? -16.502 -14.423 1.087 1.00 95.81 319 PHE A O 1
ATOM 2630 N N . VAL A 1 320 ? -16.264 -14.663 -1.143 1.00 93.88 320 VAL A N 1
ATOM 2631 C CA . VAL A 1 320 ? -17.524 -14.028 -1.550 1.00 93.88 320 VAL A CA 1
ATOM 2632 C C . VAL A 1 320 ? -18.331 -15.058 -2.327 1.00 93.88 320 VAL A C 1
ATOM 2634 O O . VAL A 1 320 ? -17.870 -15.564 -3.344 1.00 93.88 320 VAL A O 1
ATOM 2637 N N . ASP A 1 321 ? -19.513 -15.422 -1.824 1.00 91.81 321 ASP A N 1
ATOM 2638 C CA . ASP A 1 321 ? -20.403 -16.414 -2.456 1.00 91.81 321 ASP A CA 1
ATOM 2639 C C . ASP A 1 321 ? -19.722 -17.764 -2.795 1.00 91.81 321 ASP A C 1
ATOM 2641 O O . ASP A 1 321 ? -20.129 -18.482 -3.707 1.00 91.81 321 ASP A O 1
ATOM 2645 N N . GLY A 1 322 ? -18.709 -18.148 -2.008 1.00 91.44 322 GLY A N 1
ATOM 2646 C CA . GLY A 1 322 ? -17.965 -19.404 -2.161 1.00 91.44 322 GLY A CA 1
ATOM 2647 C C . GLY A 1 322 ? -16.738 -19.330 -3.074 1.00 91.44 322 GLY A C 1
ATOM 2648 O O . GLY A 1 322 ? -16.050 -20.337 -3.220 1.00 91.44 322 GLY A O 1
ATOM 2649 N N . GLU A 1 323 ? -16.428 -18.162 -3.634 1.00 93.56 323 GLU A N 1
ATOM 2650 C CA . GLU A 1 323 ? -15.198 -17.899 -4.382 1.00 93.56 323 GLU A CA 1
ATOM 2651 C C . GLU A 1 323 ? -14.159 -17.219 -3.480 1.00 93.56 323 GLU A C 1
ATOM 2653 O O . GLU A 1 323 ? -14.496 -16.271 -2.771 1.00 93.56 323 GLU A O 1
ATOM 2658 N N . CYS A 1 324 ? -12.914 -17.701 -3.483 1.00 95.19 324 CYS A N 1
ATOM 2659 C CA . CYS A 1 324 ? -11.825 -17.107 -2.707 1.00 95.19 324 CYS A CA 1
ATOM 2660 C C . CYS A 1 324 ? -11.423 -15.763 -3.330 1.00 95.19 324 CYS A C 1
ATOM 2662 O O . CYS A 1 324 ? -11.093 -15.707 -4.513 1.00 95.19 324 CYS A O 1
ATOM 2664 N N . LYS A 1 325 ? -11.460 -14.684 -2.545 1.00 95.12 325 LYS A N 1
ATOM 2665 C CA . LYS A 1 325 ? -11.157 -13.310 -2.991 1.00 95.12 325 LYS A CA 1
ATOM 2666 C C . LYS A 1 325 ? -9.933 -12.711 -2.300 1.00 95.12 325 LYS A C 1
ATOM 2668 O O . LYS A 1 325 ? -9.742 -11.503 -2.336 1.00 95.12 325 LYS A O 1
ATOM 2673 N N . GLY A 1 326 ? -9.140 -13.544 -1.641 1.00 95.69 326 GLY A N 1
ATOM 2674 C CA . GLY A 1 326 ? -7.940 -13.141 -0.922 1.00 95.69 326 GLY A CA 1
ATOM 2675 C C . GLY A 1 326 ? -7.600 -14.162 0.151 1.00 95.69 326 GLY A C 1
ATOM 2676 O O . GLY A 1 326 ? -8.497 -14.728 0.783 1.00 95.69 326 GLY A O 1
ATOM 2677 N N . ALA A 1 327 ? -6.316 -14.397 0.365 1.00 96.62 327 ALA A N 1
ATOM 2678 C CA . ALA A 1 327 ? -5.823 -15.283 1.405 1.00 96.62 327 ALA A CA 1
ATOM 2679 C C . ALA A 1 327 ? -4.457 -14.827 1.904 1.00 96.62 327 ALA A C 1
ATOM 2681 O O . ALA A 1 327 ? -3.736 -14.136 1.186 1.00 96.62 327 ALA A O 1
ATOM 2682 N N . GLU A 1 328 ? -4.134 -15.219 3.131 1.00 95.62 328 GLU A N 1
ATOM 2683 C CA . GLU A 1 328 ? -2.909 -14.821 3.807 1.00 95.62 328 GLU A CA 1
ATOM 2684 C C . GLU A 1 328 ? -2.357 -15.944 4.690 1.00 95.62 328 GLU A C 1
ATOM 2686 O O . GLU A 1 328 ? -3.110 -16.644 5.386 1.00 95.62 328 GLU A O 1
ATOM 2691 N N . LYS A 1 329 ? -1.026 -16.083 4.698 1.00 94.06 329 LYS A N 1
ATOM 2692 C CA . LYS A 1 329 ? -0.314 -16.907 5.675 1.00 94.06 329 LYS A CA 1
ATOM 2693 C C . LYS A 1 329 ? -0.264 -16.189 7.021 1.00 94.06 329 LYS A C 1
ATOM 2695 O O . LYS A 1 329 ? 0.186 -15.053 7.135 1.00 94.06 329 LYS A O 1
ATOM 2700 N N . VAL A 1 330 ? -0.697 -16.868 8.075 1.00 92.94 330 VAL A N 1
ATOM 2701 C CA . VAL A 1 330 ? -0.834 -16.248 9.394 1.00 92.94 330 VAL A CA 1
ATOM 2702 C C . VAL A 1 330 ? 0.430 -16.461 10.215 1.00 92.94 330 VAL A C 1
ATOM 2704 O O . VAL A 1 330 ? 0.761 -17.581 10.602 1.00 92.94 330 VAL A O 1
ATOM 2707 N N . LEU A 1 331 ? 1.120 -15.360 10.506 1.00 88.38 331 LEU A N 1
ATOM 2708 C CA . LEU A 1 331 ? 2.327 -15.340 11.340 1.00 88.38 331 LEU A CA 1
ATOM 2709 C C . LEU A 1 331 ? 2.056 -14.804 12.752 1.00 88.38 331 LEU A C 1
ATOM 2711 O O . LEU A 1 331 ? 2.709 -15.218 13.710 1.00 88.38 331 LEU A O 1
ATOM 2715 N N . GLU A 1 332 ? 1.066 -13.922 12.884 1.00 87.75 332 GLU A N 1
ATOM 2716 C CA . GLU A 1 332 ? 0.737 -13.206 14.116 1.00 87.75 332 GLU A CA 1
ATOM 2717 C C . GLU A 1 332 ? -0.776 -13.207 14.378 1.00 87.75 332 GLU A C 1
ATOM 2719 O O . GLU A 1 332 ? -1.574 -13.689 13.571 1.00 87.75 332 GLU A O 1
ATOM 2724 N N . ASP A 1 333 ? -1.190 -12.700 15.539 1.00 88.00 333 ASP A N 1
ATOM 2725 C CA . ASP A 1 333 ? -2.597 -12.640 15.936 1.00 88.00 333 ASP A CA 1
ATOM 2726 C C . ASP A 1 333 ? -3.369 -11.451 15.350 1.00 88.00 333 ASP A C 1
ATOM 2728 O O . ASP A 1 333 ? -4.598 -11.441 15.421 1.00 88.00 333 ASP A O 1
ATOM 2732 N N . LEU A 1 334 ? -2.679 -10.522 14.692 1.00 89.19 334 LEU A N 1
ATOM 2733 C CA . LEU A 1 334 ? -3.260 -9.546 13.782 1.00 89.19 334 LEU A CA 1
ATOM 2734 C C . LEU A 1 334 ? -2.623 -9.717 12.402 1.00 89.19 334 LEU A C 1
ATOM 2736 O O . LEU A 1 334 ? -1.416 -9.582 12.244 1.00 89.19 334 LEU A O 1
ATOM 2740 N N . THR A 1 335 ? -3.441 -10.000 11.396 1.00 89.75 335 THR A N 1
ATOM 2741 C CA . THR A 1 335 ? -2.997 -10.163 10.005 1.00 89.75 335 THR A CA 1
ATOM 2742 C C . THR A 1 335 ? -3.955 -9.434 9.074 1.00 89.75 335 THR A C 1
ATOM 2744 O O . THR A 1 335 ? -5.124 -9.272 9.418 1.00 89.75 335 THR A O 1
ATOM 2747 N N . ASP A 1 336 ? -3.502 -8.971 7.918 1.00 92.12 336 ASP A N 1
ATOM 2748 C CA . ASP A 1 336 ? -4.350 -8.350 6.902 1.00 92.12 336 ASP A CA 1
ATOM 2749 C C . ASP A 1 336 ? -4.446 -9.222 5.654 1.00 92.12 336 ASP A C 1
ATOM 2751 O O . ASP A 1 336 ? -3.440 -9.660 5.110 1.00 92.12 336 ASP A O 1
ATOM 2755 N N . ILE A 1 337 ? -5.667 -9.450 5.180 1.00 95.44 337 ILE A N 1
ATOM 2756 C CA . ILE A 1 337 ? -5.925 -10.114 3.903 1.00 95.44 337 ILE A CA 1
ATOM 2757 C C . ILE A 1 337 ? -6.140 -9.033 2.847 1.00 95.44 337 ILE A C 1
ATOM 2759 O O . ILE A 1 337 ? -7.020 -8.182 3.012 1.00 95.44 337 ILE A O 1
ATOM 2763 N N . ARG A 1 338 ? -5.399 -9.101 1.738 1.00 95.19 338 ARG A N 1
ATOM 2764 C CA . ARG A 1 338 ? -5.687 -8.316 0.529 1.00 95.19 338 ARG A CA 1
ATOM 2765 C C . ARG A 1 338 ? -6.961 -8.864 -0.116 1.00 95.19 338 ARG A C 1
ATOM 2767 O O . ARG A 1 338 ? -6.943 -9.956 -0.680 1.00 95.19 338 ARG A O 1
ATOM 2774 N N . ALA A 1 339 ? -8.086 -8.166 0.046 1.00 95.56 339 ALA A N 1
ATOM 2775 C CA . ALA A 1 339 ? -9.383 -8.643 -0.424 1.00 95.56 339 ALA A CA 1
ATOM 2776 C C . ALA A 1 339 ? -9.806 -7.953 -1.729 1.00 95.56 339 ALA A C 1
ATOM 2778 O O . ALA A 1 339 ? -10.144 -6.768 -1.749 1.00 95.56 339 ALA A O 1
ATOM 2779 N N . TYR A 1 340 ? -9.879 -8.724 -2.809 1.00 94.38 340 TYR A N 1
ATOM 2780 C CA . TYR A 1 340 ? -10.278 -8.288 -4.150 1.00 94.38 340 TYR A CA 1
ATOM 2781 C C . TYR A 1 340 ? -11.806 -8.337 -4.302 1.00 94.38 340 TYR A C 1
ATOM 2783 O O . TYR A 1 340 ? -12.381 -9.169 -5.011 1.00 94.38 340 TYR A O 1
ATOM 2791 N N . ILE A 1 341 ? -12.488 -7.474 -3.542 1.00 91.56 341 ILE A N 1
ATOM 2792 C CA . ILE A 1 341 ? -13.957 -7.459 -3.396 1.00 91.56 341 ILE A CA 1
ATOM 2793 C C . ILE A 1 341 ? -14.612 -6.147 -3.856 1.00 91.56 341 ILE A C 1
ATOM 2795 O O . ILE A 1 341 ? -15.813 -5.959 -3.659 1.00 91.56 341 ILE A O 1
ATOM 2799 N N . LEU A 1 342 ? -13.848 -5.247 -4.480 1.00 86.12 342 LEU A N 1
ATOM 2800 C CA . LEU A 1 342 ? -14.300 -3.908 -4.880 1.00 86.12 342 LEU A CA 1
ATOM 2801 C C . LEU A 1 342 ? -15.225 -3.910 -6.121 1.00 86.12 342 LEU A C 1
ATOM 2803 O O . LEU A 1 342 ? -16.011 -2.983 -6.305 1.00 86.12 342 LEU A O 1
ATOM 2807 N N . GLY A 1 343 ? -15.235 -4.987 -6.917 1.00 69.25 343 GLY A N 1
ATOM 2808 C CA . GLY A 1 343 ? -15.982 -5.134 -8.183 1.00 69.25 343 GLY A CA 1
ATOM 2809 C C . GLY A 1 343 ? -17.517 -5.278 -8.110 1.00 69.25 343 GLY A C 1
ATOM 2810 O O . GLY A 1 343 ? -18.131 -5.814 -9.031 1.00 69.25 343 GLY A O 1
ATOM 2811 N N . GLY A 1 344 ? -18.175 -4.818 -7.041 1.00 56.97 344 GLY A N 1
ATOM 2812 C CA . GLY A 1 344 ? -19.618 -4.517 -7.066 1.00 56.97 344 GLY A CA 1
ATOM 2813 C C . GLY A 1 344 ? -20.609 -5.626 -6.685 1.00 56.97 344 GLY A C 1
ATOM 2814 O O . GLY A 1 344 ? -21.809 -5.348 -6.635 1.00 56.97 344 GLY A O 1
ATOM 2815 N N . ASN A 1 345 ? -20.172 -6.842 -6.342 1.00 60.56 345 ASN A N 1
ATOM 2816 C CA . ASN A 1 345 ? -21.069 -7.846 -5.759 1.00 60.56 345 ASN A CA 1
ATOM 2817 C C . ASN A 1 345 ? -20.829 -7.952 -4.247 1.00 60.56 345 ASN A C 1
ATOM 2819 O O . ASN A 1 345 ? -19.859 -8.550 -3.793 1.00 60.56 345 ASN A O 1
ATOM 2823 N N . SER A 1 346 ? -21.735 -7.375 -3.453 1.00 66.31 346 SER A N 1
ATOM 2824 C CA . SER A 1 346 ? -21.721 -7.432 -1.979 1.00 66.31 346 SER A CA 1
ATOM 2825 C C . SER A 1 346 ? -22.231 -8.781 -1.456 1.00 66.31 346 SER A C 1
ATOM 2827 O O . SER A 1 346 ? -23.006 -8.832 -0.500 1.00 66.31 346 SER A O 1
ATOM 2829 N N . GLY A 1 347 ? -21.827 -9.861 -2.132 1.00 81.75 347 GLY A N 1
ATOM 2830 C CA . GLY A 1 347 ? -22.213 -11.238 -1.854 1.00 81.75 347 GLY A CA 1
ATOM 2831 C C . GLY A 1 347 ? -21.963 -11.650 -0.407 1.00 81.75 347 GLY A C 1
ATOM 2832 O O . GLY A 1 347 ? -21.445 -10.896 0.420 1.00 81.75 347 GLY A O 1
ATOM 2833 N N . ASN A 1 348 ? -22.339 -12.875 -0.062 1.00 89.94 348 ASN A N 1
ATOM 2834 C CA . ASN A 1 348 ? -22.147 -13.350 1.298 1.00 89.94 348 ASN A CA 1
ATOM 2835 C C . ASN A 1 348 ? -20.652 -13.542 1.589 1.00 89.94 348 ASN A C 1
ATOM 2837 O O . ASN A 1 348 ? -20.044 -14.497 1.100 1.00 89.94 348 ASN A O 1
ATOM 2841 N N . ILE A 1 349 ? -20.089 -12.644 2.401 1.00 94.25 349 ILE A N 1
ATOM 2842 C CA . ILE A 1 349 ? -18.693 -12.705 2.831 1.00 94.25 349 ILE A CA 1
ATOM 2843 C C . ILE A 1 349 ? -18.548 -13.712 3.971 1.00 94.25 349 ILE A C 1
ATOM 2845 O O . ILE A 1 349 ? -19.228 -13.628 4.998 1.00 94.25 349 ILE A O 1
ATOM 2849 N N . THR A 1 350 ? -17.639 -14.664 3.797 1.00 95.88 350 THR A N 1
ATOM 2850 C CA . THR A 1 350 ? -17.288 -15.681 4.796 1.00 95.88 350 THR A CA 1
ATOM 2851 C C . THR A 1 350 ? -15.780 -15.861 4.870 1.00 95.88 350 THR A C 1
ATOM 2853 O O . THR A 1 350 ? -15.073 -15.472 3.946 1.00 95.88 350 THR A O 1
ATOM 2856 N N . PHE A 1 351 ? -15.294 -16.481 5.941 1.00 97.50 351 PHE A N 1
ATOM 2857 C CA . PHE A 1 351 ? -13.878 -16.802 6.098 1.00 97.50 351 PHE A CA 1
ATOM 2858 C C . PHE A 1 351 ? -13.672 -18.309 6.178 1.00 97.50 351 PHE A C 1
ATOM 2860 O O . PHE A 1 351 ? -14.523 -19.030 6.706 1.00 97.50 351 PHE A O 1
ATOM 2867 N N . GLU A 1 352 ? -12.530 -18.779 5.696 1.00 97.44 352 GLU A N 1
ATOM 2868 C CA . GLU A 1 352 ? -12.076 -20.151 5.904 1.00 97.44 352 GLU A CA 1
ATOM 2869 C C . GLU A 1 352 ? -10.677 -20.147 6.518 1.00 97.44 352 GLU A C 1
ATOM 2871 O O . GLU A 1 352 ? -9.833 -19.328 6.160 1.00 97.44 352 GLU A O 1
ATOM 2876 N N . MET A 1 353 ? -10.451 -21.047 7.472 1.00 96.62 353 MET A N 1
ATOM 2877 C CA . MET A 1 353 ? -9.185 -21.183 8.187 1.00 96.62 353 MET A CA 1
ATOM 2878 C C . MET A 1 353 ? -8.624 -22.584 8.012 1.00 96.62 353 MET A C 1
ATOM 2880 O O . MET A 1 353 ? -9.301 -23.584 8.287 1.00 96.62 353 MET A O 1
ATOM 2884 N N . TYR A 1 354 ? -7.362 -22.650 7.611 1.00 96.31 354 TYR A N 1
ATOM 2885 C CA . TYR A 1 354 ? -6.613 -23.889 7.501 1.00 96.31 354 TYR A CA 1
ATOM 2886 C C . TYR A 1 354 ? -5.610 -24.011 8.653 1.00 96.31 354 TYR A C 1
ATOM 2888 O O . TYR A 1 354 ? -4.969 -23.042 9.048 1.00 96.31 354 TYR A O 1
ATOM 2896 N N . TYR A 1 355 ? -5.479 -25.216 9.201 1.00 94.69 355 TYR A N 1
ATOM 2897 C CA . TYR A 1 355 ? -4.527 -25.550 10.257 1.00 94.69 355 TYR A CA 1
ATOM 2898 C C . TYR A 1 355 ? -3.812 -26.840 9.857 1.00 94.69 355 TYR A C 1
ATOM 2900 O O . TYR A 1 355 ? -4.484 -27.848 9.648 1.00 94.69 355 TYR A O 1
ATOM 2908 N N . ASP A 1 356 ? -2.481 -26.879 9.880 1.00 89.81 356 ASP A N 1
ATOM 2909 C CA . ASP A 1 356 ? -1.732 -28.097 9.501 1.00 89.81 356 ASP A CA 1
ATOM 2910 C C . ASP A 1 356 ? -2.117 -29.336 10.319 1.00 89.81 356 ASP A C 1
ATOM 2912 O O . ASP A 1 356 ? -2.142 -30.467 9.835 1.00 89.81 356 ASP A O 1
ATOM 2916 N N . ASN A 1 357 ? -2.457 -29.116 11.588 1.00 87.06 357 ASN A N 1
ATOM 2917 C CA . ASN A 1 357 ? -2.756 -30.182 12.538 1.00 87.06 357 ASN A CA 1
ATOM 2918 C C . ASN A 1 357 ? -4.253 -30.517 12.636 1.00 87.06 357 ASN A C 1
ATOM 2920 O O . ASN A 1 357 ? -4.627 -31.362 13.457 1.00 87.06 357 ASN A O 1
ATOM 2924 N N . LYS A 1 358 ? -5.127 -29.854 11.863 1.00 82.94 358 LYS A N 1
ATOM 2925 C CA . LYS A 1 358 ? -6.578 -30.091 11.905 1.00 82.94 358 LYS A CA 1
ATOM 2926 C C . LYS A 1 358 ? -7.125 -30.349 10.506 1.00 82.94 358 LYS A C 1
ATOM 2928 O O . LYS A 1 358 ? -6.890 -29.604 9.570 1.00 82.94 358 LYS A O 1
ATOM 2933 N N . SER A 1 359 ? -7.935 -31.395 10.397 1.00 75.88 359 SER A N 1
ATOM 2934 C CA . SER A 1 359 ? -8.786 -31.645 9.236 1.00 75.88 359 SER A CA 1
ATOM 2935 C C . SER A 1 359 ? -10.222 -31.802 9.742 1.00 75.88 359 SER A C 1
ATOM 2937 O O . SER A 1 359 ? -10.417 -32.557 10.704 1.00 75.88 359 SER A O 1
ATOM 2939 N N . PRO A 1 360 ? -11.235 -31.125 9.166 1.00 83.56 360 PRO A N 1
ATOM 2940 C CA . PRO A 1 360 ? -11.236 -30.313 7.938 1.00 83.56 360 PRO A CA 1
ATOM 2941 C C . PRO A 1 360 ? -10.892 -28.822 8.155 1.00 83.56 360 PRO A C 1
ATOM 2943 O O . PRO A 1 360 ? -10.738 -28.383 9.291 1.00 83.56 360 PRO A O 1
ATOM 2946 N N . VAL A 1 361 ? -10.840 -28.058 7.053 1.00 89.31 361 VAL A N 1
ATOM 2947 C CA . VAL A 1 361 ? -10.866 -26.581 7.039 1.00 89.31 361 VAL A CA 1
ATOM 2948 C C . VAL A 1 361 ? -12.061 -26.070 7.837 1.00 89.31 361 VAL A C 1
ATOM 2950 O O . VAL A 1 361 ? -13.183 -26.573 7.694 1.00 89.31 361 VAL A O 1
ATOM 2953 N N . GLU A 1 362 ? -11.827 -25.063 8.668 1.00 91.94 362 GLU A N 1
ATOM 2954 C CA . GLU A 1 362 ? -12.869 -24.441 9.473 1.00 91.94 362 GLU A CA 1
ATOM 2955 C C . GLU A 1 362 ? -13.530 -23.308 8.684 1.00 91.94 362 GLU A C 1
ATOM 2957 O O . GLU A 1 362 ? -12.905 -22.291 8.393 1.00 91.94 362 GLU A O 1
ATOM 2962 N N . LYS A 1 363 ? -14.812 -23.478 8.340 1.00 92.25 363 LYS A N 1
ATOM 2963 C CA . LYS A 1 363 ? -15.614 -22.427 7.700 1.00 92.25 363 LYS A CA 1
ATOM 2964 C C . LYS A 1 363 ? -16.272 -21.555 8.757 1.00 92.25 363 LYS A C 1
ATOM 2966 O O . LYS A 1 363 ? -17.053 -22.051 9.575 1.00 92.25 363 LYS A O 1
ATOM 2971 N N . VAL A 1 364 ? -16.022 -20.254 8.696 1.00 91.31 364 VAL A N 1
ATOM 2972 C CA . VAL A 1 364 ? -16.500 -19.277 9.669 1.00 91.31 364 VAL A CA 1
ATOM 2973 C C . VAL A 1 364 ? -17.398 -18.250 8.986 1.00 91.31 364 VAL A C 1
ATOM 2975 O O . VAL A 1 364 ? -16.954 -17.322 8.316 1.00 91.31 364 VAL A O 1
ATOM 2978 N N . SER A 1 365 ? -18.706 -18.410 9.185 1.00 86.31 365 SER A N 1
ATOM 2979 C CA . SER A 1 365 ? -19.720 -17.454 8.720 1.00 86.31 365 SER A CA 1
ATOM 2980 C C . SER A 1 365 ? -20.188 -16.496 9.817 1.00 86.31 365 SER A C 1
ATOM 2982 O O . SER A 1 365 ? -20.943 -15.566 9.548 1.00 86.31 365 SER A O 1
ATOM 2984 N N . LYS A 1 366 ? -19.797 -16.747 11.073 1.00 93.06 366 LYS A N 1
ATOM 2985 C CA . LYS A 1 366 ? -20.110 -15.893 12.219 1.00 93.06 366 LYS A CA 1
ATOM 2986 C C . LYS A 1 366 ? -18.836 -15.189 12.668 1.00 93.06 366 LYS A C 1
ATOM 2988 O O . LYS A 1 366 ? -17.956 -15.818 13.242 1.00 93.06 366 LYS A O 1
ATOM 2993 N N . TYR A 1 367 ? -18.788 -13.888 12.448 1.00 95.50 367 TYR A N 1
ATOM 2994 C CA . TYR A 1 367 ? -17.705 -13.013 12.868 1.00 95.50 367 TYR A CA 1
ATOM 2995 C C . TYR A 1 367 ? -18.284 -11.664 13.295 1.00 95.50 367 TYR A C 1
ATOM 2997 O O . TYR A 1 367 ? -19.497 -11.434 13.213 1.00 95.50 367 TYR A O 1
ATOM 3005 N N . PHE A 1 368 ? -17.423 -10.799 13.810 1.00 95.38 368 PHE A N 1
ATOM 3006 C CA . PHE A 1 368 ? -17.780 -9.457 14.224 1.00 95.38 368 PHE A CA 1
ATOM 3007 C C . PHE A 1 368 ? -16.950 -8.450 13.440 1.00 95.38 368 PHE A C 1
ATOM 3009 O O . PHE A 1 368 ? -15.753 -8.654 13.250 1.00 95.38 368 PHE A O 1
ATOM 3016 N N . VAL A 1 369 ? -17.584 -7.363 13.013 1.00 94.75 369 VAL A N 1
ATOM 3017 C CA . VAL A 1 369 ? -16.955 -6.260 12.283 1.00 94.75 369 VAL A CA 1
ATOM 3018 C C . VAL A 1 369 ? -16.785 -5.087 13.238 1.00 94.75 369 VAL A C 1
ATOM 3020 O O . VAL A 1 369 ? -17.705 -4.732 13.981 1.00 94.75 369 VAL A O 1
ATOM 3023 N N . TYR A 1 370 ? -15.597 -4.496 13.249 1.00 92.88 370 TYR A N 1
ATOM 3024 C CA . TYR A 1 370 ? -15.282 -3.362 14.100 1.00 92.88 370 TYR A CA 1
ATOM 3025 C C . TYR A 1 370 ? -16.011 -2.100 13.631 1.00 92.88 370 TYR A C 1
ATOM 3027 O O . TYR A 1 370 ? -15.938 -1.688 12.471 1.00 92.88 370 TYR A O 1
ATOM 3035 N N . ASN A 1 371 ? -16.702 -1.451 14.564 1.00 89.25 371 ASN A N 1
ATOM 3036 C CA . ASN A 1 371 ? -17.338 -0.163 14.362 1.00 89.25 371 ASN A CA 1
ATOM 3037 C C . ASN A 1 371 ? -16.480 0.940 14.993 1.00 89.25 371 ASN A C 1
ATOM 3039 O O . ASN A 1 371 ? -16.591 1.217 16.191 1.00 89.25 371 ASN A O 1
ATOM 3043 N N . SER A 1 372 ? -15.672 1.605 14.167 1.00 84.69 372 SER A N 1
ATOM 3044 C CA . SER A 1 372 ? -14.746 2.672 14.575 1.00 84.69 372 SER A CA 1
ATOM 3045 C C . SER A 1 372 ? -15.421 3.799 15.368 1.00 84.69 372 SER A C 1
ATOM 3047 O O . SER A 1 372 ? -14.928 4.226 16.414 1.00 84.69 372 SER A O 1
ATOM 3049 N N . ARG A 1 373 ? -16.621 4.223 14.951 1.00 82.25 373 ARG A N 1
ATOM 3050 C CA . ARG A 1 373 ? -17.386 5.303 15.604 1.00 82.25 373 ARG A CA 1
ATOM 3051 C C . ARG A 1 373 ? -17.795 4.966 17.032 1.00 82.25 373 ARG A C 1
ATOM 3053 O O . ARG A 1 373 ? -17.881 5.857 17.876 1.00 82.25 373 ARG A O 1
ATOM 3060 N N . LYS A 1 374 ? -18.106 3.698 17.294 1.00 83.06 374 LYS A N 1
ATOM 3061 C CA . LYS A 1 374 ? -18.539 3.228 18.612 1.00 83.06 374 LYS A CA 1
ATOM 3062 C C . LYS A 1 374 ? -17.422 2.584 19.422 1.00 83.06 374 LYS A C 1
ATOM 3064 O O . LYS A 1 374 ? -17.633 2.373 20.615 1.00 83.06 374 LYS A O 1
ATOM 3069 N N . MET A 1 375 ? -16.273 2.289 18.815 1.00 83.81 375 MET A N 1
ATOM 3070 C CA . MET A 1 375 ? -15.203 1.482 19.405 1.00 83.81 375 MET A CA 1
ATOM 3071 C C . MET A 1 375 ? -15.753 0.179 20.002 1.00 83.81 375 MET A C 1
ATOM 3073 O O . MET A 1 375 ? -15.683 -0.044 21.212 1.00 83.81 375 MET A O 1
ATOM 3077 N N . GLU A 1 376 ? -16.430 -0.611 19.170 1.00 87.12 376 GLU A N 1
ATOM 3078 C CA . GLU A 1 376 ? -16.974 -1.922 19.541 1.00 87.12 376 GLU A CA 1
ATOM 3079 C C . GLU A 1 376 ? -17.038 -2.830 18.314 1.00 87.12 376 GLU A C 1
ATOM 3081 O O . GLU A 1 376 ? -17.186 -2.350 17.187 1.00 87.12 376 GLU A O 1
ATOM 3086 N N . PHE A 1 377 ? -16.967 -4.137 18.531 1.00 91.94 377 PHE A N 1
ATOM 3087 C CA . PHE A 1 377 ? -17.248 -5.115 17.491 1.00 91.94 377 PHE A CA 1
ATOM 3088 C C . PHE A 1 377 ? -18.744 -5.424 17.456 1.00 91.94 377 PHE A C 1
ATOM 3090 O O . PHE A 1 377 ? -19.377 -5.679 18.480 1.00 91.94 377 PHE A O 1
ATOM 3097 N N . VAL A 1 378 ? -19.321 -5.417 16.259 1.00 93.06 378 VAL A N 1
ATOM 3098 C CA . VAL A 1 378 ? -20.737 -5.711 16.035 1.00 93.06 378 VAL A CA 1
ATOM 3099 C C . VAL A 1 378 ? -20.844 -7.004 15.243 1.00 93.06 378 VAL A C 1
ATOM 3101 O O . VAL A 1 378 ? -20.154 -7.190 14.245 1.00 93.06 378 VAL A O 1
ATOM 3104 N N . GLN A 1 379 ? -21.714 -7.912 15.685 1.00 93.44 379 GLN A N 1
ATOM 3105 C CA . GLN A 1 379 ? -21.948 -9.170 14.983 1.00 93.44 379 GLN A CA 1
ATOM 3106 C C . GLN A 1 379 ? -22.765 -8.923 13.705 1.00 93.44 379 GLN A C 1
ATOM 3108 O O . GLN A 1 379 ? -23.996 -8.991 13.715 1.00 93.44 379 GLN A O 1
ATOM 3113 N N . GLU A 1 380 ? -22.082 -8.631 12.608 1.00 91.88 380 GLU A N 1
ATOM 3114 C CA . GLU A 1 380 ? -22.657 -8.470 11.275 1.00 91.88 380 GLU A CA 1
ATOM 3115 C C . GLU A 1 380 ? -21.679 -8.954 10.200 1.00 91.88 380 GLU A C 1
ATOM 3117 O O . GLU A 1 380 ? -20.495 -9.136 10.472 1.00 91.88 380 GLU A O 1
ATOM 3122 N N . SER A 1 381 ? -22.175 -9.176 8.983 1.00 90.44 381 SER A N 1
ATOM 3123 C CA . SER A 1 381 ? -21.314 -9.423 7.826 1.00 90.44 381 SER A CA 1
ATOM 3124 C C . SER A 1 381 ? -20.728 -8.109 7.311 1.00 90.44 381 SER A C 1
ATOM 3126 O O . SER A 1 381 ? -21.370 -7.058 7.408 1.00 90.44 381 SER A O 1
ATOM 3128 N N . ILE A 1 382 ? -19.533 -8.181 6.720 1.00 93.19 382 ILE A N 1
ATOM 3129 C CA . ILE A 1 382 ? -18.949 -7.064 5.970 1.00 93.19 382 ILE A CA 1
ATOM 3130 C C . ILE A 1 382 ? -19.953 -6.636 4.895 1.00 93.19 382 ILE A C 1
ATOM 3132 O O . ILE A 1 382 ? -20.491 -7.461 4.158 1.00 93.19 382 ILE A O 1
ATOM 3136 N N . LYS A 1 383 ? -20.204 -5.331 4.823 1.00 89.88 383 LYS A N 1
ATOM 3137 C CA . LYS A 1 383 ? -20.963 -4.697 3.747 1.00 89.88 383 LYS A CA 1
ATOM 3138 C C . LYS A 1 383 ? -19.961 -3.897 2.938 1.00 89.88 383 LYS A C 1
ATOM 3140 O O . LYS A 1 383 ? -19.483 -2.883 3.446 1.00 89.88 383 LYS A O 1
ATOM 3145 N N . VAL A 1 384 ? -19.630 -4.397 1.746 1.00 88.94 384 VAL A N 1
ATOM 3146 C CA . VAL A 1 384 ? -18.683 -3.742 0.837 1.00 88.94 384 VAL A CA 1
ATOM 3147 C C . VAL A 1 384 ? -19.163 -2.317 0.574 1.00 88.94 384 VAL A C 1
ATOM 3149 O O . VAL A 1 384 ? -20.296 -2.112 0.138 1.00 88.94 384 VAL A O 1
ATOM 3152 N N . ASP A 1 385 ? -18.316 -1.354 0.902 1.00 88.12 385 ASP A N 1
ATOM 3153 C CA . ASP A 1 385 ? -18.548 0.075 0.759 1.00 88.12 385 ASP A CA 1
ATOM 3154 C C . ASP A 1 385 ? -17.301 0.653 0.081 1.00 88.12 385 ASP A C 1
ATOM 3156 O O . ASP A 1 385 ? -16.224 0.568 0.669 1.00 88.12 385 ASP A O 1
ATOM 3160 N N . PRO A 1 386 ? -17.410 1.213 -1.134 1.00 81.31 386 PRO A N 1
ATOM 3161 C CA . PRO A 1 386 ? -16.257 1.760 -1.850 1.00 81.31 386 PRO A CA 1
ATOM 3162 C C . PRO A 1 386 ? -15.632 2.974 -1.145 1.00 81.31 386 PRO A C 1
ATOM 3164 O O . PRO A 1 386 ? -14.563 3.414 -1.539 1.00 81.31 386 PRO A O 1
ATOM 3167 N N . MET A 1 387 ? -16.289 3.531 -0.122 1.00 86.31 387 MET A N 1
ATOM 3168 C CA . MET A 1 387 ? -15.768 4.640 0.686 1.00 86.31 387 MET A CA 1
ATOM 3169 C C . MET A 1 387 ? -14.995 4.164 1.927 1.00 86.31 387 MET A C 1
ATOM 3171 O O . MET A 1 387 ? -14.613 4.982 2.764 1.00 86.31 387 MET A O 1
ATOM 3175 N N . LYS A 1 388 ? -14.853 2.849 2.131 1.00 90.44 388 LYS A N 1
ATOM 3176 C CA . LYS A 1 388 ? -14.087 2.279 3.244 1.00 90.44 388 LYS A CA 1
ATOM 3177 C C . LYS A 1 388 ? -12.652 2.013 2.808 1.00 90.44 388 LYS A C 1
ATOM 3179 O O . LYS A 1 388 ? -12.440 1.345 1.810 1.00 90.44 388 LYS A O 1
ATOM 3184 N N . ASP A 1 389 ? -11.701 2.422 3.642 1.00 93.44 389 ASP A N 1
ATOM 3185 C CA . ASP A 1 389 ? -10.277 2.120 3.436 1.00 93.44 389 ASP A CA 1
ATOM 3186 C C . ASP A 1 389 ? -9.881 0.732 3.955 1.00 93.44 389 ASP A C 1
ATOM 3188 O O . ASP A 1 389 ? -8.865 0.176 3.559 1.00 93.44 389 ASP A O 1
ATOM 3192 N N . TYR A 1 390 ? -10.668 0.167 4.878 1.00 95.12 390 TYR A N 1
ATOM 3193 C CA . TYR A 1 390 ? -10.401 -1.140 5.470 1.00 95.12 390 TYR A CA 1
ATOM 3194 C C . TYR A 1 390 ? -11.641 -1.755 6.125 1.00 95.12 390 TYR A C 1
ATOM 3196 O O . TYR A 1 390 ? -12.625 -1.076 6.458 1.00 95.12 390 TYR A O 1
ATOM 3204 N N . TYR A 1 391 ? -11.533 -3.048 6.429 1.00 95.19 391 TYR A N 1
ATOM 3205 C CA . TYR A 1 391 ? -12.351 -3.713 7.441 1.00 95.19 391 TYR A CA 1
ATOM 3206 C C . TYR A 1 391 ? -11.466 -4.293 8.538 1.00 95.19 391 TYR A C 1
ATOM 3208 O O . TYR A 1 391 ? -10.385 -4.795 8.265 1.00 95.19 391 TYR A O 1
ATOM 3216 N N . LEU A 1 392 ? -11.932 -4.247 9.785 1.00 94.44 392 LEU A N 1
ATOM 3217 C CA . LEU A 1 392 ? -11.325 -4.985 10.890 1.00 94.44 392 LEU A CA 1
ATOM 3218 C C . LEU A 1 392 ? -12.348 -5.978 11.429 1.00 94.44 392 LEU A C 1
ATOM 3220 O O . LEU A 1 392 ? -13.470 -5.591 11.771 1.00 94.44 392 LEU A O 1
ATOM 3224 N N . VAL A 1 393 ? -11.967 -7.248 11.509 1.00 95.44 393 VAL A N 1
ATOM 3225 C CA . VAL A 1 393 ? -12.842 -8.332 11.952 1.00 95.44 393 VAL A CA 1
ATOM 3226 C C . VAL A 1 393 ? -12.213 -9.175 13.048 1.00 95.44 393 VAL A C 1
ATOM 3228 O O . VAL A 1 393 ? -10.998 -9.239 13.202 1.00 95.44 393 VAL A O 1
ATOM 3231 N N . THR A 1 394 ? -13.061 -9.861 13.806 1.00 95.00 394 THR A N 1
ATOM 3232 C CA . THR A 1 394 ? -12.641 -10.903 14.744 1.00 95.00 394 THR A CA 1
ATOM 3233 C C . THR A 1 394 ? -13.679 -12.018 14.817 1.00 95.00 394 THR A C 1
ATOM 3235 O O . THR A 1 394 ? -14.858 -11.827 14.507 1.00 95.00 394 THR A O 1
ATOM 3238 N N . PHE A 1 395 ? -13.249 -13.195 15.260 1.00 93.56 395 PHE A N 1
ATOM 3239 C CA . PHE A 1 395 ? -14.099 -14.382 15.407 1.00 93.56 395 PHE A CA 1
ATOM 3240 C C . PHE A 1 395 ? -14.526 -14.643 16.854 1.00 93.56 395 PHE A C 1
ATOM 3242 O O . PHE A 1 395 ? -15.310 -15.555 17.122 1.00 93.56 395 PHE A O 1
ATOM 3249 N N . LYS A 1 396 ? -14.040 -13.830 17.798 1.00 88.19 396 LYS A N 1
ATOM 3250 C CA . LYS A 1 396 ? -14.432 -13.881 19.207 1.00 88.19 396 LYS A CA 1
ATOM 3251 C C . LYS A 1 396 ? -15.294 -12.680 19.561 1.00 88.19 396 LYS A C 1
ATOM 3253 O O . LYS A 1 396 ? -15.016 -11.566 19.149 1.00 88.19 396 LYS A O 1
ATOM 3258 N N . GLU A 1 397 ? -16.317 -12.903 20.378 1.00 83.56 397 GLU A N 1
ATOM 3259 C CA . GLU A 1 397 ? -17.080 -11.802 20.966 1.00 83.56 397 GLU A CA 1
ATOM 3260 C C . GLU A 1 397 ? -16.172 -11.044 21.947 1.00 83.56 397 GLU A C 1
ATOM 3262 O O . GLU A 1 397 ? -15.796 -11.571 22.996 1.00 83.56 397 GLU A O 1
ATOM 3267 N N . THR A 1 398 ? -15.759 -9.838 21.568 1.00 78.12 398 THR A N 1
ATOM 3268 C CA . THR A 1 398 ? -14.899 -8.946 22.353 1.00 78.12 398 THR A CA 1
ATOM 3269 C C . THR A 1 398 ? -15.241 -7.502 22.016 1.00 78.12 398 THR A C 1
ATOM 3271 O O . THR A 1 398 ? -15.580 -7.204 20.880 1.00 78.12 398 THR A O 1
ATOM 3274 N N . ASP A 1 399 ? -15.112 -6.596 22.981 1.00 68.00 399 ASP A N 1
ATOM 3275 C CA . ASP A 1 399 ? -15.232 -5.153 22.732 1.00 68.00 399 ASP A CA 1
ATOM 3276 C C . ASP A 1 399 ? -13.873 -4.498 22.433 1.00 68.00 399 ASP A C 1
ATOM 3278 O O . ASP A 1 399 ? -13.814 -3.317 22.094 1.00 68.00 399 ASP A O 1
ATOM 3282 N N . THR A 1 400 ? -12.775 -5.246 22.582 1.00 72.25 400 THR A N 1
ATOM 3283 C CA . THR A 1 400 ? -11.418 -4.695 22.600 1.00 72.25 400 THR A CA 1
ATOM 3284 C C . THR A 1 400 ? -10.668 -5.038 21.312 1.00 72.25 400 THR A C 1
ATOM 3286 O O . THR A 1 400 ? -10.287 -6.201 21.130 1.00 72.25 400 THR A O 1
ATOM 3289 N N . PRO A 1 401 ? -10.424 -4.054 20.431 1.00 72.19 401 PRO A N 1
ATOM 3290 C CA . PRO A 1 401 ? -9.543 -4.239 19.287 1.00 72.19 401 PRO A CA 1
ATOM 3291 C C . PRO A 1 401 ? -8.072 -4.314 19.719 1.00 72.19 401 PRO A C 1
ATOM 3293 O O . PRO A 1 401 ? -7.662 -3.627 20.650 1.00 72.19 401 PRO A O 1
ATOM 3296 N N . GLN A 1 402 ? -7.267 -5.132 19.044 1.00 64.50 402 GLN A N 1
ATOM 3297 C CA . GLN A 1 402 ? -5.862 -5.384 19.403 1.00 64.50 402 GLN A CA 1
ATOM 3298 C C . GLN A 1 402 ? -4.904 -4.210 19.164 1.00 64.50 402 GLN A C 1
ATOM 3300 O O . GLN A 1 402 ? -3.812 -4.191 19.733 1.00 64.50 402 GLN A O 1
ATOM 3305 N N . PHE A 1 403 ? -5.333 -3.163 18.457 1.00 61.25 403 PHE A N 1
ATOM 3306 C CA . PHE A 1 403 ? -4.595 -1.897 18.366 1.00 61.25 403 PHE A CA 1
ATOM 3307 C C . PHE A 1 403 ? -4.579 -1.097 19.689 1.00 61.25 403 PHE A C 1
ATOM 3309 O O . PHE A 1 403 ? -4.243 0.086 19.714 1.00 61.25 403 PHE A O 1
ATOM 3316 N N . THR A 1 404 ? -4.896 -1.719 20.834 1.00 56.38 404 THR A N 1
ATOM 3317 C CA . THR A 1 404 ? -4.793 -1.095 22.164 1.00 56.38 404 THR A CA 1
ATOM 3318 C C . THR A 1 404 ? -3.385 -0.637 22.555 1.00 56.38 404 THR A C 1
ATOM 3320 O O . THR A 1 404 ? -3.232 -0.000 23.595 1.00 56.38 404 THR A O 1
ATOM 3323 N N . HIS A 1 405 ? -2.372 -0.923 21.736 1.00 62.06 405 HIS A N 1
ATOM 3324 C CA . HIS A 1 405 ? -1.011 -0.403 21.874 1.00 62.06 405 HIS A CA 1
ATOM 3325 C C . HIS A 1 405 ? -0.852 1.052 21.414 1.00 62.06 405 HIS A C 1
ATOM 3327 O O . HIS A 1 405 ? 0.267 1.557 21.402 1.00 62.06 405 HIS A O 1
ATOM 3333 N N . GLU A 1 406 ? -1.946 1.749 21.101 1.00 72.81 406 GLU A N 1
ATOM 3334 C CA . GLU A 1 406 ? -1.922 3.170 20.764 1.00 72.81 406 GLU A CA 1
ATOM 3335 C C . GLU A 1 406 ? -2.894 3.992 21.623 1.00 72.81 406 GLU A C 1
ATOM 3337 O O . GLU A 1 406 ? -3.841 3.483 22.241 1.00 72.81 406 GLU A O 1
ATOM 3342 N N . TYR A 1 407 ? -2.629 5.298 21.699 1.00 80.94 407 TYR A N 1
ATOM 3343 C CA . TYR A 1 407 ? -3.500 6.244 22.386 1.00 80.94 407 TYR A CA 1
ATOM 3344 C C . TYR A 1 407 ? -4.722 6.550 21.519 1.00 80.94 407 TYR A C 1
ATOM 3346 O O . TYR A 1 407 ? -4.595 7.060 20.412 1.00 80.94 407 TYR A 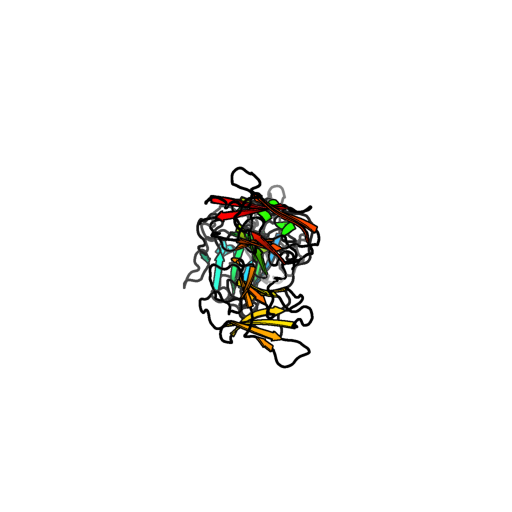O 1
ATOM 3354 N N . LEU A 1 408 ? -5.918 6.318 22.057 1.00 84.06 408 LEU A N 1
ATOM 3355 C CA . LEU A 1 408 ? -7.185 6.607 21.378 1.00 84.06 408 LEU A CA 1
ATOM 3356 C C . LEU A 1 408 ? -8.169 7.275 22.320 1.00 84.06 408 LEU A C 1
ATOM 3358 O O . LEU A 1 408 ? -8.183 6.976 23.514 1.00 84.06 408 LEU A O 1
ATOM 3362 N N . MET A 1 409 ? -9.043 8.133 21.789 1.00 89.75 409 MET A N 1
ATOM 3363 C CA . MET A 1 409 ? -10.117 8.732 22.578 1.00 89.75 409 MET A CA 1
ATOM 3364 C C . MET A 1 409 ? -11.303 9.184 21.711 1.00 89.75 409 MET A C 1
ATOM 3366 O O . MET A 1 409 ? -11.186 10.115 20.914 1.00 89.75 409 MET A O 1
ATOM 3370 N N . LYS A 1 410 ? -12.485 8.597 21.924 1.00 87.00 410 LYS A N 1
ATOM 3371 C CA . LYS A 1 410 ? -13.738 8.947 21.228 1.00 87.00 410 LYS A CA 1
ATOM 3372 C C . LYS A 1 410 ? -14.882 9.160 22.213 1.00 87.00 410 LYS A C 1
ATOM 3374 O O . LYS A 1 410 ? -14.794 8.771 23.375 1.00 87.00 410 LYS A O 1
ATOM 3379 N N . HIS A 1 411 ? -15.963 9.787 21.753 1.00 88.62 411 HIS A N 1
ATOM 3380 C CA . HIS A 1 411 ? -17.186 9.930 22.539 1.00 88.62 411 HIS A CA 1
ATOM 3381 C C . HIS A 1 411 ? -18.422 9.501 21.746 1.00 88.62 411 HIS A C 1
ATOM 3383 O O . HIS A 1 411 ? -18.502 9.709 20.536 1.00 88.62 411 HIS A O 1
ATOM 3389 N N . PHE A 1 412 ? -19.411 8.954 22.447 1.00 87.19 412 PHE A N 1
ATOM 3390 C CA . PHE A 1 412 ? -20.716 8.613 21.892 1.00 87.19 412 PHE A CA 1
ATOM 3391 C C . PHE A 1 412 ? -21.835 8.952 22.899 1.00 87.19 412 PHE A C 1
ATOM 3393 O O . PHE A 1 412 ? -21.656 8.735 24.100 1.00 87.19 412 PHE A O 1
ATOM 3400 N N . PRO A 1 413 ? -23.002 9.459 22.459 1.00 87.06 413 PRO A N 1
ATOM 3401 C CA . PRO A 1 413 ? -23.342 9.848 21.090 1.00 87.06 413 PRO A CA 1
ATOM 3402 C C . PRO A 1 413 ? -22.698 11.182 20.689 1.00 87.06 413 PRO A C 1
ATOM 3404 O O . PRO A 1 413 ? -22.515 12.064 21.523 1.00 87.06 413 PRO A O 1
ATOM 3407 N N . ASN A 1 414 ? -22.419 11.346 19.397 1.00 81.00 414 ASN A N 1
ATOM 3408 C CA . ASN A 1 414 ? -22.111 12.638 18.788 1.00 81.00 414 ASN A CA 1
ATOM 3409 C C . ASN A 1 414 ? -23.234 12.979 17.785 1.00 81.00 414 ASN A C 1
ATOM 3411 O O . ASN A 1 414 ? -23.413 12.215 16.834 1.00 81.00 414 ASN A O 1
ATOM 3415 N N . PRO A 1 415 ? -24.015 14.067 17.966 1.00 85.88 415 PRO A N 1
ATOM 3416 C CA . PRO A 1 415 ? -23.953 15.047 19.059 1.00 85.88 415 PRO A CA 1
ATOM 3417 C C . PRO A 1 415 ? -24.453 14.518 20.416 1.00 85.88 415 PRO A C 1
ATOM 3419 O O . PRO A 1 415 ? -25.355 13.679 20.483 1.00 85.88 415 PRO A O 1
ATOM 3422 N N . VAL A 1 416 ? -23.923 15.080 21.505 1.00 90.94 416 VAL A N 1
ATOM 3423 C CA . VAL A 1 416 ? -24.292 14.762 22.895 1.00 90.94 416 VAL A CA 1
ATOM 3424 C C . VAL A 1 416 ? -25.595 15.475 23.269 1.00 90.94 416 VAL A C 1
ATOM 3426 O O . VAL A 1 416 ? -25.697 16.687 23.096 1.00 90.94 416 VAL A O 1
ATOM 3429 N N . ARG A 1 417 ? -26.579 14.757 23.835 1.00 88.69 417 ARG A N 1
ATOM 3430 C CA . ARG A 1 417 ? -27.866 15.352 24.273 1.00 88.69 417 ARG A CA 1
ATOM 3431 C C . ARG A 1 417 ? -28.084 15.408 25.782 1.00 88.69 417 ARG A C 1
ATOM 3433 O O . ARG A 1 417 ? -28.655 16.367 26.296 1.00 88.69 417 ARG A O 1
ATOM 3440 N N . SER A 1 418 ? -27.665 14.367 26.493 1.00 88.62 418 SER A N 1
ATOM 3441 C CA . SER A 1 418 ? -27.906 14.209 27.936 1.00 88.62 418 SER A CA 1
ATOM 3442 C C . SER A 1 418 ? -26.669 13.753 28.687 1.00 88.62 418 SER A C 1
ATOM 3444 O O . SER A 1 418 ? -26.360 14.273 29.751 1.00 88.62 418 SER A O 1
ATOM 3446 N N . ASN A 1 419 ? -25.997 12.752 28.137 1.00 90.25 419 ASN A N 1
ATOM 3447 C CA . ASN A 1 419 ? -24.765 12.183 28.635 1.00 90.25 419 ASN A CA 1
ATOM 3448 C C . ASN A 1 419 ? -23.918 11.751 27.437 1.00 90.25 419 ASN A C 1
ATOM 3450 O O . ASN A 1 419 ? -24.445 11.493 26.354 1.00 90.25 419 ASN A O 1
ATOM 3454 N N . ALA A 1 420 ? -22.612 11.686 27.650 1.00 92.12 420 ALA A N 1
ATOM 3455 C CA . ALA A 1 420 ? -21.654 11.124 26.715 1.00 92.12 420 ALA A CA 1
ATOM 3456 C C . ALA A 1 420 ? -20.867 10.026 27.424 1.00 92.12 420 ALA A C 1
ATOM 3458 O O . ALA A 1 420 ? -20.430 10.210 28.562 1.00 92.12 420 ALA A O 1
ATOM 3459 N N . GLU A 1 421 ? -20.665 8.900 26.757 1.00 93.38 421 GLU A N 1
ATOM 3460 C CA . GLU A 1 421 ? -19.627 7.946 27.120 1.00 93.38 421 GLU A CA 1
ATOM 3461 C C . GLU A 1 421 ? -18.374 8.291 26.315 1.00 93.38 421 GLU A C 1
ATOM 3463 O O . GLU A 1 421 ? -18.428 8.378 25.091 1.00 93.38 421 GLU A O 1
ATOM 3468 N N . ILE A 1 422 ? -17.263 8.533 27.006 1.00 94.00 422 ILE A N 1
ATOM 3469 C CA . ILE A 1 422 ? -15.948 8.746 26.408 1.00 94.00 422 ILE A CA 1
ATOM 3470 C C . ILE A 1 422 ? -15.181 7.435 26.547 1.00 94.00 422 ILE A C 1
ATOM 3472 O O . ILE A 1 422 ? -14.878 7.020 27.668 1.00 94.00 422 ILE A O 1
ATOM 3476 N N . LYS A 1 423 ? -14.888 6.787 25.422 1.00 91.62 423 LYS A N 1
ATOM 3477 C CA . LYS A 1 423 ? -14.065 5.576 25.341 1.00 91.62 423 LYS A CA 1
ATOM 3478 C C . LYS A 1 423 ? -12.630 5.967 24.988 1.00 91.62 423 LYS A C 1
ATOM 3480 O O . LYS A 1 423 ? -12.429 6.889 24.198 1.00 91.62 423 LYS A O 1
ATOM 3485 N N . TYR A 1 424 ? -11.641 5.315 25.591 1.00 90.81 424 TYR A N 1
ATOM 3486 C CA . TYR A 1 424 ? -10.227 5.627 25.373 1.00 90.81 424 TYR A CA 1
ATOM 3487 C C . TYR A 1 424 ? -9.323 4.404 25.537 1.00 90.81 424 TYR A C 1
ATOM 3489 O O . TYR A 1 424 ? -9.630 3.534 26.348 1.00 90.81 424 TYR A O 1
ATOM 3497 N N . SER A 1 425 ? -8.220 4.346 24.787 1.00 88.62 425 SER A N 1
ATOM 3498 C CA . SER A 1 425 ? -7.213 3.276 24.868 1.00 88.62 425 SER A CA 1
ATOM 3499 C C . SER A 1 425 ? -5.884 3.801 25.399 1.00 88.62 425 SER A C 1
ATOM 3501 O O . SER A 1 425 ? -5.530 4.956 25.143 1.00 88.62 425 SER A O 1
ATOM 3503 N N . LEU A 1 426 ? -5.166 2.951 26.135 1.00 88.38 426 LEU A N 1
ATOM 3504 C CA . LEU A 1 426 ? -3.833 3.226 26.662 1.00 88.38 426 LEU A CA 1
ATOM 3505 C C . LEU A 1 426 ? -2.855 2.108 26.276 1.00 88.38 426 LEU A C 1
ATOM 3507 O O . LEU A 1 426 ? -3.134 0.945 26.590 1.00 88.38 426 LEU A O 1
ATOM 3511 N N . PRO A 1 427 ? -1.675 2.446 25.727 1.00 85.19 427 PRO A N 1
ATOM 3512 C CA . PRO A 1 427 ? -0.669 1.458 25.345 1.00 85.19 427 PRO A CA 1
ATOM 3513 C C . PRO A 1 427 ? -0.001 0.791 26.546 1.00 85.19 427 PRO A C 1
ATOM 3515 O O . PRO A 1 427 ? 0.478 -0.339 26.477 1.00 85.19 427 PRO A O 1
ATOM 3518 N N . ARG A 1 428 ? 0.044 1.495 27.678 1.00 87.12 428 ARG A N 1
ATOM 3519 C CA . ARG A 1 428 ? 0.680 1.044 28.911 1.00 87.12 428 ARG A CA 1
ATOM 3520 C C . ARG A 1 428 ? -0.070 1.569 30.121 1.00 87.12 428 ARG A C 1
ATOM 3522 O O . ARG A 1 428 ? -0.835 2.524 30.034 1.00 87.12 428 ARG A O 1
ATOM 3529 N N . LYS A 1 429 ? 0.187 0.950 31.271 1.00 92.50 429 LYS A N 1
ATOM 3530 C CA . LYS A 1 429 ? -0.270 1.481 32.551 1.00 92.50 429 LYS A CA 1
ATOM 3531 C C . LYS A 1 429 ? 0.360 2.852 32.795 1.00 92.50 429 LYS A C 1
ATOM 3533 O O . LYS A 1 429 ? 1.585 2.962 32.840 1.00 92.50 429 LYS A O 1
ATOM 3538 N N . GLU A 1 430 ? -0.463 3.872 33.016 1.00 95.25 430 GLU A N 1
ATOM 3539 C CA . GLU A 1 430 ? 0.005 5.229 33.312 1.00 95.25 430 GLU A CA 1
ATOM 3540 C C . GLU A 1 430 ? -1.048 6.079 34.037 1.00 95.25 430 GLU A C 1
ATOM 3542 O O . GLU A 1 430 ? -2.203 5.675 34.219 1.00 95.25 430 GLU A O 1
ATOM 3547 N N . LYS A 1 431 ? -0.643 7.269 34.495 1.00 96.94 431 LYS A N 1
ATOM 3548 C CA . LYS A 1 431 ? -1.556 8.243 35.093 1.00 96.94 431 LYS A CA 1
ATOM 3549 C C . LYS A 1 431 ? -2.343 8.963 34.000 1.00 96.94 431 LYS A C 1
ATOM 3551 O O . LYS A 1 431 ? -1.763 9.559 33.100 1.00 96.94 431 LYS A O 1
ATOM 3556 N N . VAL A 1 432 ? -3.667 8.956 34.125 1.00 97.50 432 VAL A N 1
ATOM 3557 C CA . VAL A 1 432 ? -4.593 9.550 33.158 1.00 97.50 432 VAL A CA 1
ATOM 3558 C C . VAL A 1 432 ? -5.416 10.648 33.811 1.00 97.50 432 VAL A C 1
ATOM 3560 O O . VAL A 1 432 ? -6.075 10.416 34.827 1.00 97.50 432 VAL A O 1
ATOM 3563 N N . ASN A 1 433 ? -5.445 11.819 33.174 1.00 98.06 433 ASN A N 1
ATOM 3564 C CA . ASN A 1 433 ? -6.384 12.897 33.459 1.00 98.06 433 ASN A CA 1
ATOM 3565 C C . ASN A 1 433 ? -7.266 13.155 32.230 1.00 98.06 433 ASN A C 1
ATOM 3567 O O . ASN A 1 433 ? -6.749 13.575 31.198 1.00 98.06 433 ASN A O 1
ATOM 3571 N N . ILE A 1 434 ? -8.584 12.941 32.335 1.00 97.94 434 ILE A N 1
ATOM 3572 C CA . ILE A 1 434 ? -9.536 13.354 31.289 1.00 97.94 434 ILE A CA 1
ATOM 3573 C C . ILE A 1 434 ? -10.385 14.495 31.818 1.00 97.94 434 ILE A C 1
ATOM 3575 O O . ILE A 1 434 ? -11.082 14.363 32.830 1.00 97.94 434 ILE A O 1
ATOM 3579 N N . SER A 1 435 ? -10.342 15.614 31.108 1.00 98.06 435 SER A N 1
ATOM 3580 C CA . SER A 1 435 ? -10.972 16.862 31.516 1.00 98.06 435 SER A CA 1
ATOM 3581 C C . SER A 1 435 ? -11.722 17.524 30.360 1.00 98.06 435 SER A C 1
ATOM 3583 O O . SER A 1 435 ? -11.252 17.540 29.227 1.00 98.06 435 SER A O 1
ATOM 3585 N N . ILE A 1 436 ? -12.892 18.092 30.660 1.00 97.62 436 ILE A N 1
ATOM 3586 C CA . ILE A 1 436 ? -13.759 18.817 29.725 1.00 97.62 436 ILE A CA 1
ATOM 3587 C C . ILE A 1 436 ? -13.521 20.319 29.857 1.00 97.62 436 ILE A C 1
ATOM 3589 O O . ILE A 1 436 ? -13.559 20.859 30.962 1.00 97.62 436 ILE A O 1
ATOM 3593 N N . TYR A 1 437 ? -13.367 21.011 28.738 1.00 97.69 437 TYR A N 1
ATOM 3594 C CA . TYR A 1 437 ? -13.159 22.449 28.634 1.00 97.69 437 TYR A CA 1
ATOM 3595 C C . TYR A 1 437 ? -14.202 23.074 27.705 1.00 97.69 437 TYR A C 1
ATOM 3597 O O . TYR A 1 437 ? -14.703 22.436 26.781 1.00 97.69 437 TYR A O 1
ATOM 3605 N N . ASN A 1 438 ? -14.549 24.336 27.943 1.00 94.94 438 ASN A N 1
ATOM 3606 C CA . ASN A 1 438 ? -15.344 25.110 26.990 1.00 94.94 438 ASN A CA 1
ATOM 3607 C C . ASN A 1 438 ? -14.443 25.763 25.923 1.00 94.94 438 ASN A C 1
ATOM 3609 O O . ASN A 1 438 ? -13.221 25.775 26.057 1.00 94.94 438 ASN A O 1
ATOM 3613 N N . VAL A 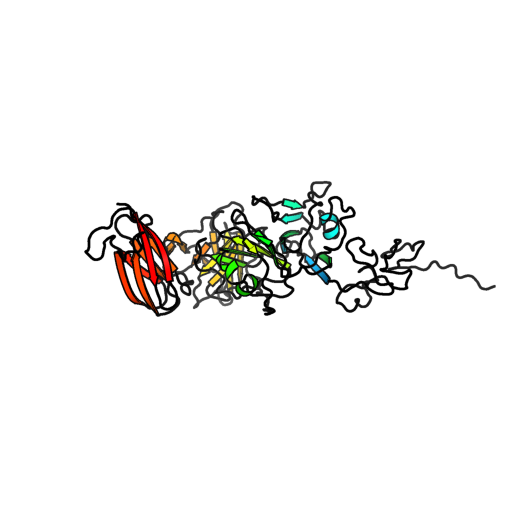1 439 ? -15.041 26.385 24.902 1.00 93.75 439 VAL A N 1
ATOM 3614 C CA . VAL A 1 439 ? -14.307 27.088 23.824 1.00 93.75 439 VAL A CA 1
ATOM 3615 C C . VAL A 1 439 ? -13.405 28.239 24.294 1.00 93.75 439 VAL A C 1
ATOM 3617 O O . VAL A 1 439 ? -12.581 28.720 23.529 1.00 93.75 439 VAL A O 1
ATOM 3620 N N . ARG A 1 440 ? -13.548 28.706 25.543 1.00 94.25 440 ARG A N 1
ATOM 3621 C CA . ARG A 1 440 ? -12.670 29.723 26.148 1.00 94.25 440 ARG A CA 1
ATOM 3622 C C . ARG A 1 440 ? -11.485 29.102 26.900 1.00 94.25 440 ARG A C 1
ATOM 3624 O O . ARG A 1 440 ? -10.808 29.812 27.637 1.00 94.25 440 ARG A O 1
ATOM 3631 N N . GLY A 1 441 ? -11.287 27.787 26.801 1.00 92.88 441 GLY A N 1
ATOM 3632 C CA . GLY A 1 441 ? -10.255 27.054 27.536 1.00 92.88 441 GLY A CA 1
ATOM 3633 C C . GLY A 1 441 ? -10.531 26.930 29.038 1.00 92.88 441 GLY A C 1
ATOM 3634 O O . GLY A 1 441 ? -9.635 26.586 29.806 1.00 92.88 441 GLY A O 1
ATOM 3635 N N . GLN A 1 442 ? -11.753 27.210 29.503 1.00 95.12 442 GLN A N 1
ATOM 3636 C CA . GLN A 1 442 ? -12.091 27.093 30.922 1.00 95.12 442 GLN A CA 1
ATOM 3637 C C . GLN A 1 442 ? -12.472 25.649 31.251 1.00 95.12 442 GLN A C 1
ATOM 3639 O O . GLN A 1 442 ? -13.353 25.076 30.610 1.00 95.12 442 GLN A O 1
ATOM 3644 N N . LEU A 1 443 ? -11.840 25.085 32.284 1.00 96.88 443 LEU A N 1
ATOM 3645 C CA . LEU A 1 443 ? -12.091 23.719 32.748 1.00 96.88 443 LEU A CA 1
ATOM 3646 C C . LEU A 1 443 ? -13.497 23.592 33.354 1.00 96.88 443 LEU A C 1
ATOM 3648 O O . LEU A 1 443 ? -13.756 24.088 34.457 1.00 96.88 443 LEU A O 1
ATOM 3652 N N . VAL A 1 444 ? -14.362 22.865 32.651 1.00 97.25 444 VAL A N 1
ATOM 3653 C CA . VAL A 1 444 ? -15.760 22.575 32.990 1.00 97.25 444 VAL A CA 1
ATOM 3654 C C . VAL A 1 444 ? -15.856 21.476 34.041 1.00 97.25 444 VAL A C 1
ATOM 3656 O O . VAL A 1 444 ? -16.532 21.675 35.048 1.00 97.25 444 VAL A O 1
ATOM 3659 N N . LYS A 1 445 ? -15.191 20.333 33.835 1.00 97.25 445 LYS A N 1
ATOM 3660 C CA . LYS A 1 445 ? -15.227 19.177 34.752 1.00 97.25 445 LYS A CA 1
ATOM 3661 C C . LYS A 1 445 ? -14.061 18.230 34.470 1.00 97.25 445 LYS A C 1
ATOM 3663 O O . LYS A 1 445 ? -13.745 17.995 33.312 1.00 97.25 445 LYS A O 1
ATOM 3668 N N . THR A 1 446 ? -13.451 17.677 35.513 1.00 97.31 446 THR A N 1
ATOM 3669 C CA . THR A 1 446 ? -12.507 16.553 35.394 1.00 97.31 446 THR A CA 1
ATOM 3670 C C . THR A 1 446 ? -13.284 15.263 35.622 1.00 97.31 446 THR A C 1
ATOM 3672 O O . THR A 1 446 ? -14.017 15.160 36.605 1.00 97.31 446 THR A O 1
ATOM 3675 N N . LEU A 1 447 ? -13.175 14.321 34.690 1.00 97.31 447 LEU A N 1
ATOM 3676 C CA . LEU A 1 447 ? -13.926 13.064 34.693 1.00 97.31 447 LEU A CA 1
ATOM 3677 C C . LEU A 1 447 ? -13.141 11.928 35.353 1.00 97.31 447 LEU A C 1
ATOM 3679 O O . LEU A 1 447 ? -13.724 11.073 36.015 1.00 97.31 447 LEU A O 1
ATOM 3683 N N . ILE A 1 448 ? -11.820 11.934 35.190 1.00 97.31 448 ILE A N 1
ATOM 3684 C CA . ILE A 1 448 ? -10.898 10.960 35.774 1.00 97.31 448 ILE A CA 1
ATOM 3685 C C . ILE A 1 448 ? -9.539 11.632 36.000 1.00 97.31 448 ILE A C 1
ATOM 3687 O O . ILE A 1 448 ? -9.136 12.479 35.206 1.00 97.31 448 ILE A O 1
ATOM 3691 N N . ASP A 1 449 ? -8.873 11.276 37.100 1.00 97.19 449 ASP A N 1
ATOM 3692 C CA . ASP A 1 449 ? -7.499 11.667 37.447 1.00 97.19 449 ASP A CA 1
ATOM 3693 C C . ASP A 1 449 ? -6.890 10.574 38.342 1.00 97.19 449 ASP A C 1
ATOM 3695 O O . ASP A 1 449 ? -6.977 10.637 39.572 1.00 97.19 449 ASP A O 1
ATOM 3699 N N . LYS A 1 450 ? -6.405 9.488 37.732 1.00 97.50 450 LYS A N 1
ATOM 3700 C CA . LYS A 1 450 ? -5.844 8.325 38.448 1.00 97.50 450 LYS A CA 1
ATOM 3701 C C . LYS A 1 450 ? -4.933 7.494 37.548 1.00 97.50 450 LYS A C 1
ATOM 3703 O O . LYS A 1 450 ? -4.924 7.679 36.337 1.00 97.50 450 LYS A O 1
ATOM 3708 N N . GLU A 1 451 ? -4.211 6.548 38.141 1.00 97.12 451 GLU A N 1
ATOM 3709 C CA . GLU A 1 451 ? -3.566 5.473 37.382 1.00 97.12 451 GLU A CA 1
ATOM 3710 C C . GLU A 1 451 ? -4.608 4.528 36.776 1.00 97.12 451 GLU A C 1
ATOM 3712 O O . GLU A 1 451 ? -5.602 4.168 37.423 1.00 97.12 451 GLU A O 1
ATOM 3717 N N . VAL A 1 452 ? -4.372 4.142 35.527 1.00 95.38 452 VAL A N 1
ATOM 3718 C CA . VAL A 1 452 ? -5.220 3.248 34.739 1.00 95.38 452 VAL A CA 1
ATOM 3719 C C . VAL A 1 452 ? -4.311 2.219 34.060 1.00 95.38 452 VAL A C 1
ATOM 3721 O O . VAL A 1 452 ? -3.222 2.563 33.610 1.00 95.38 452 VAL A O 1
ATOM 3724 N N . GLU A 1 453 ? -4.726 0.951 34.049 1.00 92.88 453 GLU A N 1
ATOM 3725 C CA . GLU A 1 453 ? -4.005 -0.132 33.359 1.00 92.88 453 GLU A CA 1
ATOM 3726 C C . GLU A 1 453 ? -4.040 0.059 31.832 1.00 92.88 453 GLU A C 1
ATOM 3728 O O . GLU A 1 453 ? -4.858 0.827 31.327 1.00 92.88 453 GLU A O 1
ATOM 3733 N N . SER A 1 454 ? -3.187 -0.642 31.082 1.00 89.00 454 SER A N 1
ATOM 3734 C CA . SER A 1 454 ? -3.269 -0.643 29.614 1.00 89.00 454 SER A CA 1
ATOM 3735 C C . SER A 1 454 ? -4.602 -1.214 29.108 1.00 89.00 454 SER A C 1
ATOM 3737 O O . SER A 1 454 ? -5.310 -1.923 29.831 1.00 89.00 454 SER A O 1
ATOM 3739 N N . GLY A 1 455 ? -4.956 -0.898 27.863 1.00 85.31 455 GLY A N 1
ATOM 3740 C CA . GLY A 1 455 ? -6.163 -1.391 27.199 1.00 85.31 455 GLY A CA 1
ATOM 3741 C C . GLY A 1 455 ? -7.278 -0.353 27.058 1.00 85.31 455 GLY A C 1
ATOM 3742 O O . GLY A 1 455 ? -7.068 0.846 27.248 1.00 85.31 455 GLY A O 1
ATOM 3743 N N . LEU A 1 456 ? -8.472 -0.834 26.698 1.00 87.31 456 LEU A N 1
ATOM 3744 C CA . LEU A 1 456 ? -9.659 -0.019 26.439 1.00 87.31 456 LEU A CA 1
ATOM 3745 C C . LEU A 1 456 ? -10.432 0.284 27.734 1.00 87.31 456 LEU A C 1
ATOM 3747 O O . LEU A 1 456 ? -10.764 -0.609 28.514 1.00 87.31 456 LEU A O 1
ATOM 3751 N N . HIS A 1 457 ? -10.785 1.552 27.925 1.00 91.75 457 HIS A N 1
ATOM 3752 C CA . HIS A 1 457 ? -11.488 2.072 29.096 1.00 91.75 457 HIS A CA 1
ATOM 3753 C C . HIS A 1 457 ? -12.625 3.004 28.692 1.00 91.75 457 HIS A C 1
ATOM 3755 O O . HIS A 1 457 ? -12.727 3.453 27.550 1.00 91.75 457 HIS A O 1
ATOM 3761 N N . LYS A 1 458 ? -13.484 3.334 29.661 1.00 93.56 458 LYS A N 1
ATOM 3762 C CA . LYS A 1 458 ? -14.584 4.277 29.458 1.00 93.56 458 LYS A CA 1
ATOM 3763 C C . LYS A 1 458 ? -14.869 5.140 30.677 1.00 93.56 458 LYS A C 1
ATOM 3765 O O . LYS A 1 458 ? -14.754 4.690 31.818 1.00 93.56 458 LYS A O 1
ATOM 3770 N N . VAL A 1 459 ? -15.291 6.375 30.429 1.00 96.12 459 VAL A N 1
ATOM 3771 C CA . VAL A 1 459 ? -15.740 7.325 31.450 1.00 96.12 459 VAL A CA 1
ATOM 3772 C C . VAL A 1 459 ? -16.965 8.089 30.958 1.00 96.12 459 VAL A C 1
ATOM 3774 O O . VAL A 1 459 ? -17.055 8.455 29.791 1.00 96.12 459 VAL A O 1
ATOM 3777 N N . SER A 1 460 ? -17.937 8.331 31.836 1.00 96.00 460 SER A N 1
ATOM 3778 C CA . SER A 1 460 ? -19.166 9.040 31.469 1.00 96.00 460 SER A CA 1
ATOM 3779 C C . SER A 1 460 ? -19.112 10.510 31.871 1.00 96.00 460 SER A C 1
ATOM 3781 O O . SER A 1 460 ? -18.709 10.851 32.984 1.00 96.00 460 SER A O 1
ATOM 3783 N N . TRP A 1 461 ? -19.605 11.374 30.990 1.00 95.94 461 TRP A N 1
ATOM 3784 C CA . TRP A 1 461 ? -19.939 12.756 31.299 1.00 95.94 461 TRP A CA 1
ATOM 3785 C C . TRP A 1 461 ? -21.455 12.937 31.284 1.00 95.94 461 TRP A C 1
ATOM 3787 O O . TRP A 1 461 ? -22.127 12.633 30.307 1.00 95.94 461 TRP A O 1
ATOM 3797 N N . ASP A 1 462 ? -21.992 13.457 32.376 1.00 94.06 462 ASP A N 1
ATOM 3798 C CA . ASP A 1 462 ? -23.410 13.746 32.625 1.00 94.06 462 ASP A CA 1
ATOM 3799 C C . ASP A 1 462 ? -23.848 15.131 32.111 1.00 94.06 462 ASP A C 1
ATOM 3801 O O . ASP A 1 462 ? -24.876 15.663 32.531 1.00 94.06 462 ASP A O 1
ATOM 3805 N N . SER A 1 463 ? -23.041 15.746 31.240 1.00 94.19 463 SER A N 1
ATOM 3806 C CA . SER A 1 463 ? -23.281 17.083 30.687 1.00 94.19 463 SER A CA 1
ATOM 3807 C C . SER A 1 463 ? -23.451 18.176 31.757 1.00 94.19 463 SER A C 1
ATOM 3809 O O . SER A 1 463 ? -24.137 19.179 31.530 1.00 94.19 463 SER A O 1
ATOM 3811 N N . THR A 1 464 ? -22.806 18.017 32.923 1.00 95.12 464 THR A N 1
ATOM 3812 C CA . THR A 1 464 ? -22.736 19.052 33.967 1.00 95.12 464 THR A CA 1
ATOM 3813 C C . THR A 1 464 ? -21.334 19.634 34.139 1.00 95.12 464 THR A C 1
ATOM 3815 O O . THR A 1 464 ? -20.325 19.016 33.791 1.00 95.12 464 THR A O 1
ATOM 3818 N N . ASP A 1 465 ? -21.267 20.818 34.742 1.00 94.81 465 ASP A N 1
ATOM 3819 C CA . ASP A 1 465 ? -20.040 21.408 35.279 1.00 94.81 465 ASP A CA 1
ATOM 3820 C C . ASP A 1 465 ? -19.684 20.853 36.677 1.00 94.81 465 ASP A C 1
ATOM 3822 O O . ASP A 1 465 ? -20.353 19.952 37.205 1.00 94.81 465 ASP A O 1
ATOM 3826 N N . ARG A 1 466 ? -18.622 21.395 37.297 1.00 94.06 466 ARG A N 1
ATOM 3827 C CA . ARG A 1 466 ? -18.176 21.020 38.658 1.00 94.06 466 ARG A CA 1
ATOM 3828 C C . ARG A 1 466 ? -19.177 21.350 39.765 1.00 94.06 466 ARG A C 1
ATOM 3830 O O . ARG A 1 466 ? -19.070 20.788 40.849 1.00 94.06 466 ARG A O 1
ATOM 3837 N N . SER A 1 467 ? -20.113 22.265 39.524 1.00 93.69 467 SER A N 1
ATOM 3838 C CA . SER A 1 467 ? -21.182 22.618 40.464 1.00 93.69 467 SER A CA 1
ATOM 3839 C C . SER A 1 467 ? -22.425 21.738 40.284 1.00 93.69 467 SER A C 1
ATOM 3841 O O . SER A 1 467 ? -23.420 21.950 40.974 1.00 93.69 467 SER A O 1
ATOM 3843 N N . GLY A 1 468 ? -22.385 20.759 39.371 1.00 92.50 468 GLY A N 1
ATOM 3844 C CA . GLY A 1 468 ? -23.515 19.885 39.054 1.00 92.50 468 GLY A CA 1
ATOM 3845 C C . GLY A 1 468 ? -24.584 20.561 38.193 1.00 92.50 468 GLY A C 1
ATOM 3846 O O . GLY A 1 468 ? -25.680 20.024 38.038 1.00 92.50 468 GLY A O 1
ATOM 3847 N N . LYS A 1 469 ? -24.300 21.741 37.629 1.00 93.44 469 LYS A N 1
ATOM 3848 C CA . LYS A 1 469 ? -25.235 22.454 36.758 1.00 93.44 469 LYS A CA 1
ATOM 3849 C C . LYS A 1 469 ? -25.049 21.998 35.315 1.00 93.44 469 LYS A C 1
ATOM 3851 O O . LYS A 1 469 ? -23.921 21.869 34.848 1.00 93.44 469 LYS A O 1
ATOM 3856 N N . TYR A 1 470 ? -26.155 21.797 34.598 1.00 93.44 470 TYR A N 1
ATOM 3857 C CA . TYR A 1 470 ? -26.113 21.506 33.165 1.00 93.44 470 TYR A CA 1
ATOM 3858 C C . TYR A 1 470 ? -25.370 22.593 32.395 1.00 93.44 470 TYR A C 1
ATOM 3860 O O . TYR A 1 470 ? -25.586 23.791 32.613 1.00 93.44 470 TYR A O 1
ATOM 3868 N N . VAL A 1 471 ? -24.536 22.148 31.464 1.00 93.88 471 VAL A N 1
ATOM 3869 C CA . VAL A 1 471 ? -23.848 23.034 30.535 1.00 93.88 471 VAL A CA 1
ATOM 3870 C C . VAL A 1 471 ? -24.808 23.547 29.454 1.00 93.88 471 VAL A C 1
ATOM 3872 O O . VAL A 1 471 ? -25.907 23.022 29.264 1.00 93.88 471 VAL A O 1
ATOM 3875 N N . THR A 1 472 ? -24.429 24.627 28.779 1.00 94.00 472 THR A N 1
ATOM 3876 C CA . THR A 1 472 ? -25.215 25.223 27.690 1.00 94.00 472 THR A CA 1
ATOM 3877 C C . THR A 1 472 ? -24.964 24.499 26.370 1.00 94.00 472 THR A C 1
ATOM 3879 O O . THR A 1 472 ? -23.912 23.899 26.194 1.00 94.00 472 THR A O 1
ATOM 3882 N N . ASN A 1 473 ? -25.885 24.609 25.410 1.00 94.69 473 ASN A N 1
ATOM 3883 C CA . ASN A 1 473 ? -25.635 24.132 24.046 1.00 94.69 473 ASN A CA 1
ATOM 3884 C C . ASN A 1 473 ? -24.368 24.791 23.478 1.00 94.69 473 ASN A C 1
ATOM 3886 O O . ASN A 1 473 ? -24.165 25.997 23.655 1.00 94.69 473 ASN A O 1
ATOM 3890 N N . GLY A 1 474 ? -23.524 24.010 22.810 1.00 93.25 474 GLY A N 1
ATOM 3891 C CA . GLY A 1 474 ? -22.273 24.507 22.248 1.00 93.25 474 GLY A CA 1
ATOM 3892 C C . GLY A 1 474 ? -21.202 23.437 22.085 1.00 93.25 474 GLY A C 1
ATOM 3893 O O . GLY A 1 474 ? -21.421 22.253 22.345 1.00 93.25 474 GLY A O 1
ATOM 3894 N N . VAL A 1 475 ? -20.033 23.886 21.636 1.00 94.38 475 VAL A N 1
ATOM 3895 C CA . VAL A 1 475 ? -18.848 23.044 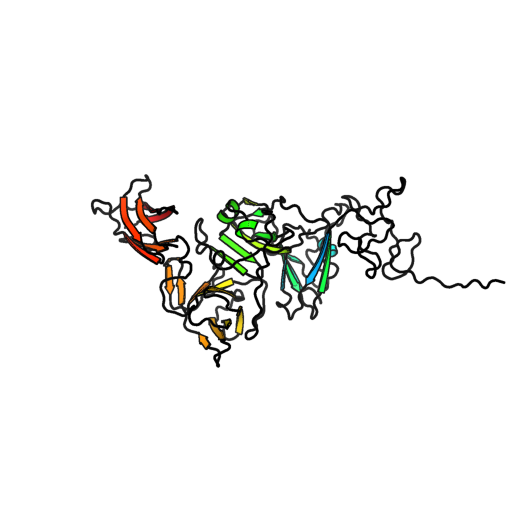21.464 1.00 94.38 475 VAL A CA 1
ATOM 3896 C C . VAL A 1 475 ? -18.073 22.970 22.777 1.00 94.38 475 VAL A C 1
ATOM 3898 O O . VAL A 1 475 ? -17.852 23.981 23.450 1.00 94.38 475 VAL A O 1
ATOM 3901 N N . TYR A 1 476 ? -17.637 21.765 23.118 1.00 95.69 476 TYR A N 1
ATOM 3902 C CA . TYR A 1 476 ? -16.766 21.475 24.248 1.00 95.69 476 TYR A CA 1
ATOM 3903 C C . TYR A 1 476 ? -15.548 20.699 23.756 1.00 95.69 476 TYR A C 1
ATOM 3905 O O . TYR A 1 476 ? -15.635 19.935 22.797 1.00 95.69 476 TYR A O 1
ATOM 3913 N N . MET A 1 477 ? -14.410 20.896 24.409 1.00 95.81 477 MET A N 1
ATOM 3914 C CA . MET A 1 477 ? -13.197 20.115 24.185 1.00 95.81 477 MET A CA 1
ATOM 3915 C C . MET A 1 477 ? -13.045 19.118 25.323 1.00 95.81 477 MET A C 1
ATOM 3917 O O . MET A 1 477 ? -13.306 19.457 26.476 1.00 95.81 477 MET A O 1
ATOM 3921 N N . TYR A 1 478 ? -12.611 17.907 25.023 1.00 95.19 478 TYR A N 1
ATOM 3922 C CA . TYR A 1 478 ? -12.217 16.926 26.020 1.00 95.19 478 TYR A CA 1
ATOM 3923 C C . TYR A 1 478 ? -10.777 16.528 25.760 1.00 95.19 478 TYR A C 1
ATOM 3925 O O . TYR A 1 478 ? -10.390 16.257 24.624 1.00 95.19 478 TYR A O 1
ATOM 3933 N N . ILE A 1 479 ? -9.978 16.581 26.819 1.00 96.19 479 ILE A N 1
ATOM 3934 C CA . ILE A 1 479 ? -8.534 16.410 26.751 1.00 96.19 479 ILE A CA 1
ATOM 3935 C C . ILE A 1 479 ? -8.166 15.234 27.638 1.00 96.19 479 ILE A C 1
ATOM 3937 O O . ILE A 1 479 ? -8.458 15.276 28.835 1.00 96.19 479 ILE A O 1
ATOM 3941 N N . LEU A 1 480 ? -7.518 14.229 27.057 1.00 96.00 480 LEU A N 1
ATOM 3942 C CA . LEU A 1 480 ? -6.806 13.182 27.776 1.00 96.00 480 LEU A CA 1
ATOM 3943 C C . LEU A 1 480 ? -5.352 13.614 27.896 1.00 96.00 480 LEU A C 1
ATOM 3945 O O . LEU A 1 480 ? -4.708 13.937 26.902 1.00 96.00 480 LEU A O 1
ATOM 3949 N N . ARG A 1 481 ? -4.846 13.648 29.124 1.00 96.44 481 ARG A N 1
ATOM 3950 C CA . ARG A 1 481 ? -3.440 13.903 29.424 1.00 96.44 481 ARG A CA 1
ATOM 3951 C C . ARG A 1 481 ? -2.866 12.711 30.159 1.00 96.44 481 ARG A C 1
ATOM 3953 O O . ARG A 1 481 ? -3.417 12.306 31.187 1.00 96.44 481 ARG A O 1
ATOM 3960 N N . THR A 1 482 ? -1.753 12.217 29.652 1.00 94.50 482 THR A N 1
ATOM 3961 C CA . THR A 1 482 ? -0.858 11.311 30.361 1.00 94.50 482 THR A CA 1
ATOM 3962 C C . THR A 1 482 ? 0.523 11.945 30.474 1.00 94.50 482 THR A C 1
ATOM 3964 O O . THR A 1 482 ? 0.727 13.080 30.037 1.00 94.50 482 THR A O 1
ATOM 3967 N N . ASP A 1 483 ? 1.475 11.228 31.064 1.00 89.50 483 ASP A N 1
ATOM 3968 C CA . ASP A 1 483 ? 2.866 11.684 31.117 1.00 89.50 483 ASP A CA 1
ATOM 3969 C C . ASP A 1 483 ? 3.529 11.705 29.724 1.00 89.50 483 ASP A C 1
ATOM 3971 O O . ASP A 1 483 ? 4.544 12.371 29.544 1.00 89.50 483 ASP A O 1
ATOM 3975 N N . ASN A 1 484 ? 2.954 11.002 28.739 1.00 87.56 484 ASN A N 1
ATOM 3976 C CA . ASN A 1 484 ? 3.570 10.758 27.430 1.00 87.56 484 ASN A CA 1
ATOM 3977 C C . ASN A 1 484 ? 2.776 11.321 26.250 1.00 87.56 484 ASN A C 1
ATOM 3979 O O . ASN A 1 484 ? 3.353 11.571 25.196 1.00 87.56 484 ASN A O 1
ATOM 3983 N N . LYS A 1 485 ? 1.458 11.503 26.396 1.00 89.00 485 LYS A N 1
ATOM 3984 C CA . LYS A 1 485 ? 0.597 11.981 25.311 1.00 89.00 485 LYS A CA 1
ATOM 3985 C C . LYS A 1 485 ? -0.460 12.944 25.834 1.00 89.00 485 LYS A C 1
ATOM 3987 O O . LYS A 1 485 ? -0.991 12.803 26.940 1.00 89.00 485 LYS A O 1
ATOM 3992 N N . VAL A 1 486 ? -0.794 13.921 24.999 1.00 91.38 486 VAL A N 1
ATOM 3993 C CA . VAL A 1 486 ? -1.965 14.776 25.172 1.00 91.38 486 VAL A CA 1
ATOM 3994 C C . VAL A 1 486 ? -2.840 14.604 23.941 1.00 91.38 486 VAL A C 1
ATOM 3996 O O . VAL A 1 486 ? -2.428 14.989 22.858 1.00 91.38 486 VAL A O 1
ATOM 3999 N N . LEU A 1 487 ? -4.035 14.040 24.111 1.00 89.94 487 LEU A N 1
ATOM 4000 C CA . LEU A 1 487 ? -5.038 13.947 23.051 1.00 89.94 487 LEU A CA 1
ATOM 4001 C C . LEU A 1 487 ? -6.139 14.969 23.301 1.00 89.94 487 LEU A C 1
ATOM 4003 O O . LEU A 1 487 ? -6.729 14.997 24.385 1.00 89.94 487 LEU A O 1
ATOM 4007 N N . THR A 1 488 ? -6.452 15.779 22.292 1.00 91.38 488 THR A N 1
ATOM 4008 C CA . THR A 1 488 ? -7.524 16.779 22.358 1.00 91.38 488 THR A CA 1
ATOM 4009 C C . THR A 1 488 ? -8.566 16.495 21.289 1.00 91.38 488 THR A C 1
ATOM 4011 O O . THR A 1 488 ? -8.261 16.470 20.104 1.00 91.38 488 THR A O 1
ATOM 4014 N N . LYS A 1 489 ? -9.827 16.327 21.692 1.00 91.19 489 LYS A N 1
ATOM 4015 C CA . LYS A 1 489 ? -10.946 16.131 20.762 1.00 91.19 489 LYS A CA 1
ATOM 4016 C C . LYS A 1 489 ? -12.102 17.075 21.102 1.00 91.19 489 LYS A C 1
ATOM 4018 O O . LYS A 1 489 ? -12.205 17.601 22.215 1.00 91.19 489 LYS A O 1
ATOM 4023 N N . LYS A 1 490 ? -12.982 17.318 20.127 1.00 91.19 490 LYS A N 1
ATOM 4024 C CA . LYS A 1 490 ? -14.160 18.196 20.257 1.00 91.19 490 LYS A CA 1
ATOM 4025 C C . LYS A 1 490 ? -15.453 17.388 20.320 1.00 91.19 490 LYS A C 1
ATOM 4027 O O . LYS A 1 490 ? -15.577 16.346 19.686 1.00 91.19 490 LYS A O 1
ATOM 4032 N N . MET A 1 491 ? -16.437 17.896 21.049 1.00 91.56 491 MET A N 1
ATOM 4033 C CA . MET A 1 491 ? -17.796 17.361 21.084 1.00 91.56 491 MET A CA 1
ATOM 4034 C C . MET A 1 491 ? -18.821 18.488 20.979 1.00 91.56 491 MET A C 1
ATOM 4036 O O . MET A 1 491 ? -18.609 19.590 21.495 1.00 91.56 491 MET A O 1
ATOM 4040 N N . LEU A 1 492 ? -19.945 18.207 20.325 1.00 92.25 492 LEU A N 1
ATOM 4041 C CA . LEU A 1 492 ? -21.078 19.123 20.232 1.00 92.25 492 LEU A CA 1
ATOM 4042 C C . LEU A 1 492 ? -22.161 18.690 21.223 1.00 92.25 492 LEU A C 1
ATOM 4044 O O . LEU A 1 492 ? -22.669 17.575 21.127 1.00 92.25 492 LEU A O 1
ATOM 4048 N N . PHE A 1 493 ? -22.540 19.575 22.144 1.00 92.56 493 PHE A N 1
ATOM 4049 C CA . PHE A 1 493 ? -23.666 19.359 23.052 1.00 92.56 493 PHE A CA 1
ATOM 4050 C C . PHE A 1 493 ? -24.906 20.130 22.581 1.00 92.56 493 PHE A C 1
ATOM 4052 O O . PHE A 1 493 ? -24.848 21.348 22.378 1.00 92.56 493 PHE A O 1
ATOM 4059 N N . MET A 1 494 ? -26.030 19.425 22.433 1.00 88.94 494 MET A N 1
ATOM 4060 C CA . MET A 1 494 ? -27.328 19.979 22.042 1.00 88.94 494 MET A CA 1
ATOM 4061 C C . MET A 1 494 ? -28.463 19.334 22.834 1.00 88.94 494 MET A C 1
ATOM 4063 O O . MET A 1 494 ? -28.761 18.153 22.656 1.00 88.94 494 MET A O 1
ATOM 4067 N N . ARG A 1 495 ? -29.123 20.132 23.668 1.00 78.44 495 ARG A N 1
ATOM 4068 C CA . ARG A 1 495 ? -30.294 19.723 24.442 1.00 78.44 495 ARG A CA 1
ATOM 4069 C C . ARG A 1 495 ? -31.612 19.968 23.720 1.00 78.44 495 ARG A C 1
ATOM 4071 O O . ARG A 1 495 ? -31.737 21.047 23.095 1.00 78.44 495 ARG A O 1
#

pLDDT: mean 88.06, std 10.59, range [39.28, 98.19]

Foldseek 3Di:
DPPPPPDDDADALDADDPWDDDHLTDNDDQCFPCVVVPGRERDQALADHGPQALRGDQPDDALVLPGHDGSTPHYHDRWDKDKDKQDECVPLNRKDKFACQFAAPGDYPPDPQFAQLCVQCVQQPDVQWWAWKWWDDQPDLDQDIDIQGCDVPDTPRSRDDGDQFTMMMTRTNHRDIDIGMHMHHGDDLQDKGKAAQNYKHFTHDRDQAKDFPCQFQDDPNVQFWAWKDWLVDIKGFLDPDGPGDIDPRVPASAIDGHGTTIITHGNHIDIGGTRDPVDHDDHRDFDDDDPDDAHHDPAFAKEKEQADQVDAFQKKFKDFPRHTQWMGGDDGRIDITGGNPQPPDQGQIWMWGHHPVDPDIDTGSWKWKADSQVQATHTDTDGDDPPDRHIYIYRDHDSFDPVLLGWDWHWPDFQAEFKIKIKIFDNAWFWKWKFKAAPVRHTFDIFDTGTDGGTMDITMDRCHGPVRHHDDFDKMWIWIDTPVDIDIDIHTYDD

Secondary structure (DSSP, 8-state):
------------S-B-TT---STT-B-S---EEETTTTEEEEPBSSS-B-TTTT-S-TTSPP-SSSSPPPSSSSPPSP-EEEEEEEPPTTSGGGEEEEE-SEE---S-SSS--S-HHHHHTTTT--TTTEEEEEE--TT-SS---EEEEEETTEESSTT----TTBEEEEEE--SS-EEEEEEEEEPPTT--EEE-SSS-EEEE---SS-EEHHHHHHHHHHHHEEEEE-SS-EEEESSSSTTPPEESTTTS--EE-TTBEEEEEESS-EEE------------PPPPPSS------S--EEEEEE--TTS--SEEEEEETTEEEEEEE--SSEEEEEE---SS----EEEEEEETTEEEEEEE---EEEETTTTEEES------TT-S-EEEESS--S--GGGGS-EEEEESSSBSS-EEEEEEESSSEEEEEEEEETTS-EEEEEEEEEE-SEEEEEEE-SB-TTSPBPPSEEEEEEEE-SS-EEEEEEEE--

Radius of gyration: 29.23 Å; chains: 1; bounding box: 79×61×98 Å

Sequence (495 aa):
TYADIVGSPCVTYSCIEDGYAGTGNIDDDPQFEDAANGDFHLRWDTDELSPCIDTADPSTEWDGDDTPPDMGRLKAEKHWYDNWEMPDINTDRGWKWMCFPVIDTVTNSQTYVGDMAEYMLADILDPYLLDHVEWIPIETTSNNIINIEFEDPIWTNTNHIFTSIQGYKFQMLDQDTVYLPVSGFLEDSTKTIQLNDEHDNWMGYFIDYEQKVEDAFGEETLENLYYIQTQRWTVTREEPEPESPWLGLSSANRTLNYGDLVIVRCFDDELFAWCDTELQQQRDYREDTQYFSYEEQSDYIPIYVQLDPTNLPTEIAVFVDGECKGAEKVLEDLTDIRAYILGGNSGNITFEMYYDNKSPVEKVSKYFVYNSRKMEFVQESIKVDPMKDYYLVTFKETDTPQFTHEYLMKHFPNPVRSNAEIKYSLPRKEKVNISIYNVRGQLVKTLIDKEVESGLHKVSWDSTDRSGKYVTNGVYMYILRTDNKVLTKKMLFMR